Protein AF-A0A8B6GYG9-F1 (afdb_monomer_lite)

pLDDT: mean 85.4, std 13.62, range [30.41, 98.25]

Foldseek 3Di:
DDDAFCVNQHDPVRDHALLLVLCVVLVVDDPCPLVRVLSVLLVVLCLVPVQDALVSSVQSCPQGDDDPPPCLSSSCSSCLSNVHPSVSPCCVVVDPDPDPPDPPPPDPPDHRDSVPDDDDDPVPPDDVCVLQDWDWDDDVQAIEIEHNEPLRLQVVCVVPLLEAEDALCPLVVVCVVVVNRPDSHYYYDLSHVLQQDWDDDPWWIKHRQNHFLVNLLVVLVVVCVPDDPLFCPLVVLLNVLSSPPHGPVRRVRDGPNNLLQSLDVDRSNLVSQLVQFKKWKKWHADPVRDIDIDIDTSDPCCSVCPVVPDGSSIDGTIMIGTTDDAFADPQQWDDQPQETEGEDFPRGGPSNQVVVQVVCVVVNHHYAYWYFPQCPQDDGVQLAKAFQAAFDPVDATEIEGAPRTDIDPVSCCVQVNDPRHDYDYQDQFLDQDQDDQQSAGSSLQRNWARLHNQETEGAQSRVSRCVVSVVVNHDYDHDPWRVVSSPNHTDNVPDDPDDHDDDRGRRRPPVVVVVD

Structure (mmCIF, N/CA/C/O backbone):
data_AF-A0A8B6GYG9-F1
#
_entry.id   AF-A0A8B6GYG9-F1
#
loop_
_atom_site.group_PDB
_atom_site.id
_atom_site.type_symbol
_atom_site.label_atom_id
_atom_site.label_alt_id
_atom_site.label_comp_id
_atom_site.label_asym_id
_atom_site.label_entity_id
_atom_site.label_seq_id
_atom_site.pdbx_PDB_ins_code
_atom_site.Cartn_x
_atom_site.Cartn_y
_atom_site.Cartn_z
_atom_site.occupancy
_atom_site.B_iso_or_equiv
_atom_site.auth_seq_id
_atom_site.auth_comp_id
_atom_site.auth_asym_id
_atom_site.auth_atom_id
_atom_site.pdbx_PDB_model_num
ATOM 1 N N . MET A 1 1 ? 24.145 -6.119 -19.468 1.00 82.94 1 MET A N 1
ATOM 2 C CA . MET A 1 1 ? 22.756 -6.552 -19.737 1.00 82.94 1 MET A CA 1
ATOM 3 C C . MET A 1 1 ? 22.801 -7.488 -20.931 1.00 82.94 1 MET A C 1
ATOM 5 O O . MET A 1 1 ? 23.597 -7.223 -21.821 1.00 82.94 1 MET A O 1
ATOM 9 N N . ALA A 1 2 ? 21.994 -8.546 -20.939 1.00 89.88 2 ALA A N 1
ATOM 10 C CA . ALA A 1 2 ? 21.747 -9.371 -22.119 1.00 89.88 2 ALA A CA 1
ATOM 11 C C . ALA A 1 2 ? 20.295 -9.147 -22.556 1.00 89.88 2 ALA A C 1
ATOM 13 O O . ALA A 1 2 ? 19.416 -9.068 -21.698 1.00 89.88 2 ALA A O 1
ATOM 14 N N . VAL A 1 3 ? 20.057 -8.997 -23.859 1.00 94.62 3 VAL A N 1
ATOM 15 C CA . VAL A 1 3 ? 18.716 -8.795 -24.420 1.00 94.62 3 VAL A CA 1
ATOM 16 C C . VAL A 1 3 ? 18.331 -10.047 -25.195 1.00 94.62 3 VAL A C 1
ATOM 18 O O . VAL A 1 3 ? 19.077 -10.477 -26.072 1.00 94.62 3 VAL A O 1
ATOM 21 N N . THR A 1 4 ? 17.161 -10.599 -24.885 1.00 93.56 4 THR A N 1
ATOM 22 C CA . THR A 1 4 ? 16.571 -11.734 -25.603 1.00 93.56 4 THR A CA 1
ATOM 23 C C . THR A 1 4 ? 15.296 -11.263 -26.285 1.00 93.56 4 THR A C 1
ATOM 25 O O . THR A 1 4 ? 14.432 -10.676 -25.635 1.00 93.56 4 THR A O 1
ATOM 28 N N . THR A 1 5 ? 15.178 -11.511 -27.587 1.00 96.25 5 THR A N 1
ATOM 29 C CA . THR A 1 5 ? 13.982 -11.213 -28.390 1.00 96.25 5 THR A CA 1
ATOM 30 C C . THR A 1 5 ? 13.251 -12.503 -28.764 1.00 96.25 5 THR A C 1
ATOM 32 O O . THR A 1 5 ? 13.718 -13.600 -28.448 1.00 96.25 5 THR A O 1
ATOM 35 N N . VAL A 1 6 ? 12.107 -12.391 -29.448 1.00 95.50 6 VAL 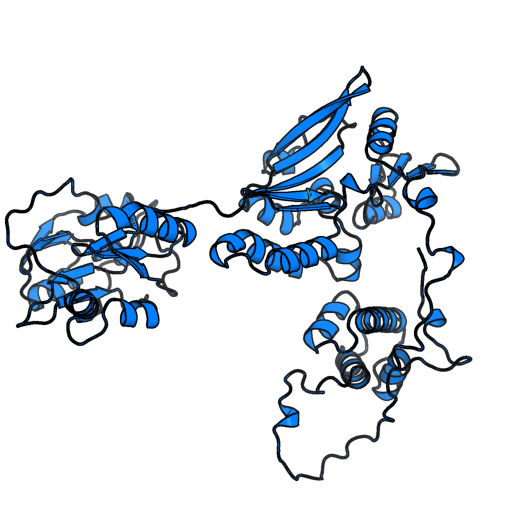A N 1
ATOM 36 C CA . VAL A 1 6 ? 11.293 -13.555 -29.840 1.00 95.50 6 VAL A CA 1
ATOM 37 C C . VAL A 1 6 ? 12.064 -14.522 -30.744 1.00 95.50 6 VAL A C 1
ATOM 39 O O . VAL A 1 6 ? 11.941 -15.732 -30.589 1.00 95.50 6 VAL A O 1
ATOM 42 N N . GLU A 1 7 ? 12.909 -13.997 -31.628 1.00 94.56 7 GLU A N 1
ATOM 43 C CA . GLU A 1 7 ? 13.782 -14.759 -32.525 1.00 94.56 7 GLU A CA 1
ATOM 44 C C . GLU A 1 7 ? 14.912 -15.447 -31.757 1.00 94.56 7 GLU A C 1
ATOM 46 O O . GLU A 1 7 ? 15.389 -16.510 -32.153 1.00 94.56 7 GLU A O 1
ATOM 51 N N . GLY A 1 8 ? 15.331 -14.838 -30.643 1.00 91.38 8 GLY A N 1
ATOM 52 C CA . GLY A 1 8 ? 16.268 -15.434 -29.705 1.00 91.38 8 GLY A CA 1
ATOM 53 C C . GLY A 1 8 ? 15.673 -16.668 -29.040 1.00 91.38 8 GLY A C 1
ATOM 54 O O . GLY A 1 8 ? 16.369 -17.660 -28.921 1.00 91.38 8 GLY A O 1
ATOM 55 N N . VAL A 1 9 ? 14.390 -16.640 -28.668 1.00 88.88 9 VAL A N 1
ATOM 56 C CA . VAL A 1 9 ? 13.704 -17.759 -27.993 1.00 88.88 9 VAL A CA 1
ATOM 57 C C . VAL A 1 9 ? 13.565 -18.994 -28.890 1.00 88.88 9 VAL A C 1
ATOM 59 O O . VAL A 1 9 ? 13.691 -20.117 -28.407 1.00 88.88 9 VAL A O 1
ATOM 62 N N . GLY A 1 10 ? 13.299 -18.803 -30.179 1.00 89.25 10 GLY A N 1
ATOM 63 C CA . GLY A 1 10 ? 13.095 -19.889 -31.133 1.00 89.25 10 GLY A CA 1
ATOM 64 C C . GLY A 1 10 ? 12.521 -19.381 -32.450 1.00 89.25 10 GLY A C 1
ATOM 65 O O . GLY A 1 10 ? 12.125 -18.219 -32.566 1.00 89.25 10 GLY A O 1
ATOM 66 N N . GLY A 1 11 ? 12.460 -20.249 -33.455 1.00 89.38 11 GLY A N 1
ATOM 67 C CA . GLY A 1 11 ? 11.985 -19.882 -34.788 1.00 89.38 11 GLY A CA 1
ATOM 68 C C . GLY A 1 11 ? 11.835 -21.087 -35.709 1.00 89.38 11 GLY A C 1
ATOM 69 O O . GLY A 1 11 ? 12.205 -22.203 -35.359 1.00 89.38 11 GLY A O 1
ATOM 70 N N . THR A 1 12 ? 11.302 -20.874 -36.909 1.00 90.19 12 THR A N 1
ATOM 71 C CA . THR A 1 12 ? 11.033 -21.956 -37.873 1.00 90.19 12 THR A CA 1
ATOM 72 C C . THR A 1 12 ? 12.288 -22.719 -38.299 1.00 90.19 12 THR A C 1
ATOM 74 O O . THR A 1 12 ? 12.203 -23.911 -38.563 1.00 90.19 12 THR A O 1
ATOM 77 N N . GLU A 1 13 ? 13.449 -22.064 -38.319 1.00 88.56 13 GLU A N 1
ATOM 78 C CA . GLU A 1 13 ? 14.728 -22.689 -38.682 1.00 88.56 13 GLU A CA 1
ATOM 79 C C . GLU A 1 13 ? 15.335 -23.543 -37.559 1.00 88.56 13 GLU A C 1
ATOM 81 O O . GLU A 1 13 ? 15.941 -24.577 -37.827 1.00 88.56 13 GLU A O 1
ATOM 86 N N . LYS A 1 14 ? 15.191 -23.110 -36.299 1.00 83.75 14 LYS A N 1
ATOM 87 C CA . LYS A 1 14 ? 15.843 -23.725 -35.123 1.00 83.75 14 LYS A CA 1
ATOM 88 C C . LYS A 1 14 ? 14.899 -24.585 -34.280 1.00 83.75 14 LYS A C 1
ATOM 90 O O . LYS A 1 14 ? 15.339 -25.225 -33.331 1.00 83.75 14 LYS A O 1
ATOM 95 N N . GLY A 1 15 ? 13.614 -24.588 -34.623 1.00 88.38 15 GLY A N 1
ATOM 96 C CA . GLY A 1 15 ? 12.540 -25.153 -33.817 1.00 88.38 15 GLY A CA 1
ATOM 97 C C . GLY A 1 15 ? 11.829 -24.085 -32.983 1.00 88.38 15 GLY A C 1
ATOM 98 O O . GLY A 1 15 ? 12.439 -23.138 -32.477 1.00 88.38 15 GLY A O 1
ATOM 99 N N . LEU A 1 16 ? 10.509 -24.236 -32.863 1.00 88.81 16 LEU A N 1
ATOM 100 C CA . LEU A 1 16 ? 9.690 -23.373 -32.017 1.00 88.81 16 LEU A CA 1
ATOM 101 C C . LEU A 1 16 ? 9.874 -23.762 -30.553 1.00 88.81 16 LEU A C 1
ATOM 103 O O . LEU A 1 16 ? 9.764 -24.933 -30.194 1.00 88.81 16 LEU A O 1
ATOM 107 N N . HIS A 1 17 ? 10.069 -22.764 -29.699 1.00 88.31 17 HIS A N 1
ATOM 108 C CA . HIS A 1 17 ? 10.026 -22.967 -28.256 1.00 88.31 17 HIS A CA 1
ATOM 109 C C . HIS A 1 17 ? 8.607 -23.395 -27.824 1.00 88.31 17 HIS A C 1
ATOM 111 O O . HIS A 1 17 ? 7.638 -22.910 -28.419 1.00 88.31 17 HIS A O 1
ATOM 117 N N . PRO A 1 18 ? 8.427 -24.204 -26.759 1.00 87.19 18 PRO A N 1
ATOM 118 C CA . PRO A 1 18 ? 7.100 -24.636 -26.298 1.00 87.19 18 PRO A CA 1
ATOM 119 C C . PRO A 1 18 ? 6.082 -23.497 -26.104 1.00 87.19 18 PRO A C 1
ATOM 121 O O . PRO A 1 18 ? 4.913 -23.647 -26.440 1.00 87.19 18 PRO A O 1
ATOM 124 N N . VAL A 1 19 ? 6.536 -22.322 -25.652 1.00 89.75 19 VAL A N 1
ATOM 125 C CA . VAL A 1 19 ? 5.703 -21.102 -25.525 1.00 89.75 19 VAL A CA 1
ATOM 126 C C . VAL A 1 19 ? 5.211 -20.577 -26.880 1.00 89.75 19 VAL A C 1
ATOM 128 O O . VAL A 1 19 ? 4.082 -20.112 -26.993 1.00 89.75 19 VAL A O 1
ATOM 131 N N . GLN A 1 20 ? 6.052 -20.622 -27.916 1.00 92.56 20 GLN A N 1
ATOM 132 C CA . GLN A 1 20 ? 5.661 -20.227 -29.273 1.00 92.56 20 GLN A CA 1
ATOM 133 C C . GLN A 1 20 ? 4.717 -21.271 -29.875 1.00 92.56 20 GLN A C 1
ATOM 135 O O . GLN A 1 20 ? 3.710 -20.923 -30.488 1.00 92.56 20 GLN A O 1
ATOM 140 N N . ARG A 1 21 ? 5.038 -22.555 -29.678 1.00 90.31 21 ARG A N 1
ATOM 141 C CA . ARG A 1 21 ? 4.279 -23.681 -30.217 1.00 90.31 21 ARG A CA 1
ATOM 142 C C . ARG A 1 21 ? 2.862 -23.746 -29.649 1.00 90.31 21 ARG A C 1
ATOM 144 O O . ARG A 1 21 ? 1.922 -23.913 -30.422 1.00 90.31 21 ARG A O 1
ATOM 151 N N . SER A 1 22 ? 2.688 -23.527 -28.345 1.00 89.69 22 SER A N 1
ATOM 152 C CA . SER A 1 22 ? 1.367 -23.603 -27.715 1.00 89.69 22 SER A CA 1
ATOM 153 C C . SER A 1 22 ? 0.368 -22.597 -28.289 1.00 89.69 22 SER A C 1
ATOM 155 O O . SER A 1 22 ? -0.809 -22.920 -28.444 1.00 89.69 22 SER A O 1
ATOM 157 N N . LEU A 1 23 ? 0.825 -21.399 -28.673 1.00 91.81 23 LEU A N 1
ATOM 158 C CA . LEU A 1 23 ? -0.021 -20.399 -29.330 1.00 91.81 23 LEU A CA 1
ATOM 159 C C . LEU A 1 23 ? -0.456 -20.836 -30.732 1.00 91.81 23 LEU A C 1
ATOM 161 O O . LEU A 1 23 ? -1.571 -20.515 -31.138 1.00 91.81 23 LEU A O 1
ATOM 165 N N . VAL A 1 24 ? 0.387 -21.568 -31.464 1.00 90.62 24 VAL A N 1
ATOM 166 C CA . VAL A 1 24 ? 0.016 -22.142 -32.767 1.00 90.62 24 VAL A CA 1
ATOM 167 C C . VAL A 1 24 ? -1.048 -23.220 -32.571 1.00 90.62 24 VAL A C 1
ATOM 169 O O . VAL A 1 24 ? -2.104 -23.162 -33.200 1.00 90.62 24 VAL A O 1
ATOM 172 N N . ASP A 1 25 ? -0.802 -24.155 -31.653 1.00 86.38 25 ASP A N 1
ATOM 173 C CA . ASP A 1 25 ? -1.669 -25.317 -31.433 1.00 86.38 25 ASP A CA 1
ATOM 174 C C . ASP A 1 25 ? -3.037 -24.934 -30.835 1.00 86.38 25 ASP A C 1
ATOM 176 O O . ASP A 1 25 ? -4.050 -25.566 -31.130 1.00 86.38 25 ASP A O 1
ATOM 180 N N . SER A 1 26 ? -3.092 -23.856 -30.047 1.00 87.31 26 SER A N 1
ATOM 181 C CA . SER A 1 26 ? -4.323 -23.367 -29.403 1.00 87.31 26 SER A CA 1
ATOM 182 C C . SER A 1 26 ? -5.034 -22.247 -30.170 1.00 87.31 26 SER A C 1
ATOM 184 O O . SER A 1 26 ? -5.961 -21.640 -29.639 1.00 87.31 26 SER A O 1
ATOM 186 N N . HIS A 1 27 ? -4.613 -21.931 -31.400 1.00 91.25 27 HIS A N 1
ATOM 187 C CA . HIS A 1 27 ? -5.141 -20.791 -32.169 1.00 91.25 27 HIS A CA 1
ATOM 188 C C . HIS A 1 27 ? -5.044 -19.446 -31.409 1.00 91.25 27 HIS A C 1
ATOM 190 O O . HIS A 1 27 ? -5.883 -18.555 -31.554 1.00 91.25 27 HIS A O 1
ATOM 196 N N . GLY A 1 28 ? -3.997 -19.280 -30.596 1.00 91.88 28 GLY A N 1
ATOM 197 C CA . GLY A 1 28 ? -3.713 -18.098 -29.777 1.00 91.88 28 GLY A CA 1
ATOM 198 C C . GLY A 1 28 ? -3.212 -16.883 -30.565 1.00 91.88 28 GLY A C 1
ATOM 199 O O . GLY A 1 28 ? -2.758 -15.905 -29.978 1.00 91.88 28 GLY A O 1
ATOM 200 N N . LEU A 1 29 ? -3.270 -16.912 -31.896 1.00 93.50 29 LEU A N 1
ATOM 201 C CA . LEU A 1 29 ? -2.869 -15.806 -32.759 1.00 93.50 29 LEU A CA 1
ATOM 202 C C . LEU A 1 29 ? -3.778 -15.722 -33.993 1.00 93.50 29 LEU A C 1
ATOM 204 O O . LEU A 1 29 ? -4.210 -16.738 -34.525 1.00 93.50 29 LEU A O 1
ATOM 208 N N . GLN A 1 30 ? -4.061 -14.494 -34.435 1.00 94.44 30 GLN A N 1
ATOM 209 C CA . GLN A 1 30 ? -4.777 -14.200 -35.684 1.00 94.44 30 GLN A CA 1
ATOM 210 C C . GLN A 1 30 ? -3.897 -13.318 -36.578 1.00 94.44 30 GLN A C 1
ATOM 212 O O . GLN A 1 30 ? -3.113 -13.839 -37.359 1.00 94.44 30 GLN A O 1
ATOM 217 N N . CYS A 1 31 ? -3.929 -11.988 -36.405 1.00 96.94 31 CYS A N 1
ATOM 218 C CA . CYS A 1 31 ? -3.067 -11.078 -37.175 1.00 96.94 31 CYS A CA 1
ATOM 219 C C . CYS A 1 31 ? -1.569 -11.211 -36.840 1.00 96.94 31 CYS A C 1
ATOM 221 O O . CYS A 1 31 ? -0.727 -10.727 -37.587 1.00 96.94 31 CYS A O 1
ATOM 223 N N . GLY A 1 32 ? -1.236 -11.811 -35.691 1.00 95.50 32 GLY A N 1
ATOM 224 C CA . GLY A 1 32 ? 0.137 -12.085 -35.258 1.00 95.50 32 GLY A CA 1
ATOM 225 C C . GLY A 1 32 ? 0.916 -10.892 -34.690 1.00 95.50 32 GLY A C 1
ATOM 226 O O . GLY A 1 32 ? 1.947 -11.096 -34.060 1.00 95.50 32 GLY A O 1
ATOM 227 N N . PHE A 1 33 ? 0.436 -9.653 -34.838 1.00 97.81 33 PHE A N 1
ATOM 228 C CA . PHE A 1 33 ? 1.231 -8.462 -34.499 1.00 97.81 33 PHE A CA 1
ATOM 229 C C . PHE A 1 33 ? 1.606 -8.364 -33.009 1.00 97.81 33 PHE A C 1
ATOM 231 O O . PHE A 1 33 ? 2.732 -8.014 -32.670 1.00 97.81 33 PHE A O 1
ATOM 238 N N . CYS A 1 34 ? 0.688 -8.710 -32.100 1.00 97.44 34 CYS A N 1
ATOM 239 C CA . CYS A 1 34 ? 0.955 -8.697 -30.655 1.00 97.44 34 CYS A CA 1
ATOM 240 C C . CYS A 1 34 ? 1.687 -9.956 -30.156 1.00 97.44 34 CYS A C 1
ATOM 242 O O . CYS A 1 34 ? 2.137 -9.993 -29.010 1.00 97.44 34 CYS A O 1
ATOM 244 N N . THR A 1 35 ? 1.786 -10.999 -30.986 1.00 97.19 35 THR A N 1
ATOM 245 C CA . THR A 1 35 ? 2.259 -12.331 -30.588 1.00 97.19 35 THR A CA 1
ATOM 246 C C . THR A 1 35 ? 3.691 -12.329 -30.047 1.00 97.19 35 THR A C 1
ATOM 248 O O . THR A 1 35 ? 3.893 -12.944 -29.000 1.00 97.19 35 THR A O 1
ATOM 251 N N . PRO A 1 36 ? 4.670 -11.609 -30.635 1.00 97.75 36 PRO A N 1
ATOM 252 C CA . PRO A 1 36 ? 6.013 -11.520 -30.060 1.00 97.75 36 PRO A CA 1
ATOM 253 C C . PRO A 1 36 ? 6.021 -11.033 -28.608 1.00 97.75 36 PRO A C 1
ATOM 255 O O . PRO A 1 36 ? 6.692 -11.619 -27.764 1.00 97.75 36 PRO A O 1
ATOM 258 N N . GLY A 1 37 ? 5.222 -10.007 -28.293 1.00 97.56 37 GLY A N 1
ATOM 259 C CA . GLY A 1 37 ? 5.106 -9.485 -26.933 1.00 97.56 37 GLY A CA 1
ATOM 260 C C . GLY A 1 37 ? 4.517 -10.509 -25.963 1.00 97.56 37 GLY A C 1
ATOM 261 O O . GLY A 1 37 ? 5.044 -10.677 -24.870 1.00 97.56 37 GLY A O 1
ATOM 262 N N . MET A 1 38 ? 3.466 -11.225 -26.377 1.00 97.12 38 MET A N 1
ATOM 263 C CA . MET A 1 38 ? 2.842 -12.290 -25.575 1.00 97.12 38 MET A CA 1
ATOM 264 C C . MET A 1 38 ? 3.834 -13.422 -25.274 1.00 97.12 38 MET A C 1
ATOM 266 O O . MET A 1 38 ? 3.947 -13.868 -24.132 1.00 97.12 38 MET A O 1
ATOM 270 N N . VAL A 1 39 ? 4.585 -13.856 -26.296 1.00 95.81 39 VAL A N 1
ATOM 271 C CA . VAL A 1 39 ? 5.612 -14.899 -26.169 1.00 95.81 39 VAL A CA 1
ATOM 272 C C . VAL A 1 39 ? 6.695 -14.467 -25.192 1.00 95.81 39 VAL A C 1
ATOM 274 O O . VAL A 1 39 ? 7.029 -15.237 -24.297 1.00 95.81 39 VAL A O 1
ATOM 277 N N . MET A 1 40 ? 7.229 -13.250 -25.332 1.00 96.88 40 MET A N 1
ATOM 278 C CA . MET A 1 40 ? 8.306 -12.778 -24.462 1.00 96.88 40 MET A CA 1
ATOM 279 C C . MET A 1 40 ? 7.853 -12.629 -23.011 1.00 96.88 40 MET A C 1
ATOM 281 O O . MET A 1 40 ? 8.575 -13.061 -22.117 1.00 96.88 40 MET A O 1
ATOM 285 N N . THR A 1 41 ? 6.647 -12.106 -22.768 1.00 96.62 41 THR A N 1
ATOM 286 C CA . THR A 1 41 ? 6.085 -12.008 -21.414 1.00 96.62 41 THR A CA 1
ATOM 287 C C . THR A 1 41 ? 5.997 -13.388 -20.751 1.00 96.62 41 THR A C 1
ATOM 289 O O . THR A 1 41 ? 6.484 -13.566 -19.633 1.00 96.62 41 THR A O 1
ATOM 292 N N . MET A 1 42 ? 5.432 -14.389 -21.436 1.00 94.25 42 MET A N 1
ATOM 293 C CA . MET A 1 42 ? 5.312 -15.736 -20.863 1.00 94.25 42 MET A CA 1
ATOM 294 C C . MET A 1 42 ? 6.633 -16.470 -20.761 1.00 94.25 42 MET A C 1
ATOM 296 O O . MET A 1 42 ? 6.868 -17.147 -19.767 1.00 94.25 42 MET A O 1
ATOM 300 N N . TYR A 1 43 ? 7.517 -16.315 -21.743 1.00 92.44 43 TYR A N 1
ATOM 301 C CA . TYR A 1 43 ? 8.862 -16.870 -21.677 1.00 92.44 43 TYR A CA 1
ATOM 302 C C . TYR A 1 43 ? 9.603 -16.358 -20.433 1.00 92.44 43 TYR A C 1
ATOM 304 O O . TYR A 1 43 ? 10.158 -17.157 -19.678 1.00 92.44 43 TYR A O 1
ATOM 312 N N . THR A 1 44 ? 9.551 -15.049 -20.165 1.00 93.31 44 THR A N 1
ATOM 313 C CA . THR A 1 44 ? 10.151 -14.447 -18.968 1.00 93.31 44 THR A CA 1
ATOM 314 C C . THR A 1 44 ? 9.486 -14.932 -17.679 1.00 93.31 44 THR A C 1
ATOM 316 O O . THR A 1 44 ? 10.198 -15.285 -16.738 1.00 93.31 44 THR A O 1
ATOM 319 N N . LEU A 1 45 ? 8.149 -14.997 -17.622 1.00 92.69 45 LEU A N 1
ATOM 320 C CA . LEU A 1 45 ? 7.440 -15.523 -16.449 1.00 92.69 45 LEU A CA 1
ATOM 321 C C . LEU A 1 45 ? 7.855 -16.966 -16.162 1.00 92.69 45 LEU A C 1
ATOM 323 O O . LEU A 1 45 ? 8.243 -17.283 -15.045 1.00 92.69 45 LEU A O 1
ATOM 327 N N . PHE A 1 46 ? 7.830 -17.818 -17.182 1.00 88.31 46 PHE A N 1
ATOM 328 C CA . PHE A 1 46 ? 8.198 -19.224 -17.088 1.00 88.31 46 PHE A CA 1
ATOM 329 C C . PHE A 1 46 ? 9.637 -19.386 -16.610 1.00 88.31 46 PHE A C 1
ATOM 331 O O . PHE A 1 46 ? 9.902 -20.228 -15.749 1.00 88.31 46 PHE A O 1
ATOM 338 N N . HIS A 1 47 ? 10.566 -18.578 -17.120 1.00 87.06 47 HIS A N 1
ATOM 339 C CA . HIS A 1 47 ? 11.961 -18.606 -16.688 1.00 87.06 47 HIS A CA 1
ATOM 340 C C . HIS A 1 47 ? 12.124 -18.301 -15.188 1.00 87.06 47 HIS A C 1
ATOM 342 O O . HIS A 1 47 ? 12.890 -18.986 -14.517 1.00 87.06 47 HIS A O 1
ATOM 348 N N . ASN A 1 48 ? 11.369 -17.337 -14.654 1.00 88.31 48 ASN A N 1
ATOM 349 C CA . ASN A 1 48 ? 11.447 -16.938 -13.244 1.00 88.31 48 ASN A CA 1
ATOM 350 C C . ASN A 1 48 ? 10.610 -17.822 -12.305 1.00 88.31 48 ASN A C 1
ATOM 352 O O . ASN A 1 48 ? 10.975 -18.025 -11.150 1.00 88.31 48 ASN A O 1
ATOM 356 N N . VAL A 1 49 ? 9.485 -18.342 -12.794 1.00 87.88 49 VAL A N 1
ATOM 357 C CA . VAL A 1 49 ? 8.538 -19.182 -12.056 1.00 87.88 49 VAL A CA 1
ATOM 358 C C . VAL A 1 49 ? 8.288 -20.436 -12.898 1.00 87.88 49 VAL A C 1
ATOM 360 O O . VAL A 1 49 ? 7.502 -20.389 -13.845 1.00 87.88 49 VAL A O 1
ATOM 363 N N . PRO A 1 50 ? 8.960 -21.569 -12.607 1.00 80.50 50 PRO A N 1
ATOM 364 C CA . PRO A 1 50 ? 8.872 -22.771 -13.438 1.00 80.50 50 PRO A CA 1
ATOM 365 C C . PRO A 1 50 ? 7.448 -23.309 -13.632 1.00 80.50 50 PRO A C 1
ATOM 367 O O . PRO A 1 50 ? 7.133 -23.794 -14.718 1.00 80.50 50 PRO A O 1
ATOM 370 N N . GLN A 1 51 ? 6.600 -23.188 -12.606 1.00 83.31 51 GLN A N 1
ATOM 371 C CA . GLN A 1 51 ? 5.187 -23.575 -12.623 1.00 83.31 51 GLN A CA 1
ATOM 372 C C . GLN A 1 51 ? 4.329 -22.417 -12.089 1.00 83.31 51 GLN A C 1
ATOM 374 O O . GLN A 1 51 ? 4.041 -22.377 -10.892 1.00 83.31 51 GLN A O 1
ATOM 379 N N . PRO A 1 52 ? 3.982 -21.426 -12.927 1.00 87.25 52 PRO A N 1
ATOM 380 C CA . PRO A 1 52 ? 3.166 -20.304 -12.487 1.00 87.25 52 PRO A CA 1
ATOM 381 C C . PRO A 1 52 ? 1.689 -20.693 -12.377 1.00 87.25 52 PRO A C 1
ATOM 383 O O . PRO A 1 52 ? 1.201 -21.567 -13.096 1.00 87.25 52 PRO A O 1
ATOM 386 N N . THR A 1 53 ? 0.955 -20.002 -11.508 1.00 88.25 53 THR A N 1
ATOM 387 C CA . THR A 1 53 ? -0.505 -20.131 -11.413 1.00 88.25 53 THR A CA 1
ATOM 388 C C . THR A 1 53 ? -1.210 -19.436 -12.584 1.00 88.25 53 THR A C 1
ATOM 390 O O . THR A 1 53 ? -0.616 -18.628 -13.304 1.00 88.25 53 THR A O 1
ATOM 393 N N . ALA A 1 54 ? -2.505 -19.725 -12.768 1.00 84.69 54 ALA A N 1
ATOM 394 C CA . ALA A 1 54 ? -3.359 -19.015 -13.724 1.00 84.69 54 ALA A CA 1
ATOM 395 C C . ALA A 1 54 ? -3.307 -17.494 -13.517 1.00 84.69 54 ALA A C 1
ATOM 397 O O . ALA A 1 54 ? -3.023 -16.759 -14.461 1.00 84.69 54 ALA A O 1
ATOM 398 N N . ASP A 1 55 ? -3.468 -17.052 -12.271 1.00 87.94 55 ASP A N 1
ATOM 399 C CA . ASP A 1 55 ? -3.465 -15.634 -11.913 1.00 87.94 55 ASP A CA 1
ATOM 400 C C . ASP A 1 55 ? -2.125 -14.961 -12.219 1.00 87.94 55 ASP A C 1
ATOM 402 O O . ASP A 1 55 ? -2.097 -13.825 -12.681 1.00 87.94 55 ASP A O 1
ATOM 406 N N . GLN A 1 56 ? -0.999 -15.654 -12.013 1.00 90.19 56 GLN A N 1
ATOM 407 C CA . GLN A 1 56 ? 0.324 -15.126 -12.360 1.00 90.19 56 GLN A CA 1
ATOM 408 C C . GLN A 1 56 ? 0.493 -14.947 -13.873 1.00 90.19 56 GLN A C 1
ATOM 410 O O . GLN A 1 56 ? 1.081 -13.957 -14.308 1.00 90.19 56 GLN A O 1
ATOM 415 N N . MET A 1 57 ? -0.027 -15.880 -14.677 1.00 90.81 57 MET A N 1
ATOM 416 C CA . MET A 1 57 ? -0.008 -15.766 -16.139 1.00 90.81 57 MET A CA 1
ATOM 417 C C . MET A 1 57 ? -0.898 -14.621 -16.627 1.00 90.81 57 MET A C 1
ATOM 419 O O . MET A 1 57 ? -0.462 -13.817 -17.449 1.00 90.81 57 MET A O 1
ATOM 423 N N . GLU A 1 58 ? -2.118 -14.519 -16.104 1.00 91.75 58 GLU A N 1
ATOM 424 C CA . GLU A 1 58 ? -3.057 -13.448 -16.449 1.00 91.75 58 GLU A CA 1
ATOM 425 C C . GLU A 1 58 ? -2.497 -12.078 -16.043 1.00 91.75 58 GLU A C 1
ATOM 427 O O . GLU A 1 58 ? -2.455 -11.162 -16.865 1.00 91.75 58 GLU A O 1
ATOM 432 N N . ARG A 1 59 ? -1.939 -11.972 -14.830 1.00 91.06 59 ARG A N 1
ATOM 433 C CA . ARG A 1 59 ? -1.267 -10.766 -14.332 1.00 91.06 59 ARG A CA 1
ATOM 434 C C . ARG A 1 59 ? -0.100 -10.330 -15.214 1.00 91.06 59 ARG A C 1
ATOM 436 O O . ARG A 1 59 ? 0.011 -9.154 -15.552 1.00 91.06 59 ARG A O 1
ATOM 443 N N . ALA A 1 60 ? 0.775 -11.252 -15.604 1.00 93.06 60 ALA A N 1
ATOM 444 C CA . ALA A 1 60 ? 1.929 -10.903 -16.428 1.00 93.06 60 ALA A CA 1
ATOM 445 C C . ALA A 1 60 ? 1.507 -10.340 -17.803 1.00 93.06 60 ALA A C 1
ATOM 447 O O . ALA A 1 60 ? 2.198 -9.486 -18.362 1.00 93.06 60 ALA A O 1
ATOM 448 N N . LEU A 1 61 ? 0.351 -10.767 -18.327 1.00 94.75 61 LEU A N 1
ATOM 449 C CA . LEU A 1 61 ? -0.199 -10.323 -19.612 1.00 94.75 61 LEU A CA 1
ATOM 450 C C . LEU A 1 61 ? -0.982 -9.004 -19.554 1.00 94.75 61 LEU A C 1
ATOM 452 O O . LEU A 1 61 ? -1.368 -8.511 -20.612 1.00 94.75 61 LEU A O 1
ATOM 456 N N . GLU A 1 62 ? -1.168 -8.388 -18.381 1.00 93.12 62 GLU A N 1
ATOM 457 C CA . GLU A 1 62 ? -1.883 -7.104 -18.222 1.00 93.12 62 GLU A CA 1
ATOM 458 C C . GLU A 1 62 ? -1.348 -5.998 -19.152 1.00 93.12 62 GLU A C 1
ATOM 460 O O . GLU A 1 62 ? -2.093 -5.126 -19.596 1.00 93.12 62 GLU A O 1
ATOM 465 N N . GLY A 1 63 ? -0.052 -6.040 -19.480 1.00 94.69 63 GLY A N 1
ATOM 466 C CA . GLY A 1 63 ? 0.611 -5.070 -20.359 1.00 94.69 63 GLY A CA 1
ATOM 467 C C . GLY A 1 63 ? 0.572 -5.407 -21.848 1.00 94.69 63 GLY A C 1
ATOM 468 O O . GLY A 1 63 ? 1.104 -4.649 -22.660 1.00 94.69 63 GLY A O 1
ATOM 469 N N . ASN A 1 64 ? -0.009 -6.543 -22.233 1.00 97.00 64 ASN A N 1
ATOM 470 C CA . ASN A 1 64 ? -0.013 -7.024 -23.606 1.00 97.00 64 ASN A CA 1
ATOM 471 C C . ASN A 1 64 ? -1.416 -6.914 -24.207 1.00 97.00 64 ASN A C 1
ATOM 473 O O . ASN A 1 64 ? -2.321 -7.658 -23.848 1.00 97.00 64 ASN A O 1
ATOM 477 N N . LEU A 1 65 ? -1.589 -6.027 -25.188 1.00 97.06 65 LEU A N 1
ATOM 478 C CA . LEU A 1 65 ? -2.892 -5.801 -25.811 1.00 97.06 65 LEU A CA 1
ATOM 479 C C . LEU A 1 65 ? -3.078 -6.644 -27.077 1.00 97.06 65 LEU A C 1
ATOM 481 O O . LEU A 1 65 ? -2.228 -6.649 -27.969 1.00 97.06 65 LEU A O 1
ATOM 485 N N . CYS A 1 66 ? -4.228 -7.310 -27.185 1.00 96.75 66 CYS A N 1
ATOM 486 C CA . CYS A 1 66 ? -4.670 -8.003 -28.391 1.00 96.75 66 CYS A CA 1
ATOM 487 C C . CYS A 1 66 ? -6.071 -7.547 -28.798 1.00 96.75 66 CYS A C 1
ATOM 489 O O . CYS A 1 66 ? -6.998 -7.551 -27.990 1.00 96.75 66 CYS A O 1
ATOM 491 N N . ARG A 1 67 ? -6.244 -7.198 -30.078 1.00 97.50 67 ARG A N 1
ATOM 492 C CA . ARG A 1 67 ? -7.546 -6.780 -30.619 1.00 97.50 67 ARG A CA 1
ATOM 493 C C . ARG A 1 67 ? -8.306 -7.889 -31.350 1.00 97.50 67 ARG A C 1
ATOM 495 O O . ARG A 1 67 ? -9.493 -7.729 -31.602 1.00 97.50 67 ARG A O 1
ATOM 502 N N . CYS A 1 68 ? -7.638 -8.989 -31.689 1.00 97.31 68 CYS A N 1
ATOM 503 C CA . CYS A 1 68 ? -8.178 -10.008 -32.590 1.00 97.31 68 CYS A CA 1
ATOM 504 C C . CYS A 1 68 ? -8.717 -11.243 -31.855 1.00 97.31 68 CYS A C 1
ATOM 506 O O . CYS A 1 68 ? -9.815 -11.704 -32.139 1.00 97.31 68 CYS A O 1
ATOM 508 N N . THR A 1 69 ? -7.957 -11.788 -30.902 1.00 94.31 69 THR A N 1
ATOM 509 C CA . THR A 1 69 ? -8.234 -13.121 -30.334 1.00 94.31 69 THR A CA 1
ATOM 510 C C . THR A 1 69 ? -9.246 -13.126 -29.191 1.00 94.31 69 THR A C 1
ATOM 512 O O . THR A 1 69 ? -9.708 -14.195 -28.807 1.00 94.31 69 THR A O 1
ATOM 515 N N . GLY A 1 70 ? -9.547 -11.965 -28.598 1.00 92.69 70 GLY A N 1
ATOM 516 C CA . GLY A 1 70 ? -10.346 -11.894 -27.370 1.00 92.69 70 GLY A CA 1
ATOM 517 C C . GLY A 1 70 ? -9.674 -12.553 -26.154 1.00 92.69 70 GLY A C 1
ATOM 518 O O . GLY A 1 70 ? -10.366 -12.915 -25.211 1.00 92.69 70 GLY A O 1
ATOM 519 N N . TYR A 1 71 ? -8.344 -12.727 -26.177 1.00 94.69 71 TYR A N 1
ATOM 520 C CA . TYR A 1 71 ? -7.479 -13.294 -25.123 1.00 94.69 71 TYR A CA 1
ATOM 521 C C . TYR A 1 71 ? -7.692 -14.763 -24.748 1.00 94.69 71 TYR A C 1
ATOM 523 O O . TYR A 1 71 ? -6.709 -15.431 -24.434 1.00 94.69 71 TYR A O 1
ATOM 531 N N . ARG A 1 72 ? -8.911 -15.306 -24.818 1.00 91.31 72 ARG A N 1
ATOM 532 C CA . ARG A 1 72 ? -9.201 -16.685 -24.393 1.00 91.31 72 ARG A CA 1
ATOM 533 C C . ARG A 1 72 ? -8.226 -17.736 -24.957 1.00 91.31 72 ARG A C 1
ATOM 535 O O . ARG A 1 72 ? -7.606 -18.424 -24.147 1.00 91.31 72 ARG A O 1
ATOM 542 N N . PRO A 1 73 ? -7.994 -17.828 -26.283 1.00 91.62 73 PRO A N 1
ATOM 543 C CA . PRO A 1 73 ? -7.084 -18.840 -26.822 1.00 91.62 73 PRO A CA 1
ATOM 544 C C . PRO A 1 73 ? -5.606 -18.586 -26.468 1.00 91.62 73 PRO A C 1
ATOM 546 O O . PRO A 1 73 ? -4.807 -19.515 -26.492 1.00 91.62 73 PRO A O 1
ATOM 549 N N . ILE A 1 74 ? -5.225 -17.352 -26.110 1.00 93.25 74 ILE A N 1
ATOM 550 C CA . ILE A 1 74 ? -3.870 -17.024 -25.626 1.00 93.25 74 ILE A CA 1
ATOM 551 C C . ILE A 1 74 ? -3.672 -17.598 -24.219 1.00 93.25 74 ILE A C 1
ATOM 553 O O . ILE A 1 74 ? -2.683 -18.276 -23.954 1.00 93.25 74 ILE A O 1
ATOM 557 N N . ILE A 1 75 ? -4.630 -17.355 -23.322 1.00 89.62 75 ILE A N 1
ATOM 558 C CA . ILE A 1 75 ? -4.573 -17.853 -21.944 1.00 89.62 75 ILE A CA 1
ATOM 559 C C . ILE A 1 75 ? -4.611 -19.384 -21.913 1.00 89.62 75 ILE A C 1
ATOM 561 O O . ILE A 1 75 ? -3.823 -19.998 -21.195 1.00 89.62 75 ILE A O 1
ATOM 565 N N . ASP A 1 76 ? -5.461 -20.005 -22.734 1.00 86.06 76 ASP A N 1
ATOM 566 C CA . ASP A 1 76 ? -5.534 -21.466 -22.845 1.00 86.06 76 ASP A CA 1
ATOM 567 C C . ASP A 1 76 ? -4.214 -22.075 -23.326 1.00 86.06 76 ASP A C 1
ATOM 569 O O . ASP A 1 76 ? -3.765 -23.080 -22.769 1.00 86.06 76 ASP A O 1
ATOM 573 N N . ALA A 1 77 ? -3.554 -21.440 -24.301 1.00 88.81 77 ALA A N 1
ATOM 574 C CA . ALA A 1 77 ? -2.244 -21.863 -24.790 1.00 88.81 77 ALA A CA 1
ATOM 575 C C . ALA A 1 77 ? -1.186 -21.885 -23.679 1.00 88.81 77 ALA A C 1
ATOM 577 O O . ALA A 1 77 ? -0.362 -22.798 -23.596 1.00 88.81 77 ALA A O 1
ATOM 578 N N . PHE A 1 78 ? -1.177 -20.866 -22.821 1.00 89.38 78 PHE A N 1
ATOM 579 C CA . PHE A 1 78 ? -0.177 -20.742 -21.765 1.00 89.38 78 PHE A CA 1
ATOM 580 C C . PHE A 1 78 ? -0.486 -21.611 -20.545 1.00 89.38 78 PHE A C 1
ATOM 582 O O . PHE A 1 78 ? 0.440 -22.178 -19.960 1.00 89.38 78 PHE A O 1
ATOM 589 N N . LYS A 1 79 ? -1.767 -21.819 -20.212 1.00 83.31 79 LYS A N 1
ATOM 590 C CA . LYS A 1 79 ? -2.184 -22.814 -19.208 1.00 83.31 79 LYS A CA 1
ATOM 591 C C . LYS A 1 79 ? -1.750 -24.224 -19.622 1.00 83.31 79 LYS A C 1
ATOM 593 O O . LYS A 1 79 ? -1.160 -24.939 -18.818 1.00 83.31 79 LYS A O 1
ATOM 598 N N . GLN A 1 80 ? -1.906 -24.572 -20.901 1.00 76.31 80 GLN A N 1
ATOM 599 C CA . GLN A 1 80 ? -1.388 -25.833 -21.446 1.00 76.31 80 GLN A CA 1
ATOM 600 C C . GLN A 1 80 ? 0.145 -25.913 -21.360 1.00 76.31 80 GLN A C 1
ATOM 602 O O . GLN A 1 80 ? 0.686 -26.893 -20.852 1.00 76.31 80 GLN A O 1
ATOM 607 N N . ALA A 1 81 ? 0.857 -24.864 -21.785 1.00 76.25 81 ALA A N 1
ATOM 608 C CA . ALA A 1 81 ? 2.324 -24.843 -21.776 1.00 76.25 81 ALA A CA 1
ATOM 609 C C . ALA A 1 81 ? 2.947 -24.887 -20.365 1.00 76.25 81 ALA A C 1
ATOM 611 O O . ALA A 1 81 ? 4.091 -25.316 -20.211 1.00 76.25 81 ALA A O 1
ATOM 612 N N . SER A 1 82 ? 2.215 -24.443 -19.340 1.00 72.44 82 SER A N 1
ATOM 613 C CA . SER A 1 82 ? 2.646 -24.463 -17.935 1.00 72.44 82 SER A CA 1
ATOM 614 C C . SER A 1 82 ? 2.261 -25.744 -17.188 1.00 72.44 82 SER A C 1
ATOM 616 O O . SER A 1 82 ? 2.652 -25.896 -16.032 1.00 72.44 82 SER A O 1
ATOM 618 N N . LYS A 1 83 ? 1.505 -26.661 -17.819 1.00 65.94 83 LYS A N 1
ATOM 619 C CA . LYS A 1 83 ? 0.806 -27.779 -17.153 1.00 65.94 83 LYS A CA 1
ATOM 620 C C . LYS A 1 83 ? -0.122 -27.334 -16.010 1.00 65.94 83 LYS A C 1
ATOM 622 O O . LYS A 1 83 ? -0.486 -28.144 -15.159 1.00 65.94 83 LYS A O 1
ATOM 627 N N . ALA A 1 84 ? -0.499 -26.057 -15.963 1.00 56.66 84 ALA A N 1
ATOM 628 C CA . ALA A 1 84 ? -1.470 -25.566 -14.997 1.00 56.66 84 ALA A CA 1
ATOM 629 C C . ALA A 1 84 ? -2.860 -26.137 -15.327 1.00 56.66 84 ALA A C 1
ATOM 631 O O . ALA A 1 84 ? -3.171 -26.370 -16.497 1.00 56.66 84 ALA A O 1
ATOM 632 N N . CYS A 1 85 ? -3.717 -26.344 -14.314 1.00 47.59 85 CYS A N 1
ATOM 633 C CA . CYS A 1 85 ? -5.104 -26.779 -14.536 1.00 47.59 85 CYS A CA 1
ATOM 634 C C . CYS A 1 85 ? -5.759 -25.903 -15.621 1.00 47.59 85 CYS A C 1
ATOM 636 O O . CYS A 1 85 ? -5.778 -24.680 -15.441 1.00 47.59 85 CYS A O 1
ATOM 638 N N . PRO A 1 86 ? -6.377 -26.471 -16.677 1.00 48.34 86 PRO A N 1
ATOM 639 C CA . PRO A 1 86 ? -7.136 -25.696 -17.668 1.00 48.34 86 PRO A CA 1
ATOM 640 C C . PRO A 1 86 ? -8.205 -24.794 -17.025 1.00 48.34 86 PRO A C 1
ATOM 642 O O . PRO A 1 86 ? -8.548 -23.730 -17.536 1.00 48.34 86 PRO A O 1
ATOM 645 N N . CYS A 1 87 ? -8.689 -25.211 -15.855 1.00 48.78 87 CYS A N 1
ATOM 646 C CA . CYS A 1 87 ? -9.683 -24.537 -15.038 1.00 48.78 87 CYS A CA 1
ATOM 647 C C . CYS A 1 87 ? -9.153 -23.383 -14.164 1.00 48.78 87 CYS A C 1
ATOM 649 O O . CYS A 1 87 ? -9.956 -22.656 -13.591 1.00 48.78 87 CYS A O 1
ATOM 651 N N . GLY A 1 88 ? -7.834 -23.253 -13.969 1.00 43.47 88 GLY A N 1
ATOM 652 C CA . GLY A 1 88 ? -7.214 -22.307 -13.023 1.00 43.47 88 GLY A CA 1
ATOM 653 C C . GLY A 1 88 ? -7.455 -22.581 -11.527 1.00 43.47 88 GLY A C 1
ATOM 654 O O . GLY A 1 88 ? -6.682 -22.109 -10.705 1.00 43.47 88 GLY A O 1
ATOM 655 N N . LEU A 1 89 ? -8.463 -23.388 -11.178 1.00 46.84 89 LEU A N 1
ATOM 656 C CA . LEU A 1 89 ? -8.944 -23.623 -9.807 1.00 46.84 89 LEU A CA 1
ATOM 657 C C . LEU A 1 89 ? -8.546 -24.987 -9.205 1.00 46.84 89 LEU A C 1
ATOM 659 O O . LEU A 1 89 ? -8.962 -25.314 -8.101 1.00 46.84 89 LEU A O 1
ATOM 663 N N . GLY A 1 90 ? -7.830 -25.843 -9.940 1.00 45.41 90 GLY A N 1
ATOM 664 C CA . GLY A 1 90 ? -7.556 -27.235 -9.533 1.00 45.41 90 GLY A CA 1
ATOM 665 C C . GLY A 1 90 ? -8.787 -28.163 -9.478 1.00 45.41 90 GLY A C 1
ATOM 666 O O . GLY A 1 90 ? -8.639 -29.359 -9.255 1.00 45.41 90 GLY A O 1
ATOM 667 N N . LEU A 1 91 ? -9.995 -27.649 -9.734 1.00 45.56 91 LEU A N 1
ATOM 668 C CA . LEU A 1 91 ? -11.261 -28.380 -9.580 1.00 45.56 91 LEU A CA 1
ATOM 669 C C . LEU A 1 91 ? -11.466 -29.512 -10.598 1.00 45.56 91 LEU A C 1
ATOM 671 O O . LEU A 1 91 ? -12.125 -30.496 -10.280 1.00 45.56 91 LEU A O 1
ATOM 675 N N . CYS A 1 92 ? -10.884 -29.433 -11.800 1.00 52.62 92 CYS A N 1
ATOM 676 C CA . CYS A 1 92 ? -11.034 -30.508 -12.793 1.00 52.62 92 CYS A CA 1
ATOM 677 C C . CYS A 1 92 ? -10.169 -31.747 -12.495 1.00 52.62 92 CYS A C 1
ATOM 679 O O . CYS A 1 92 ? -10.222 -32.713 -13.246 1.00 52.62 92 CYS A O 1
ATOM 681 N N . GLN A 1 93 ? -9.372 -31.727 -11.419 1.00 44.50 93 GLN A N 1
ATOM 682 C CA . GLN A 1 93 ? -8.723 -32.925 -10.875 1.00 44.50 93 GLN A CA 1
ATOM 683 C C . GLN A 1 93 ? -9.581 -33.622 -9.801 1.00 44.50 93 GLN A C 1
ATOM 685 O O . GLN A 1 93 ? -9.176 -34.663 -9.300 1.00 44.50 93 GLN A O 1
ATOM 690 N N . GLN A 1 94 ? -10.750 -33.070 -9.442 1.00 41.50 94 GLN A N 1
ATOM 691 C CA . GLN A 1 94 ? -11.653 -33.630 -8.423 1.00 41.50 94 GLN A CA 1
ATOM 692 C C . GLN A 1 94 ? -12.932 -34.260 -8.991 1.00 41.50 94 GLN A C 1
ATOM 694 O O . GLN A 1 94 ? -13.800 -34.681 -8.229 1.00 41.50 94 GLN A O 1
ATOM 699 N N . SER A 1 95 ? -13.077 -34.345 -10.312 1.00 39.62 95 SER A N 1
ATOM 700 C CA . SER A 1 95 ? -14.180 -35.081 -10.922 1.00 39.62 95 SER A CA 1
ATOM 701 C C . SER A 1 95 ? -13.730 -36.493 -11.291 1.00 39.62 95 SER A C 1
ATOM 703 O O . SER A 1 95 ? -13.172 -36.705 -12.367 1.00 39.62 95 SER A O 1
ATOM 705 N N . ASP A 1 96 ? -14.055 -37.463 -10.435 1.00 39.94 96 ASP A N 1
ATOM 706 C CA . ASP A 1 96 ? -14.175 -38.890 -10.778 1.00 39.94 96 ASP A CA 1
ATOM 707 C C . ASP A 1 96 ? -15.360 -39.125 -11.747 1.00 39.94 96 ASP A C 1
ATOM 709 O O . ASP A 1 96 ? -16.208 -39.992 -11.541 1.00 39.94 96 ASP A O 1
ATOM 713 N N . SER A 1 97 ? -15.492 -38.312 -12.800 1.00 42.41 97 SER A N 1
ATOM 714 C CA . SER A 1 97 ? -16.545 -38.470 -13.802 1.00 42.41 97 SER A CA 1
ATOM 715 C C . SER A 1 97 ? -15.987 -39.223 -15.002 1.00 42.41 97 SER A C 1
ATOM 717 O O . SER A 1 97 ? -15.271 -38.669 -15.836 1.00 42.41 97 SER A O 1
ATOM 719 N N . THR A 1 98 ? -16.349 -40.498 -15.076 1.00 38.28 98 THR A N 1
ATOM 720 C CA . THR A 1 98 ? -16.100 -41.470 -16.147 1.00 38.28 98 THR A CA 1
ATOM 721 C C . THR A 1 98 ? -16.875 -41.171 -17.437 1.00 38.28 98 THR A C 1
ATOM 723 O O . THR A 1 98 ? -17.342 -42.095 -18.103 1.00 38.28 98 THR A O 1
ATOM 726 N N . ASP A 1 99 ? -17.012 -39.899 -17.822 1.00 37.19 99 ASP A N 1
ATOM 727 C CA . ASP A 1 99 ? -17.746 -39.526 -19.032 1.00 37.19 99 ASP A CA 1
ATOM 728 C C . ASP A 1 99 ? -16.782 -39.269 -20.197 1.00 37.19 99 ASP A C 1
ATOM 730 O O . ASP A 1 99 ? -16.023 -38.301 -20.238 1.00 37.19 99 ASP A O 1
ATOM 734 N N . SER A 1 100 ? -16.774 -40.216 -21.130 1.00 37.19 100 SER A N 1
ATOM 735 C CA . SER A 1 100 ? -15.775 -40.392 -22.192 1.00 37.19 100 SER A CA 1
ATOM 736 C C . SER A 1 100 ? -16.165 -39.728 -23.520 1.00 37.19 100 SER A C 1
ATOM 738 O O . SER A 1 100 ? -15.657 -40.104 -24.573 1.00 37.19 100 SER A O 1
ATOM 740 N N . SER A 1 101 ? -17.057 -38.732 -23.499 1.00 35.72 101 SER A N 1
ATOM 741 C CA . SER A 1 101 ? -17.646 -38.155 -24.719 1.00 35.72 101 SER A CA 1
ATOM 742 C C . SER A 1 101 ? -17.262 -36.703 -25.022 1.00 35.72 101 SER A C 1
ATOM 744 O O . SER A 1 101 ? -17.912 -36.065 -25.850 1.00 35.72 101 SER A O 1
ATOM 746 N N . ILE A 1 102 ? -16.209 -36.162 -24.407 1.00 40.44 102 ILE A N 1
ATOM 747 C CA . ILE A 1 102 ? -15.559 -34.947 -24.914 1.00 40.44 102 ILE A CA 1
ATOM 748 C C . ILE A 1 102 ? -14.332 -35.414 -25.692 1.00 40.44 102 ILE A C 1
ATOM 750 O O . ILE A 1 102 ? -13.402 -35.946 -25.095 1.00 40.44 102 ILE A O 1
ATOM 754 N N . GLU A 1 103 ? -14.329 -35.238 -27.016 1.00 34.91 103 GLU A N 1
ATOM 755 C CA . GLU A 1 103 ? -13.120 -35.389 -27.831 1.00 34.91 103 GLU A CA 1
ATOM 756 C C . GLU A 1 103 ? -12.073 -34.378 -27.341 1.00 34.91 103 GLU A C 1
ATOM 758 O O . GLU A 1 103 ? -12.009 -33.227 -27.782 1.00 34.91 103 GLU A O 1
ATOM 763 N N . THR A 1 104 ? -11.256 -34.786 -26.374 1.00 39.09 104 THR A N 1
ATOM 764 C CA . THR A 1 104 ? -10.094 -34.032 -25.929 1.00 39.09 104 THR A CA 1
ATOM 765 C C . THR A 1 104 ? -9.152 -33.970 -27.122 1.00 39.09 104 THR A C 1
ATOM 767 O O . THR A 1 104 ? -8.560 -34.981 -27.500 1.00 39.09 104 THR A O 1
ATOM 770 N N . ARG A 1 105 ? -9.042 -32.797 -27.763 1.00 42.00 105 ARG A N 1
ATOM 771 C CA . ARG A 1 105 ? -8.046 -32.549 -28.814 1.00 42.00 105 ARG A CA 1
ATOM 772 C C . ARG A 1 105 ? -6.700 -33.093 -28.331 1.00 42.00 105 ARG A C 1
ATOM 774 O O . ARG A 1 105 ? -6.165 -32.608 -27.338 1.00 42.00 105 ARG A O 1
ATOM 781 N N . THR A 1 106 ? -6.166 -34.092 -29.031 1.00 37.00 106 THR A N 1
ATOM 782 C CA . THR A 1 106 ? -4.802 -34.595 -28.842 1.00 37.00 106 THR A CA 1
ATOM 783 C C . THR A 1 106 ? -3.828 -33.480 -29.192 1.00 37.00 106 THR A C 1
ATOM 785 O O . THR A 1 106 ? -3.454 -33.298 -30.349 1.00 37.00 106 THR A O 1
ATOM 788 N N . VAL A 1 107 ? -3.458 -32.694 -28.187 1.00 45.16 107 VAL A N 1
ATOM 789 C CA . VAL A 1 107 ? -2.359 -31.737 -28.264 1.00 45.16 107 VAL A CA 1
ATOM 790 C C . VAL A 1 107 ? -1.098 -32.486 -27.852 1.00 45.16 107 VAL A C 1
ATOM 792 O O . VAL A 1 107 ? -1.074 -33.161 -26.826 1.00 45.16 107 VAL A O 1
ATOM 795 N N . THR A 1 108 ? -0.054 -32.410 -28.672 1.00 42.66 108 THR A N 1
ATOM 796 C CA . THR A 1 108 ? 1.258 -32.990 -28.372 1.00 42.66 108 THR A CA 1
ATOM 797 C C . THR A 1 108 ? 1.799 -32.423 -27.060 1.00 42.66 108 THR A C 1
ATOM 799 O O . THR A 1 108 ? 2.175 -31.253 -27.006 1.00 42.66 108 THR A O 1
ATOM 802 N N . GLU A 1 109 ? 1.860 -33.249 -26.012 1.00 47.81 109 GLU A N 1
ATOM 803 C CA . GLU A 1 109 ? 2.526 -32.923 -24.749 1.00 47.81 109 GLU A CA 1
ATOM 804 C C . GLU A 1 109 ? 4.025 -32.719 -24.998 1.00 47.81 109 GLU A C 1
ATOM 806 O O . GLU A 1 109 ? 4.813 -33.663 -25.023 1.00 47.81 109 GLU A O 1
ATOM 811 N N . GLN A 1 110 ? 4.449 -31.475 -25.206 1.00 54.50 110 GLN A N 1
ATOM 812 C CA . GLN A 1 110 ? 5.867 -31.138 -25.215 1.00 54.50 110 GLN A CA 1
ATOM 813 C C . GLN A 1 110 ? 6.251 -30.542 -23.867 1.00 54.50 110 GLN A C 1
ATOM 815 O O . GLN A 1 110 ? 5.869 -29.428 -23.509 1.00 54.50 110 GLN A O 1
ATOM 820 N N . ASN A 1 111 ? 7.015 -31.323 -23.104 1.00 61.38 111 ASN A N 1
ATOM 821 C CA . ASN A 1 111 ? 7.554 -30.907 -21.819 1.00 61.38 111 ASN A CA 1
ATOM 822 C C . ASN A 1 111 ? 8.554 -29.764 -22.015 1.00 61.38 111 ASN A C 1
ATOM 824 O O . ASN A 1 111 ? 9.553 -29.911 -22.716 1.00 61.38 111 ASN A O 1
ATOM 828 N N . ARG A 1 112 ? 8.307 -28.633 -21.351 1.00 70.00 112 ARG A N 1
ATOM 829 C CA . ARG A 1 112 ? 9.309 -27.581 -21.188 1.00 70.00 112 ARG A CA 1
ATOM 830 C C . ARG A 1 112 ? 10.482 -28.136 -20.373 1.00 70.00 112 ARG A C 1
ATOM 832 O O . ARG A 1 112 ? 10.278 -28.563 -19.240 1.00 70.00 112 ARG A O 1
ATOM 839 N N . ASP A 1 113 ? 11.691 -28.065 -20.924 1.00 72.75 113 ASP A N 1
ATOM 840 C CA . ASP A 1 113 ? 12.937 -28.384 -20.222 1.00 72.75 113 ASP A CA 1
ATOM 841 C C . ASP A 1 113 ? 13.666 -27.083 -19.832 1.00 72.75 113 ASP A C 1
ATOM 843 O O . ASP A 1 113 ? 14.235 -26.413 -20.699 1.00 72.75 113 ASP A O 1
ATOM 847 N N . PRO A 1 114 ? 13.662 -26.682 -18.543 1.00 72.44 114 PRO A N 1
ATOM 848 C CA . PRO A 1 114 ? 14.365 -25.484 -18.091 1.00 72.44 114 PRO A CA 1
ATOM 849 C C . PRO A 1 114 ? 15.872 -25.505 -18.376 1.00 72.44 114 PRO A C 1
ATOM 851 O O . PRO A 1 114 ? 16.453 -24.429 -18.527 1.00 72.44 114 PRO A O 1
ATOM 854 N N . SER A 1 115 ? 16.497 -26.686 -18.486 1.00 74.31 115 SER A N 1
ATOM 855 C CA . SER A 1 115 ? 17.937 -26.829 -18.747 1.00 74.31 115 SER A CA 1
ATOM 856 C C . SER A 1 115 ? 18.343 -26.412 -20.164 1.00 74.31 115 SER A C 1
ATOM 858 O O . SER A 1 115 ? 19.502 -26.076 -20.391 1.00 74.31 115 SER A O 1
ATOM 860 N N . GLN A 1 116 ? 17.382 -26.353 -21.092 1.00 74.94 116 GLN A N 1
ATOM 861 C CA . GLN A 1 116 ? 17.577 -25.892 -22.470 1.00 74.94 116 GLN A CA 1
ATOM 862 C C . GLN A 1 116 ? 17.388 -24.372 -22.625 1.00 74.94 116 GLN A C 1
ATOM 864 O O . GLN A 1 116 ? 17.347 -23.857 -23.742 1.00 74.94 116 GLN A O 1
ATOM 869 N N . SER A 1 117 ? 17.253 -23.632 -21.519 1.00 73.88 117 SER A N 1
ATOM 870 C CA . SER A 1 117 ? 17.209 -22.167 -21.558 1.00 73.88 117 SER A CA 1
ATOM 871 C C . SER A 1 117 ? 18.570 -21.593 -21.965 1.00 73.88 117 SER A C 1
ATOM 873 O O . SER A 1 117 ? 19.617 -22.157 -21.648 1.00 73.88 117 SER A O 1
ATOM 875 N N . PHE A 1 118 ? 18.569 -20.426 -22.612 1.00 79.94 118 PHE A N 1
ATOM 876 C CA . PHE A 1 118 ? 19.811 -19.735 -22.963 1.00 79.94 118 PHE A CA 1
ATOM 877 C C . PHE A 1 118 ? 20.680 -19.474 -21.735 1.00 79.94 118 PHE A C 1
ATOM 879 O O . PHE A 1 118 ? 20.227 -18.891 -20.747 1.00 79.94 118 PHE A O 1
ATOM 886 N N . ILE A 1 119 ? 21.954 -19.858 -21.832 1.00 86.31 119 ILE A N 1
ATOM 887 C CA . ILE A 1 119 ? 22.949 -19.509 -20.825 1.00 86.31 119 ILE A CA 1
ATOM 888 C C . ILE A 1 119 ? 23.161 -17.995 -20.824 1.00 86.31 119 ILE A C 1
ATOM 890 O O . ILE A 1 119 ? 23.237 -17.355 -21.877 1.00 86.31 119 ILE A O 1
ATOM 894 N N . PHE A 1 120 ? 23.276 -17.407 -19.636 1.00 88.12 120 PHE A N 1
ATOM 895 C CA . PHE A 1 120 ? 23.652 -16.004 -19.537 1.00 88.12 120 PHE A CA 1
ATOM 896 C C . PHE A 1 120 ? 25.081 -15.828 -20.091 1.00 88.12 120 PHE A C 1
ATOM 898 O O . PHE A 1 120 ? 25.965 -16.568 -19.650 1.00 88.12 120 PHE A O 1
ATOM 905 N N . PRO A 1 121 ? 25.337 -14.876 -21.014 1.00 89.12 121 PRO A N 1
ATOM 906 C CA . PRO A 1 121 ? 26.622 -14.767 -21.706 1.00 89.12 121 PRO A CA 1
ATOM 907 C C . PRO A 1 121 ? 27.812 -14.677 -20.734 1.00 89.12 121 PRO A C 1
ATOM 909 O O . PRO A 1 121 ? 27.857 -13.725 -19.947 1.00 89.12 121 PRO A O 1
ATOM 912 N N . PRO A 1 122 ? 28.789 -15.607 -20.786 1.00 87.69 122 PRO A N 1
ATOM 913 C CA . PRO A 1 122 ? 29.922 -15.626 -19.856 1.00 87.69 122 PRO A CA 1
ATOM 914 C C . PRO A 1 122 ? 30.743 -14.331 -19.847 1.00 87.69 122 PRO A C 1
ATOM 916 O O . PRO A 1 122 ? 31.204 -13.910 -18.796 1.00 87.69 122 PRO A O 1
ATOM 919 N N . GLU A 1 123 ? 30.856 -13.637 -20.982 1.00 85.25 123 GLU A N 1
ATOM 920 C CA . GLU A 1 123 ? 31.556 -12.344 -21.083 1.00 85.25 123 GLU A CA 1
ATOM 921 C C . GLU A 1 123 ? 30.922 -11.231 -20.232 1.00 85.25 123 GLU A C 1
ATOM 923 O O . GLU A 1 123 ? 31.598 -10.289 -19.818 1.00 85.25 123 GLU A O 1
ATOM 928 N N . LEU A 1 124 ? 29.615 -11.331 -19.971 1.00 83.38 124 LEU A N 1
ATOM 929 C CA . LEU A 1 124 ? 28.876 -10.401 -19.118 1.00 83.38 124 LEU A CA 1
ATOM 930 C C . LEU A 1 124 ? 28.852 -10.852 -17.655 1.00 83.38 124 LEU A C 1
ATOM 932 O O . LEU A 1 124 ? 28.440 -10.079 -16.783 1.00 83.38 124 LEU A O 1
ATOM 936 N N . GLN A 1 125 ? 29.238 -12.101 -17.378 1.00 74.81 125 GLN A N 1
ATOM 937 C CA . GLN A 1 125 ? 29.373 -12.602 -16.023 1.00 74.81 125 GLN A CA 1
ATOM 938 C C . GLN A 1 125 ? 30.621 -11.950 -15.409 1.00 74.81 125 GLN A C 1
ATOM 940 O O . GLN A 1 125 ? 31.735 -12.124 -15.882 1.00 74.81 125 GLN A O 1
ATOM 945 N N . VAL A 1 126 ? 30.428 -11.226 -14.302 1.00 62.88 126 VAL A N 1
ATOM 946 C CA . VAL A 1 126 ? 31.491 -10.990 -13.309 1.00 62.88 126 VAL A CA 1
ATOM 947 C C . VAL A 1 126 ? 32.609 -10.018 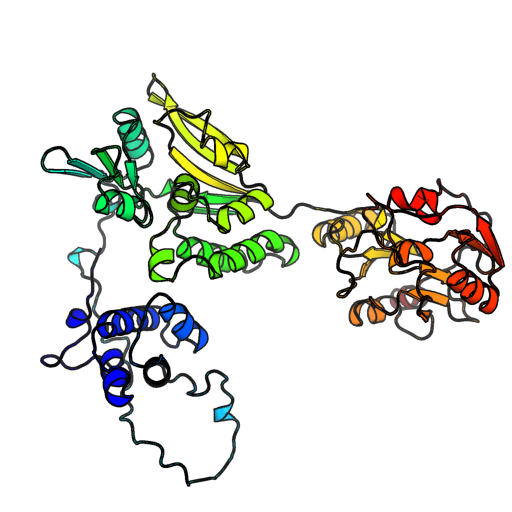-13.730 1.00 62.88 126 VAL A C 1
ATOM 949 O O . VAL A 1 126 ? 33.782 -10.375 -13.773 1.00 62.88 126 VAL A O 1
ATOM 952 N N . LYS A 1 127 ? 32.283 -8.726 -13.877 1.00 74.31 127 LYS A N 1
ATOM 953 C CA . LYS A 1 127 ? 33.252 -7.653 -13.575 1.00 74.31 127 LYS A CA 1
ATOM 954 C C . LYS A 1 127 ? 32.592 -6.546 -12.759 1.00 74.31 127 LYS A C 1
ATOM 956 O O . LYS A 1 127 ? 31.908 -5.684 -13.304 1.00 74.31 127 LYS A O 1
ATOM 961 N N . GLU A 1 128 ? 32.804 -6.578 -11.442 1.00 74.69 128 GLU A N 1
ATOM 962 C CA . GLU A 1 128 ? 32.357 -5.517 -10.520 1.00 74.69 128 GLU A CA 1
ATOM 963 C C . GLU A 1 128 ? 32.906 -4.140 -10.903 1.00 74.69 128 GLU A C 1
ATOM 965 O O . GLU A 1 128 ? 32.247 -3.125 -10.696 1.00 74.69 128 GLU A O 1
ATOM 970 N N . GLU A 1 129 ? 34.067 -4.114 -11.554 1.00 79.00 129 GLU A N 1
ATOM 971 C CA . GLU A 1 129 ? 34.621 -2.922 -12.187 1.00 79.00 129 GLU A CA 1
ATOM 972 C C . GLU A 1 129 ? 33.582 -2.228 -13.083 1.00 79.00 129 GLU A C 1
ATOM 974 O O . GLU A 1 129 ? 33.225 -1.087 -12.822 1.00 79.00 129 GLU A O 1
ATOM 979 N N . TYR A 1 130 ? 32.966 -2.935 -14.039 1.00 78.88 130 TYR A N 1
ATOM 980 C CA . TYR A 1 130 ? 31.976 -2.350 -14.959 1.00 78.88 130 TYR A CA 1
ATOM 981 C C . TYR A 1 130 ? 30.664 -1.923 -14.286 1.00 78.88 130 TYR A C 1
ATOM 983 O O . TYR A 1 130 ? 29.869 -1.180 -14.875 1.00 78.88 130 TYR A O 1
ATOM 991 N N . ARG A 1 131 ? 30.385 -2.420 -13.076 1.00 74.75 131 ARG A N 1
ATOM 992 C CA . ARG A 1 131 ? 29.244 -1.955 -12.279 1.00 74.75 131 ARG A CA 1
ATOM 993 C C . ARG A 1 131 ? 29.553 -0.632 -11.592 1.00 74.75 131 ARG A C 1
ATOM 995 O O . ARG A 1 131 ? 28.676 0.225 -11.576 1.00 74.75 131 ARG A O 1
ATOM 1002 N N . LYS A 1 132 ? 30.781 -0.476 -11.092 1.00 80.56 132 LYS A N 1
ATOM 1003 C CA . LYS A 1 132 ? 31.249 0.683 -10.319 1.00 80.56 132 LYS A CA 1
ATOM 1004 C C . LYS A 1 132 ? 31.909 1.773 -11.165 1.00 80.56 132 LYS A C 1
ATOM 1006 O O . LYS A 1 132 ? 32.157 2.858 -10.655 1.00 80.56 132 LYS A O 1
ATOM 1011 N N . SER A 1 133 ? 32.207 1.512 -12.436 1.00 87.50 133 SER A N 1
ATOM 1012 C CA . SER A 1 133 ? 32.749 2.524 -13.340 1.00 87.50 133 SER A CA 1
ATOM 1013 C C . SER A 1 133 ? 31.695 3.560 -13.715 1.00 87.50 133 SER A C 1
ATOM 1015 O O . SER A 1 133 ? 30.614 3.221 -14.203 1.00 87.50 133 SER A O 1
ATOM 1017 N N . SER A 1 134 ? 32.070 4.827 -13.575 1.00 93.44 134 SER A N 1
ATOM 1018 C CA . SER A 1 134 ? 31.355 5.939 -14.188 1.00 93.44 134 SER A CA 1
ATOM 1019 C C . SER A 1 134 ? 31.696 6.028 -15.678 1.00 93.44 134 SER A C 1
ATOM 1021 O O . SER A 1 134 ? 32.869 5.989 -16.049 1.00 93.44 134 SER A O 1
ATOM 1023 N N . VAL A 1 135 ? 30.685 6.138 -16.543 1.00 94.31 135 VAL A N 1
ATOM 1024 C CA . VAL A 1 135 ? 30.870 6.266 -18.001 1.00 94.31 135 VAL A CA 1
ATOM 1025 C C . VAL A 1 135 ? 30.084 7.443 -18.559 1.00 94.31 135 VAL A C 1
ATOM 1027 O O . VAL A 1 135 ? 29.006 7.773 -18.060 1.00 94.31 135 VAL A O 1
ATOM 1030 N N . VAL A 1 136 ? 30.616 8.059 -19.614 1.00 96.44 136 VAL A N 1
ATOM 1031 C CA . VAL A 1 136 ? 29.972 9.171 -20.318 1.00 96.44 136 VAL A CA 1
ATOM 1032 C C . VAL A 1 136 ? 29.945 8.870 -21.808 1.00 96.44 136 VAL A C 1
ATOM 1034 O O . VAL A 1 136 ? 30.970 8.531 -22.396 1.00 96.44 136 VAL A O 1
ATOM 1037 N N . PHE A 1 137 ? 28.773 9.007 -22.417 1.00 96.69 137 PHE A N 1
ATOM 1038 C CA . PHE A 1 137 ? 28.592 8.933 -23.862 1.00 96.69 137 PHE A CA 1
ATOM 1039 C C . PHE A 1 137 ? 28.198 10.309 -24.379 1.00 96.69 137 PHE A C 1
ATOM 1041 O O . PHE A 1 137 ? 27.264 10.917 -23.860 1.00 96.69 137 PHE A O 1
ATOM 1048 N N . THR A 1 138 ? 28.879 10.788 -25.414 1.00 96.56 138 THR A N 1
ATOM 1049 C CA . THR A 1 138 ? 28.576 12.072 -26.048 1.00 96.56 138 THR A CA 1
ATOM 1050 C C . THR A 1 138 ? 28.241 11.866 -27.518 1.00 96.56 138 THR A C 1
ATOM 1052 O O . THR A 1 138 ? 28.880 11.081 -28.223 1.00 96.56 138 THR A O 1
ATOM 1055 N N . LYS A 1 139 ? 27.196 12.546 -27.993 1.00 95.19 139 LYS A N 1
ATOM 1056 C CA . LYS A 1 139 ? 26.832 12.564 -29.413 1.00 95.19 139 LYS A CA 1
ATOM 1057 C C . LYS A 1 139 ? 26.140 13.877 -29.756 1.00 95.19 139 LYS A C 1
ATOM 1059 O O . LYS A 1 139 ? 25.017 14.124 -29.318 1.00 95.19 139 LYS A O 1
ATOM 1064 N N . GLY A 1 140 ? 26.794 14.692 -30.583 1.00 93.00 140 GLY A N 1
ATOM 1065 C CA . GLY A 1 140 ? 26.350 16.066 -30.826 1.00 93.00 140 GLY A CA 1
ATOM 1066 C C . GLY A 1 140 ? 26.285 16.831 -29.504 1.00 93.00 140 GLY A C 1
ATOM 1067 O O . GLY A 1 140 ? 27.214 16.753 -28.707 1.00 93.00 140 GLY A O 1
ATOM 1068 N N . ASP A 1 141 ? 25.158 17.489 -29.250 1.00 90.44 141 ASP A N 1
ATOM 1069 C CA . ASP A 1 141 ? 24.937 18.269 -28.027 1.00 90.44 141 ASP A CA 1
ATOM 1070 C C . ASP A 1 141 ? 24.445 17.435 -26.829 1.00 90.44 141 ASP A C 1
ATOM 1072 O O . ASP A 1 141 ? 24.156 17.996 -25.773 1.00 90.44 141 ASP A O 1
ATOM 1076 N N . TYR A 1 142 ? 24.260 16.122 -26.996 1.00 93.31 142 TYR A N 1
ATOM 1077 C CA . TYR A 1 142 ? 23.776 15.250 -25.928 1.00 93.31 142 TYR A CA 1
ATOM 1078 C C . TYR A 1 142 ? 24.932 14.601 -25.180 1.00 93.31 142 TYR A C 1
ATOM 1080 O O . TYR A 1 142 ? 25.829 14.012 -25.793 1.00 93.31 142 TYR A O 1
ATOM 1088 N N . SER A 1 143 ? 24.825 14.624 -23.853 1.00 96.56 143 SER A N 1
ATOM 1089 C CA . SER A 1 143 ? 25.727 13.927 -22.940 1.00 96.56 143 SER A CA 1
ATOM 1090 C C . SER A 1 143 ? 24.922 12.998 -22.041 1.00 96.56 143 SER A C 1
ATOM 1092 O O . SER A 1 143 ? 23.991 13.429 -21.362 1.00 96.56 143 SER A O 1
ATOM 1094 N N . TRP A 1 144 ? 25.286 11.719 -22.030 1.00 96.69 144 TRP A N 1
ATOM 1095 C CA . TRP A 1 144 ? 24.689 10.695 -21.181 1.00 96.69 144 TRP A CA 1
ATOM 1096 C C . TRP A 1 144 ? 25.716 10.198 -20.174 1.00 96.69 144 TRP A C 1
ATOM 1098 O O . TRP A 1 144 ? 26.670 9.508 -20.535 1.00 96.69 144 TRP A O 1
ATOM 1108 N N . TYR A 1 145 ? 25.488 10.505 -18.907 1.00 97.25 145 TYR A N 1
ATOM 1109 C CA . TYR A 1 145 ? 26.301 10.061 -17.788 1.00 97.25 145 TYR A CA 1
ATOM 1110 C C . TYR A 1 145 ? 25.673 8.827 -17.153 1.00 97.25 145 TYR A C 1
ATOM 1112 O O . TYR A 1 145 ? 24.466 8.770 -16.934 1.00 97.25 145 TYR A O 1
ATOM 1120 N N . ARG A 1 146 ? 26.492 7.846 -16.794 1.00 95.06 146 ARG A N 1
ATOM 1121 C CA . ARG A 1 146 ? 26.115 6.754 -15.898 1.00 95.06 146 ARG A CA 1
ATOM 1122 C C . ARG A 1 146 ? 27.115 6.750 -14.743 1.00 95.06 146 ARG A C 1
ATOM 1124 O O . ARG A 1 146 ? 28.211 6.231 -14.940 1.00 95.06 146 ARG A O 1
ATOM 1131 N N . PRO A 1 147 ? 26.778 7.341 -13.586 1.00 95.56 147 PRO A N 1
ATOM 1132 C CA . PRO A 1 147 ? 27.610 7.261 -12.395 1.00 95.56 147 PRO A CA 1
ATOM 1133 C C . PRO A 1 147 ? 27.687 5.827 -11.862 1.00 95.56 147 PRO A C 1
ATOM 1135 O O . PRO A 1 147 ? 26.712 5.075 -11.924 1.00 95.56 147 PRO A O 1
ATOM 1138 N N . GLY A 1 148 ? 28.845 5.465 -11.318 1.00 92.81 148 GLY A N 1
ATOM 1139 C CA . GLY A 1 148 ? 29.077 4.191 -10.639 1.00 92.81 148 GLY A CA 1
ATOM 1140 C C . GLY A 1 148 ? 28.926 4.254 -9.117 1.00 92.81 148 GLY A C 1
ATOM 1141 O O . GLY A 1 148 ? 28.885 3.214 -8.461 1.00 92.81 148 GLY A O 1
ATOM 1142 N N . SER A 1 149 ? 28.819 5.459 -8.550 1.00 94.19 149 SER A N 1
ATOM 1143 C CA . SER A 1 149 ? 28.655 5.697 -7.115 1.00 94.19 149 SER A CA 1
ATOM 1144 C C . SER A 1 149 ? 27.760 6.906 -6.832 1.00 94.19 149 SER A C 1
ATOM 1146 O O . SER A 1 149 ? 27.547 7.761 -7.697 1.00 94.19 149 SER A O 1
ATOM 1148 N N . LEU A 1 150 ? 27.257 7.003 -5.598 1.00 95.12 150 LEU A N 1
ATOM 1149 C CA . LEU A 1 150 ? 26.499 8.170 -5.141 1.00 95.12 150 LEU A CA 1
ATOM 1150 C C . LEU A 1 150 ? 27.348 9.451 -5.164 1.00 95.12 150 LEU A C 1
ATOM 1152 O O . LEU A 1 150 ? 26.847 10.510 -5.533 1.00 95.12 150 LEU A O 1
ATOM 1156 N N . SER A 1 151 ? 28.640 9.345 -4.837 1.00 95.12 151 SER A N 1
ATOM 1157 C CA . SER A 1 151 ? 29.586 10.467 -4.903 1.00 95.12 151 SER A CA 1
ATOM 1158 C C . SER A 1 151 ? 29.703 11.017 -6.327 1.00 95.12 151 SER A C 1
ATOM 1160 O O . SER A 1 151 ? 29.558 12.221 -6.534 1.00 95.12 151 SER A O 1
ATOM 1162 N N . ASP A 1 152 ? 29.878 10.141 -7.322 1.00 95.31 152 ASP A N 1
ATOM 1163 C CA . ASP A 1 152 ? 29.968 10.554 -8.729 1.00 95.31 152 ASP A CA 1
ATOM 1164 C C . ASP A 1 152 ? 28.666 11.206 -9.197 1.00 95.31 152 ASP A C 1
ATOM 1166 O O . ASP A 1 152 ? 28.682 12.241 -9.860 1.00 95.31 152 ASP A O 1
ATOM 1170 N N . LEU A 1 153 ? 27.521 10.628 -8.820 1.00 96.38 153 LEU A N 1
ATOM 1171 C CA . LEU A 1 153 ? 26.207 11.180 -9.135 1.00 96.38 153 LEU A CA 1
ATOM 1172 C C . LEU A 1 153 ? 26.052 12.610 -8.586 1.00 96.38 153 LEU A C 1
ATOM 1174 O O . LEU A 1 153 ? 25.631 13.507 -9.318 1.00 96.38 153 LEU A O 1
ATOM 1178 N N . LEU A 1 154 ? 26.426 12.831 -7.325 1.00 95.94 154 LEU A N 1
ATOM 1179 C CA . LEU A 1 154 ? 26.370 14.142 -6.681 1.00 95.94 154 LEU A CA 1
ATOM 1180 C C . LEU A 1 154 ? 27.302 15.159 -7.358 1.00 95.94 154 LEU A C 1
ATOM 1182 O O . LEU A 1 154 ? 26.889 16.292 -7.603 1.00 95.94 154 LEU A O 1
ATOM 1186 N N . GLN A 1 155 ? 28.523 14.754 -7.720 1.00 95.31 155 GLN A N 1
ATOM 1187 C CA . GLN A 1 155 ? 29.472 15.612 -8.438 1.00 95.31 155 GLN A CA 1
ATOM 1188 C C . GLN A 1 155 ? 28.952 16.007 -9.825 1.00 95.31 155 GLN A C 1
ATOM 1190 O O . GLN A 1 155 ? 28.957 17.188 -10.173 1.00 95.31 155 GLN A O 1
ATOM 1195 N N . ILE A 1 156 ? 28.449 15.045 -10.605 1.00 95.25 156 ILE A N 1
ATOM 1196 C CA . ILE A 1 156 ? 27.901 15.310 -11.944 1.00 95.25 156 ILE A CA 1
ATOM 1197 C C . ILE A 1 156 ? 26.686 16.236 -11.842 1.00 95.25 156 ILE A C 1
ATOM 1199 O O . ILE A 1 156 ? 26.551 17.167 -12.633 1.00 95.25 156 ILE A O 1
ATOM 1203 N N . LYS A 1 157 ? 25.811 16.024 -10.854 1.00 94.19 157 LYS A N 1
ATOM 1204 C CA . LYS A 1 157 ? 24.621 16.858 -10.656 1.00 94.19 157 LYS A CA 1
ATOM 1205 C C . LYS A 1 157 ? 24.960 18.272 -10.173 1.00 94.19 157 LYS A C 1
ATOM 1207 O O . LYS A 1 157 ? 24.276 19.214 -10.555 1.00 94.19 157 LYS A O 1
ATOM 1212 N N . GLN A 1 158 ? 26.031 18.449 -9.401 1.00 93.06 158 GLN A N 1
ATOM 1213 C CA . GLN A 1 158 ? 26.545 19.772 -9.035 1.00 93.06 158 GLN A CA 1
ATOM 1214 C C . GLN A 1 158 ? 27.133 20.514 -10.251 1.00 93.06 158 GLN A C 1
ATOM 1216 O O . GLN A 1 158 ? 26.925 21.717 -10.391 1.00 93.06 158 GLN A O 1
ATOM 1221 N N . GLN A 1 159 ? 27.832 19.802 -11.145 1.00 93.19 159 GLN A N 1
ATOM 1222 C CA . GLN A 1 159 ? 28.382 20.357 -12.3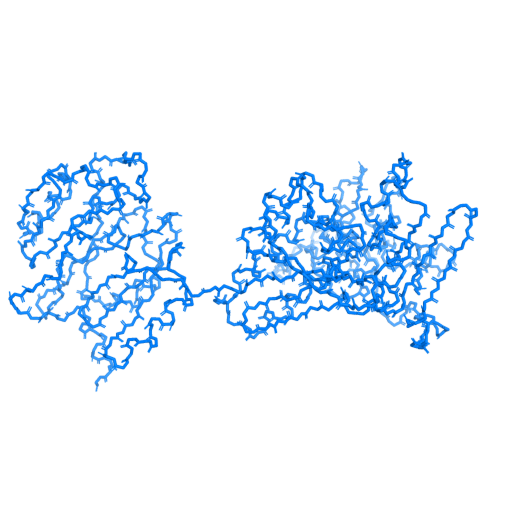93 1.00 93.19 159 GLN A CA 1
ATOM 1223 C C . GLN A 1 159 ? 27.297 20.673 -13.430 1.00 93.19 159 GLN A C 1
ATOM 1225 O O . GLN A 1 159 ? 27.412 21.647 -14.173 1.00 93.19 159 GLN A O 1
ATOM 1230 N N . HIS A 1 160 ? 26.233 19.870 -13.459 1.00 93.44 160 HIS A N 1
ATOM 1231 C CA . HIS A 1 160 ? 25.098 20.023 -14.364 1.00 93.44 160 HIS A CA 1
ATOM 1232 C C . HIS A 1 160 ? 23.774 20.036 -13.584 1.00 93.44 160 HIS A C 1
ATOM 1234 O O . HIS A 1 160 ? 23.028 19.050 -13.605 1.00 93.44 160 HIS A O 1
ATOM 1240 N N . PRO A 1 161 ? 23.447 21.141 -12.888 1.00 91.31 161 PRO A N 1
ATOM 1241 C CA . PRO A 1 161 ? 22.246 21.207 -12.060 1.00 91.31 161 PRO A CA 1
ATOM 1242 C C . PRO A 1 161 ? 20.954 21.019 -12.862 1.00 91.31 161 PRO A C 1
ATOM 1244 O O . PRO A 1 161 ? 19.998 20.429 -12.376 1.00 91.31 161 PRO A O 1
ATOM 1247 N N . ASP A 1 162 ? 20.912 21.444 -14.119 1.00 90.06 162 ASP A N 1
ATOM 1248 C CA . ASP A 1 162 ? 19.757 21.272 -15.004 1.00 90.06 162 ASP A CA 1
ATOM 1249 C C . ASP A 1 162 ? 19.621 19.846 -15.572 1.00 90.06 162 ASP A C 1
ATOM 1251 O O . ASP A 1 162 ? 18.590 19.524 -16.166 1.00 90.06 162 ASP A O 1
ATOM 1255 N N . ALA A 1 163 ? 20.625 18.980 -15.380 1.00 93.19 163 ALA A N 1
ATOM 1256 C CA . ALA A 1 163 ? 20.641 17.646 -15.965 1.00 93.19 163 ALA A CA 1
ATOM 1257 C C . ALA A 1 163 ? 19.418 16.820 -15.554 1.00 93.19 163 ALA A C 1
ATOM 1259 O O . ALA A 1 163 ? 19.040 16.753 -14.376 1.00 93.19 163 ALA A O 1
ATOM 1260 N N . CYS A 1 164 ? 18.829 16.136 -16.533 1.00 91.75 164 CYS A N 1
ATOM 1261 C CA . CYS A 1 164 ? 17.697 15.253 -16.307 1.00 91.75 164 CYS A CA 1
ATOM 1262 C C . CYS A 1 164 ? 18.176 13.948 -15.664 1.00 91.75 164 CYS A C 1
ATOM 1264 O O . CYS A 1 164 ? 18.972 13.213 -16.252 1.00 91.75 164 CYS A O 1
ATOM 1266 N N . LEU A 1 165 ? 17.672 13.647 -14.467 1.00 92.81 165 LEU A N 1
ATOM 1267 C CA . LEU A 1 165 ? 17.917 12.365 -13.817 1.00 92.81 165 LEU A CA 1
ATOM 1268 C C . LEU A 1 165 ? 16.958 11.315 -14.390 1.00 92.81 165 LEU A C 1
ATOM 1270 O O . LEU A 1 165 ? 15.738 11.424 -14.269 1.00 92.81 165 LEU A O 1
ATOM 1274 N N . LEU A 1 166 ? 17.524 10.293 -15.018 1.00 93.44 166 LEU A N 1
ATOM 1275 C CA . LEU A 1 166 ? 16.817 9.201 -15.663 1.00 93.44 166 LEU A CA 1
ATOM 1276 C C . LEU A 1 166 ? 17.007 7.915 -14.854 1.00 93.44 166 LEU A C 1
ATOM 1278 O O . LEU A 1 166 ? 18.127 7.511 -14.549 1.00 93.44 166 LEU A O 1
ATOM 1282 N N . MET A 1 167 ? 15.888 7.269 -14.527 1.00 92.88 167 MET A N 1
ATOM 1283 C CA . MET A 1 167 ? 15.847 5.944 -13.901 1.00 92.88 167 MET A CA 1
ATOM 1284 C C . MET A 1 167 ? 15.251 4.937 -14.897 1.00 92.88 167 MET A C 1
ATOM 1286 O O . MET A 1 167 ? 15.901 4.558 -15.863 1.00 92.88 167 MET A O 1
ATOM 1290 N N . GLY A 1 168 ? 13.970 4.587 -14.748 1.00 92.00 168 GLY A N 1
ATOM 1291 C CA . GLY A 1 168 ? 13.263 3.654 -15.633 1.00 92.00 168 GLY A CA 1
ATOM 1292 C C . GLY A 1 168 ? 12.909 4.160 -17.032 1.00 92.00 168 GLY A C 1
ATOM 1293 O O . GLY A 1 168 ? 12.398 3.395 -17.841 1.00 92.00 168 GLY A O 1
ATOM 1294 N N . CYS A 1 169 ? 13.110 5.452 -17.316 1.00 93.88 169 CYS A N 1
ATOM 1295 C CA . CYS A 1 169 ? 12.715 6.113 -18.571 1.00 93.88 169 CYS A CA 1
ATOM 1296 C C . CYS A 1 169 ? 11.198 6.063 -18.903 1.00 93.88 169 CYS A C 1
ATOM 1298 O O . CYS A 1 169 ? 10.783 6.506 -19.971 1.00 93.88 169 CYS A O 1
ATOM 1300 N N . THR A 1 170 ? 10.332 5.595 -18.000 1.00 91.88 170 THR A N 1
ATOM 1301 C CA . THR A 1 170 ? 8.885 5.447 -18.259 1.00 91.88 170 THR A CA 1
ATOM 1302 C C . THR A 1 170 ? 8.150 6.786 -18.378 1.00 91.88 170 THR A C 1
ATOM 1304 O O . THR A 1 170 ? 7.226 6.893 -19.179 1.00 91.88 170 THR A O 1
ATOM 1307 N N . SER A 1 171 ? 8.603 7.821 -17.663 1.00 89.06 171 SER A N 1
ATOM 1308 C CA . SER A 1 171 ? 8.090 9.198 -17.794 1.00 89.06 171 SER A CA 1
ATOM 1309 C C . SER A 1 171 ? 8.962 10.041 -18.732 1.00 89.06 171 SER A C 1
ATOM 1311 O O . SER A 1 171 ? 8.471 10.668 -19.667 1.00 89.06 171 SER A O 1
ATOM 1313 N N . VAL A 1 172 ? 10.287 10.002 -18.545 1.00 89.31 172 VAL A N 1
ATOM 1314 C CA . VAL A 1 172 ? 11.249 10.778 -19.354 1.00 89.31 172 VAL A CA 1
ATOM 1315 C C . VAL A 1 172 ? 11.226 10.362 -20.830 1.00 89.31 172 VAL A C 1
ATOM 1317 O O . VAL A 1 172 ? 11.366 11.203 -21.714 1.00 89.31 172 VAL A O 1
ATOM 1320 N N . GLY A 1 173 ? 10.978 9.085 -21.128 1.00 89.62 173 GLY A N 1
ATOM 1321 C CA . GLY A 1 173 ? 10.869 8.585 -22.497 1.00 89.62 173 GLY A CA 1
ATOM 1322 C C . GLY A 1 173 ? 9.728 9.226 -23.287 1.00 89.62 173 GLY A C 1
ATOM 1323 O O . GLY A 1 173 ? 9.849 9.389 -24.499 1.00 89.62 173 GLY A O 1
ATOM 1324 N N . PHE A 1 174 ? 8.643 9.637 -22.624 1.00 88.06 174 PHE A N 1
ATOM 1325 C CA . PHE A 1 174 ? 7.591 10.423 -23.267 1.00 88.06 174 PHE A CA 1
ATOM 1326 C C . PHE A 1 174 ? 8.113 11.807 -23.667 1.00 88.06 174 PHE A C 1
ATOM 1328 O O . PHE A 1 174 ? 7.991 12.170 -24.833 1.00 88.06 174 PHE A O 1
ATOM 1335 N N . LEU A 1 175 ? 8.780 12.513 -22.745 1.00 88.00 175 LEU A N 1
ATOM 1336 C CA . LEU A 1 175 ? 9.368 13.835 -23.000 1.00 88.00 175 LEU A CA 1
ATOM 1337 C C . LEU A 1 175 ? 10.397 13.802 -24.137 1.00 88.00 175 LEU A C 1
ATOM 1339 O O . LEU A 1 175 ? 10.452 14.720 -24.951 1.00 88.00 175 LEU A O 1
ATOM 1343 N N . LEU A 1 176 ? 11.194 12.732 -24.220 1.00 87.06 176 LEU A N 1
ATOM 1344 C CA . LEU A 1 176 ? 12.134 12.512 -25.321 1.00 87.06 176 LEU A CA 1
ATOM 1345 C C . LEU A 1 176 ? 11.409 12.383 -26.668 1.00 87.06 176 LEU A C 1
ATOM 1347 O O . LEU A 1 176 ? 11.785 13.050 -27.627 1.00 87.06 176 LEU A O 1
ATOM 1351 N N . ARG A 1 177 ? 10.355 11.558 -26.745 1.00 89.31 177 ARG A N 1
ATOM 1352 C CA . ARG A 1 177 ? 9.596 11.337 -27.991 1.00 89.31 177 ARG A CA 1
ATOM 1353 C C . ARG A 1 177 ? 8.829 12.573 -28.454 1.00 89.31 177 ARG A C 1
ATOM 1355 O O . ARG A 1 177 ? 8.655 12.750 -29.654 1.00 89.31 177 ARG A O 1
ATOM 1362 N N . THR A 1 178 ? 8.364 13.403 -27.524 1.00 90.50 178 THR A N 1
ATOM 1363 C CA . THR A 1 178 ? 7.608 14.626 -27.830 1.00 90.50 178 THR A CA 1
ATOM 1364 C C . THR A 1 178 ? 8.492 15.863 -27.987 1.00 90.50 178 THR A C 1
ATOM 1366 O O . THR A 1 178 ? 7.972 16.943 -28.255 1.00 90.50 178 THR A O 1
ATOM 1369 N N . GLY A 1 179 ? 9.816 15.736 -27.827 1.00 87.12 179 GLY A N 1
ATOM 1370 C CA . GLY A 1 179 ? 10.748 16.865 -27.913 1.00 87.12 179 GLY A CA 1
ATOM 1371 C C . GLY A 1 179 ? 10.624 17.866 -26.758 1.00 87.12 179 GLY A C 1
ATOM 1372 O O . GLY A 1 179 ? 11.035 19.012 -26.894 1.00 87.12 179 GLY A O 1
ATOM 1373 N N . GLN A 1 180 ? 10.061 17.449 -25.621 1.00 87.00 180 GLN A N 1
ATOM 1374 C CA . GLN A 1 180 ? 9.803 18.285 -24.440 1.00 87.00 180 GLN A CA 1
ATOM 1375 C C . GLN A 1 180 ? 10.909 18.198 -23.373 1.00 87.00 180 GLN A C 1
ATOM 1377 O O . GLN A 1 180 ? 10.748 18.682 -22.251 1.00 87.00 180 GLN A O 1
ATOM 1382 N N . MET A 1 181 ? 12.040 17.566 -23.693 1.00 86.25 181 MET A N 1
ATOM 1383 C CA . MET A 1 181 ? 13.194 17.500 -22.796 1.00 86.25 181 MET A CA 1
ATOM 1384 C C . MET A 1 181 ? 13.793 18.884 -22.556 1.00 86.25 181 MET A C 1
ATOM 1386 O O . MET A 1 181 ? 14.161 19.585 -23.494 1.00 86.25 181 MET A O 1
ATOM 1390 N N . LYS A 1 182 ? 13.936 19.252 -21.280 1.00 83.12 182 LYS A N 1
ATOM 1391 C CA . LYS A 1 182 ? 14.469 20.561 -20.871 1.00 83.12 182 LYS A CA 1
ATOM 1392 C C . LYS A 1 182 ? 15.997 20.636 -20.878 1.00 83.12 182 LYS A C 1
ATOM 1394 O O . LYS A 1 182 ? 16.537 21.723 -21.033 1.00 83.12 182 LYS A O 1
ATOM 1399 N N . SER A 1 183 ? 16.682 19.504 -20.716 1.00 90.38 183 SER A N 1
ATOM 1400 C CA . SER A 1 183 ? 18.146 19.431 -20.715 1.00 90.38 183 SER A CA 1
ATOM 1401 C C . SER A 1 183 ? 18.633 18.352 -21.675 1.00 90.38 183 SER A C 1
ATOM 1403 O O . SER A 1 183 ? 18.021 17.287 -21.801 1.00 90.38 183 SER A O 1
ATOM 1405 N N . LYS A 1 184 ? 19.746 18.645 -22.353 1.00 92.19 184 LYS A N 1
ATOM 1406 C CA . LYS A 1 184 ? 20.473 17.702 -23.217 1.00 92.19 184 LYS A CA 1
ATOM 1407 C C . LYS A 1 184 ? 21.489 16.862 -22.431 1.00 92.19 184 LYS A C 1
ATOM 1409 O O . LYS A 1 184 ? 22.034 15.897 -22.967 1.00 92.19 184 LYS A O 1
ATOM 1414 N N . THR A 1 185 ? 21.704 17.202 -21.159 1.00 95.56 185 THR A N 1
ATOM 1415 C CA . THR A 1 185 ? 22.512 16.426 -20.223 1.00 95.56 185 THR A CA 1
ATOM 1416 C C . THR A 1 185 ? 21.613 15.467 -19.455 1.00 95.56 185 THR A C 1
ATOM 1418 O O . THR A 1 185 ? 20.669 15.880 -18.777 1.00 95.56 185 THR A O 1
ATOM 1421 N N . ILE A 1 186 ? 21.900 14.174 -19.562 1.00 95.44 186 ILE A N 1
ATOM 1422 C CA . ILE A 1 186 ? 21.118 13.102 -18.947 1.00 95.44 186 ILE A CA 1
ATOM 1423 C C . ILE A 1 186 ? 22.024 12.313 -18.010 1.00 95.44 186 ILE A C 1
ATOM 1425 O O . ILE A 1 186 ? 23.132 11.937 -18.386 1.00 95.44 186 ILE A O 1
ATOM 1429 N N . ILE A 1 187 ? 21.544 12.036 -16.802 1.00 96.38 187 ILE A N 1
ATOM 1430 C CA . ILE A 1 187 ? 22.247 11.220 -15.812 1.00 96.38 187 ILE A CA 1
ATOM 1431 C C . ILE A 1 187 ? 21.407 9.976 -15.534 1.00 96.38 187 ILE A C 1
ATOM 1433 O O . ILE A 1 187 ? 20.289 10.081 -15.043 1.00 96.38 187 ILE A O 1
ATOM 1437 N N . CYS A 1 188 ? 21.930 8.794 -15.835 1.00 95.06 188 CYS A N 1
ATOM 1438 C CA . CYS A 1 188 ? 21.281 7.516 -15.576 1.00 95.06 188 CYS A CA 1
ATOM 1439 C C . CYS A 1 188 ? 21.627 7.014 -14.167 1.00 95.06 188 CYS A C 1
ATOM 1441 O O . CYS A 1 188 ? 22.696 6.442 -13.952 1.00 95.06 188 CYS A O 1
ATOM 1443 N N . GLY A 1 189 ? 20.733 7.244 -13.205 1.00 93.62 189 GLY A N 1
ATOM 1444 C CA . GLY A 1 189 ? 20.952 6.924 -11.789 1.00 93.62 189 GLY A CA 1
ATOM 1445 C C . GLY A 1 189 ? 20.588 5.491 -11.385 1.00 93.62 189 GLY A C 1
ATOM 1446 O O . GLY A 1 189 ? 20.848 5.103 -10.250 1.00 93.62 189 GLY A O 1
ATOM 1447 N N . SER A 1 190 ? 20.019 4.687 -12.291 1.00 91.12 190 SER A N 1
ATOM 1448 C CA . SER A 1 190 ? 19.446 3.362 -11.987 1.00 91.12 190 SER A CA 1
ATOM 1449 C C . SER A 1 190 ? 20.443 2.325 -11.464 1.00 91.12 190 SER A C 1
ATOM 1451 O O . SER A 1 190 ? 20.041 1.275 -10.978 1.00 91.12 190 SER A O 1
ATOM 1453 N N . ASN A 1 191 ? 21.742 2.580 -11.617 1.00 86.88 191 ASN A N 1
ATOM 1454 C CA . ASN A 1 191 ? 22.812 1.654 -11.253 1.00 86.88 191 ASN A CA 1
ATOM 1455 C C . ASN A 1 191 ? 23.589 2.089 -10.008 1.00 86.88 191 ASN A C 1
ATOM 1457 O O . ASN A 1 191 ? 24.542 1.404 -9.644 1.00 86.88 191 ASN A O 1
ATOM 1461 N N . VAL A 1 192 ? 23.202 3.198 -9.370 1.00 93.75 192 VAL A N 1
ATOM 1462 C CA . VAL A 1 192 ? 23.831 3.661 -8.130 1.00 93.75 192 VAL A CA 1
ATOM 1463 C C . VAL A 1 192 ? 23.346 2.781 -6.972 1.00 93.75 192 VAL A C 1
ATOM 1465 O O . VAL A 1 192 ? 22.157 2.840 -6.644 1.00 93.75 192 VAL A O 1
ATOM 1468 N N . PRO A 1 193 ? 24.222 1.969 -6.343 1.00 91.62 193 PRO A N 1
ATOM 1469 C CA . PRO A 1 193 ? 23.802 0.964 -5.363 1.00 91.62 193 PRO A CA 1
ATOM 1470 C C . PRO A 1 193 ? 23.030 1.550 -4.179 1.00 91.62 193 PRO A C 1
ATOM 1472 O O . PRO A 1 193 ? 21.999 1.001 -3.798 1.00 91.62 193 PRO A O 1
ATOM 1475 N N . ASP A 1 194 ? 23.472 2.699 -3.662 1.00 94.06 194 ASP A N 1
ATOM 1476 C CA . ASP A 1 194 ? 22.852 3.401 -2.531 1.00 94.06 194 ASP A CA 1
ATOM 1477 C C . ASP A 1 194 ? 21.396 3.821 -2.796 1.00 94.06 194 ASP A C 1
ATOM 1479 O O . ASP A 1 194 ? 20.623 4.009 -1.864 1.00 94.06 194 ASP A O 1
ATOM 1483 N N . LEU A 1 195 ? 20.997 3.957 -4.067 1.00 96.56 195 LEU A N 1
ATOM 1484 C CA . LEU A 1 195 ? 19.628 4.313 -4.454 1.00 96.56 195 LEU A CA 1
ATOM 1485 C C . LEU A 1 195 ? 18.721 3.092 -4.654 1.00 96.56 195 LEU A C 1
ATOM 1487 O O . LEU A 1 195 ? 17.532 3.256 -4.921 1.00 96.56 195 LEU A O 1
ATOM 1491 N N . CYS A 1 196 ? 19.262 1.876 -4.566 1.00 95.00 196 CYS A N 1
ATOM 1492 C CA . CYS A 1 196 ? 18.565 0.630 -4.897 1.00 95.00 196 CYS A CA 1
ATOM 1493 C C . CYS A 1 196 ? 18.254 -0.234 -3.664 1.00 95.00 196 CYS A C 1
ATOM 1495 O O . CYS A 1 196 ? 17.903 -1.406 -3.810 1.00 95.00 196 CYS A O 1
ATOM 1497 N N . THR A 1 197 ? 18.408 0.309 -2.456 1.00 94.75 197 THR A N 1
ATOM 1498 C CA . THR A 1 197 ? 18.226 -0.427 -1.200 1.00 94.75 197 THR A CA 1
ATOM 1499 C C . THR A 1 197 ? 16.801 -0.309 -0.659 1.00 94.75 197 THR A C 1
ATOM 1501 O O . THR A 1 197 ? 16.100 0.675 -0.890 1.00 94.75 197 THR A O 1
ATOM 1504 N N . VAL A 1 198 ? 16.362 -1.336 0.074 1.00 93.94 198 VAL A N 1
ATOM 1505 C CA . VAL A 1 198 ? 15.129 -1.301 0.872 1.00 93.94 198 VAL A CA 1
ATOM 1506 C C . VAL A 1 198 ? 15.459 -1.775 2.280 1.00 93.94 198 VAL A C 1
ATOM 1508 O O . VAL A 1 198 ? 15.783 -2.945 2.509 1.00 93.94 198 VAL A O 1
ATOM 1511 N N . GLU A 1 199 ? 15.346 -0.874 3.243 1.00 91.69 199 GLU A N 1
ATOM 1512 C CA . GLU A 1 199 ? 15.677 -1.108 4.645 1.00 91.69 199 GLU A CA 1
ATOM 1513 C C . GLU A 1 199 ? 14.431 -0.956 5.520 1.00 91.69 199 GLU A C 1
ATOM 1515 O O . GLU A 1 199 ? 13.524 -0.189 5.212 1.00 91.69 199 GLU A O 1
ATOM 1520 N N . MET A 1 200 ? 14.368 -1.741 6.595 1.00 86.56 200 MET A N 1
ATOM 1521 C CA . MET A 1 200 ? 13.324 -1.636 7.615 1.00 86.56 200 MET A CA 1
ATOM 1522 C C . MET A 1 200 ? 14.019 -1.388 8.944 1.00 86.56 200 MET A C 1
ATOM 1524 O O . MET A 1 200 ? 14.893 -2.165 9.327 1.00 86.56 200 MET A O 1
ATOM 1528 N N . THR A 1 201 ? 13.620 -0.325 9.626 1.00 86.69 201 THR A N 1
ATOM 1529 C CA . THR A 1 201 ? 14.015 -0.021 11.002 1.00 86.69 201 THR A CA 1
ATOM 1530 C C . THR A 1 201 ? 12.865 -0.361 11.956 1.00 86.69 201 THR A C 1
ATOM 1532 O O . THR A 1 201 ? 11.805 -0.822 11.530 1.00 86.69 201 THR A O 1
ATOM 1535 N N . ASP A 1 202 ? 13.031 -0.093 13.252 1.00 80.00 202 ASP A N 1
ATOM 1536 C CA . ASP A 1 202 ? 11.959 -0.270 14.244 1.00 80.00 202 ASP A CA 1
ATOM 1537 C C . ASP A 1 202 ? 10.775 0.698 14.046 1.00 80.00 202 ASP A C 1
ATOM 1539 O O . ASP A 1 202 ? 9.684 0.479 14.589 1.00 80.00 202 ASP A O 1
ATOM 1543 N N . THR A 1 203 ? 10.983 1.786 13.295 1.00 82.06 203 THR A N 1
ATOM 1544 C CA . THR A 1 203 ? 10.020 2.886 13.152 1.00 82.06 203 THR A CA 1
ATOM 1545 C C . THR A 1 203 ? 9.605 3.177 11.719 1.00 82.06 203 THR A C 1
ATOM 1547 O O . THR A 1 203 ? 8.546 3.769 11.533 1.00 82.06 203 THR A O 1
ATOM 1550 N N . GLU A 1 204 ? 10.388 2.791 10.712 1.00 87.56 204 GLU A N 1
ATOM 1551 C CA . GLU A 1 204 ? 10.136 3.174 9.320 1.00 87.56 204 GLU A CA 1
ATOM 1552 C C . GLU A 1 204 ? 10.747 2.227 8.279 1.00 87.56 204 GLU A C 1
ATOM 1554 O O . GLU A 1 204 ? 11.676 1.465 8.550 1.00 87.56 204 GLU A O 1
ATOM 1559 N N . PHE A 1 205 ? 10.220 2.335 7.063 1.00 88.25 205 PHE A N 1
ATOM 1560 C CA . PHE A 1 205 ? 10.742 1.763 5.830 1.00 88.25 205 PHE A CA 1
ATOM 1561 C C . PHE A 1 205 ? 11.508 2.810 5.055 1.00 88.25 205 PHE A C 1
ATOM 1563 O O . PHE A 1 205 ? 10.928 3.825 4.690 1.00 88.25 205 PHE A O 1
ATOM 1570 N N . ILE A 1 206 ? 12.769 2.536 4.745 1.00 94.19 206 ILE A N 1
ATOM 1571 C CA . ILE A 1 206 ? 13.6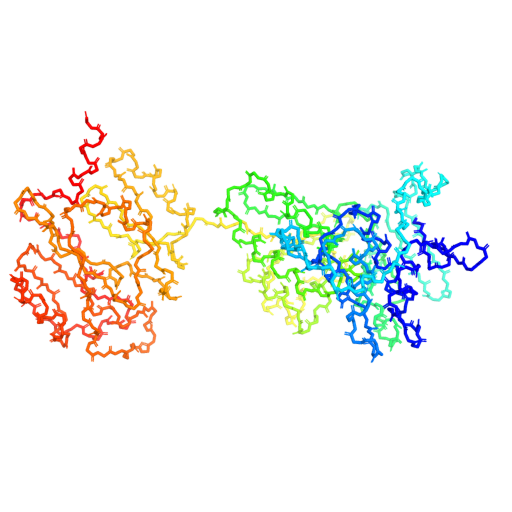01 3.418 3.932 1.00 94.19 206 ILE A CA 1
ATOM 1572 C C . ILE A 1 206 ? 13.772 2.762 2.565 1.00 94.19 206 ILE A C 1
ATOM 1574 O O . ILE A 1 206 ? 14.376 1.697 2.440 1.00 94.19 206 ILE A O 1
ATOM 1578 N N . ILE A 1 207 ? 13.207 3.387 1.536 1.00 96.00 207 ILE A N 1
ATOM 1579 C CA . ILE A 1 207 ? 13.170 2.871 0.166 1.00 96.00 207 ILE A CA 1
ATOM 1580 C C . ILE A 1 207 ? 14.016 3.783 -0.718 1.00 96.00 207 ILE A C 1
ATOM 1582 O O . ILE A 1 207 ? 13.696 4.959 -0.877 1.00 96.00 207 ILE A O 1
ATOM 1586 N N . GLY A 1 208 ? 15.077 3.256 -1.322 1.00 97.44 208 GLY A N 1
ATOM 1587 C CA . GLY A 1 208 ? 15.914 3.990 -2.264 1.00 97.44 208 GLY A CA 1
ATOM 1588 C C . GLY A 1 208 ? 15.139 4.468 -3.499 1.00 97.44 208 GLY A C 1
ATOM 1589 O O . GLY A 1 208 ? 14.233 3.801 -4.002 1.00 97.44 208 GLY A O 1
ATOM 1590 N N . SER A 1 209 ? 15.489 5.640 -4.025 1.00 96.56 209 SER A N 1
ATOM 1591 C CA . SER A 1 209 ? 14.740 6.293 -5.109 1.00 96.56 209 SER A CA 1
ATOM 1592 C C . SER A 1 209 ? 14.819 5.572 -6.465 1.00 96.56 209 SER A C 1
ATOM 1594 O O . SER A 1 209 ? 13.946 5.759 -7.323 1.00 96.56 209 SER A O 1
ATOM 1596 N N . ALA A 1 210 ? 15.832 4.727 -6.666 1.00 96.81 210 ALA A N 1
ATOM 1597 C CA . ALA A 1 210 ? 16.011 3.900 -7.857 1.00 96.81 210 ALA A CA 1
ATOM 1598 C C . ALA A 1 210 ? 15.408 2.489 -7.714 1.00 96.81 210 ALA A C 1
ATOM 1600 O O . ALA A 1 210 ? 15.450 1.714 -8.669 1.00 96.81 210 ALA A O 1
ATOM 1601 N N . VAL A 1 211 ? 14.798 2.154 -6.571 1.00 97.00 211 VAL A N 1
ATOM 1602 C CA . VAL A 1 211 ? 14.070 0.890 -6.397 1.00 97.00 211 VAL A CA 1
ATOM 1603 C C . VAL A 1 211 ? 12.892 0.841 -7.372 1.00 97.00 211 VAL A C 1
ATOM 1605 O O . VAL A 1 211 ? 12.046 1.740 -7.398 1.00 97.00 211 VAL A O 1
ATOM 1608 N N . THR A 1 212 ? 12.843 -0.213 -8.192 1.00 96.06 212 THR A N 1
ATOM 1609 C CA . THR A 1 212 ? 11.731 -0.446 -9.126 1.00 96.06 212 THR A CA 1
ATOM 1610 C C . THR A 1 212 ? 10.463 -0.838 -8.371 1.00 96.06 212 THR A C 1
ATOM 1612 O O . THR A 1 212 ? 10.545 -1.426 -7.291 1.00 96.06 212 THR A O 1
ATOM 1615 N N . MET A 1 213 ? 9.285 -0.577 -8.939 1.00 94.31 213 MET A N 1
ATOM 1616 C CA . MET A 1 213 ? 8.016 -0.975 -8.312 1.00 94.31 213 MET A CA 1
ATOM 1617 C C . MET A 1 213 ? 7.958 -2.489 -8.059 1.00 94.31 213 MET A C 1
ATOM 1619 O O . MET A 1 213 ? 7.483 -2.920 -7.011 1.00 94.31 213 MET A O 1
ATOM 1623 N N . ARG A 1 214 ? 8.508 -3.303 -8.975 1.00 93.19 214 ARG A N 1
ATOM 1624 C CA . ARG A 1 214 ? 8.584 -4.761 -8.794 1.00 93.19 214 ARG A CA 1
ATOM 1625 C C . ARG A 1 214 ? 9.550 -5.166 -7.677 1.00 93.19 214 ARG A C 1
ATOM 1627 O O . ARG A 1 214 ? 9.236 -6.063 -6.898 1.00 93.19 214 ARG A O 1
ATOM 1634 N N . SER A 1 215 ? 10.714 -4.522 -7.587 1.00 93.94 215 SER A N 1
ATOM 1635 C CA . SER A 1 215 ? 11.669 -4.763 -6.496 1.00 93.94 215 SER A CA 1
ATOM 1636 C C . SER A 1 215 ? 11.094 -4.349 -5.143 1.00 93.94 215 SER A C 1
ATOM 1638 O O . SER A 1 215 ? 11.320 -5.048 -4.161 1.00 93.94 215 SER A O 1
ATOM 1640 N N . LEU A 1 216 ? 10.323 -3.258 -5.096 1.00 93.19 216 LEU A N 1
ATOM 1641 C CA . LEU A 1 216 ? 9.619 -2.825 -3.894 1.00 93.19 216 LEU A CA 1
ATOM 1642 C C . LEU A 1 216 ? 8.563 -3.852 -3.469 1.00 93.19 216 LEU A C 1
ATOM 1644 O O . LEU A 1 216 ? 8.595 -4.294 -2.328 1.00 93.19 216 LEU A O 1
ATOM 1648 N N . GLU A 1 217 ? 7.692 -4.299 -4.378 1.00 91.06 217 GLU A N 1
ATOM 1649 C CA . GLU A 1 217 ? 6.686 -5.336 -4.092 1.00 91.06 217 GLU A CA 1
ATOM 1650 C C . GLU A 1 217 ? 7.327 -6.616 -3.524 1.00 91.06 217 GLU A C 1
ATOM 1652 O O . GLU A 1 217 ? 6.856 -7.179 -2.532 1.00 91.06 217 GLU A O 1
ATOM 1657 N N . GLN A 1 218 ? 8.440 -7.053 -4.122 1.00 89.94 218 GLN A N 1
ATOM 1658 C CA . GLN A 1 218 ? 9.181 -8.221 -3.651 1.00 89.94 218 GLN A CA 1
ATOM 1659 C C . GLN A 1 218 ? 9.798 -7.984 -2.267 1.00 89.94 218 GLN A C 1
ATOM 1661 O O . GLN A 1 218 ? 9.643 -8.816 -1.376 1.00 89.94 218 GLN A O 1
ATOM 1666 N N . ALA A 1 219 ? 10.453 -6.838 -2.063 1.00 90.12 219 ALA A N 1
ATOM 1667 C CA . ALA A 1 219 ? 11.074 -6.495 -0.789 1.00 90.12 219 ALA A CA 1
ATOM 1668 C C . ALA A 1 219 ? 10.047 -6.372 0.345 1.00 90.12 219 ALA A C 1
ATOM 1670 O O . ALA A 1 219 ? 10.327 -6.811 1.459 1.00 90.12 219 ALA A O 1
ATOM 1671 N N . LEU A 1 220 ? 8.862 -5.816 0.070 1.00 85.94 220 LEU A N 1
ATOM 1672 C CA . LEU A 1 220 ? 7.752 -5.757 1.023 1.00 85.94 220 LEU A CA 1
ATOM 1673 C C . LEU A 1 220 ? 7.270 -7.165 1.378 1.00 85.94 220 LEU A C 1
ATOM 1675 O O . LEU A 1 220 ? 7.189 -7.491 2.558 1.00 85.94 220 LEU A O 1
ATOM 1679 N N . THR A 1 221 ? 7.055 -8.024 0.376 1.00 85.50 221 THR A N 1
ATOM 1680 C CA . THR A 1 221 ? 6.641 -9.422 0.588 1.00 85.50 221 THR A CA 1
ATOM 1681 C C . THR A 1 221 ? 7.658 -10.193 1.432 1.00 85.50 221 THR A C 1
ATOM 1683 O O . THR A 1 221 ? 7.290 -10.939 2.337 1.00 85.50 221 THR A O 1
ATOM 1686 N N . ASP A 1 222 ? 8.953 -10.026 1.157 1.00 86.31 222 ASP A N 1
ATOM 1687 C CA . ASP A 1 222 ? 10.003 -10.737 1.885 1.00 86.31 222 ASP A CA 1
ATOM 1688 C C . ASP A 1 222 ? 10.190 -10.207 3.306 1.00 86.31 222 ASP A C 1
ATOM 1690 O O . ASP A 1 222 ? 10.388 -11.001 4.222 1.00 86.31 222 ASP A O 1
ATOM 1694 N N . LYS A 1 223 ? 10.079 -8.891 3.513 1.00 79.88 223 LYS A N 1
ATOM 1695 C CA . LYS A 1 223 ? 10.168 -8.281 4.847 1.00 79.88 223 LYS A CA 1
ATOM 1696 C C . LYS A 1 223 ? 8.908 -8.489 5.685 1.00 79.88 223 LYS A C 1
ATOM 1698 O O . LYS A 1 223 ? 9.015 -8.470 6.903 1.00 79.88 223 LYS A O 1
ATOM 1703 N N . ALA A 1 224 ? 7.749 -8.716 5.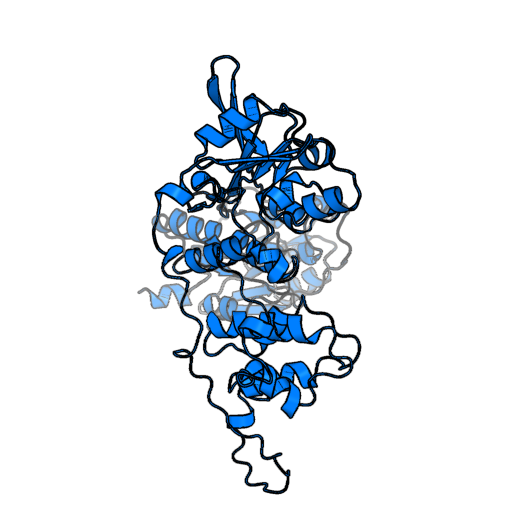070 1.00 74.25 224 ALA A N 1
ATOM 1704 C CA . ALA A 1 224 ? 6.523 -9.083 5.776 1.00 74.25 224 ALA A CA 1
ATOM 1705 C C . ALA A 1 224 ? 6.620 -10.476 6.429 1.00 74.25 224 ALA A C 1
ATOM 1707 O O . ALA A 1 224 ? 5.975 -10.733 7.446 1.00 74.25 224 ALA A O 1
ATOM 1708 N N . LYS A 1 225 ? 7.460 -11.381 5.897 1.00 79.25 225 LYS A N 1
ATOM 1709 C CA . LYS A 1 225 ? 7.663 -12.721 6.470 1.00 79.25 225 LYS A CA 1
ATOM 1710 C C . LYS A 1 225 ? 8.237 -12.615 7.886 1.00 79.25 225 LYS A C 1
ATOM 1712 O O . LYS A 1 225 ? 9.371 -12.193 8.081 1.00 79.25 225 LYS A O 1
ATOM 1717 N N . GLY A 1 226 ? 7.461 -13.055 8.874 1.00 66.38 226 GLY A N 1
ATOM 1718 C CA . GLY A 1 226 ? 7.870 -13.057 10.283 1.00 66.38 226 GLY A CA 1
ATOM 1719 C C . GLY A 1 226 ? 7.621 -11.742 11.025 1.00 66.38 226 GLY A C 1
ATOM 1720 O O . GLY A 1 226 ? 7.916 -11.664 12.217 1.00 66.38 226 GLY A O 1
ATOM 1721 N N . VAL A 1 227 ? 7.044 -10.734 10.365 1.00 68.31 227 VAL A N 1
ATOM 1722 C CA . VAL A 1 227 ? 6.512 -9.539 11.028 1.00 68.31 227 VAL A CA 1
ATOM 1723 C C . VAL A 1 227 ? 5.069 -9.819 11.442 1.00 68.31 227 VAL A C 1
ATOM 1725 O O . VAL A 1 227 ? 4.318 -10.478 10.728 1.00 68.31 227 VAL A O 1
ATOM 1728 N N . ASN A 1 228 ? 4.677 -9.360 12.630 1.00 66.00 228 ASN A N 1
ATOM 1729 C CA . ASN A 1 228 ? 3.308 -9.527 13.110 1.00 66.00 228 ASN A CA 1
ATOM 1730 C C . ASN A 1 228 ? 2.348 -8.746 12.191 1.00 66.00 228 ASN A C 1
ATOM 1732 O O . ASN A 1 228 ? 2.592 -7.563 11.953 1.00 66.00 228 ASN A O 1
ATOM 1736 N N . GLU A 1 229 ? 1.255 -9.373 11.737 1.00 65.50 229 GLU A N 1
ATOM 1737 C CA . GLU A 1 229 ? 0.203 -8.763 10.894 1.00 65.50 229 GLU A CA 1
ATOM 1738 C C . GLU A 1 229 ? -0.205 -7.357 11.378 1.00 65.50 229 GLU A C 1
ATOM 1740 O O . GLU A 1 229 ? -0.428 -6.440 10.593 1.00 65.50 229 GLU A O 1
ATOM 1745 N N . ASN A 1 230 ? -0.191 -7.130 12.694 1.00 62.28 230 ASN A N 1
ATOM 1746 C CA . ASN A 1 230 ? -0.569 -5.862 13.323 1.00 62.28 230 ASN A CA 1
ATOM 1747 C C . ASN A 1 230 ? 0.371 -4.684 12.997 1.00 62.28 230 ASN A C 1
ATOM 1749 O O . ASN A 1 230 ? 0.024 -3.532 13.264 1.00 62.28 230 ASN A O 1
ATOM 1753 N N . GLN A 1 231 ? 1.575 -4.950 12.487 1.00 61.28 231 GLN A N 1
ATOM 1754 C CA . GLN A 1 231 ? 2.556 -3.940 12.075 1.00 61.28 231 GLN A CA 1
ATOM 1755 C C . GLN A 1 231 ? 2.507 -3.660 10.567 1.00 61.28 231 GLN A C 1
ATOM 1757 O O . GLN A 1 231 ? 3.174 -2.728 10.116 1.00 61.28 231 GLN A O 1
ATOM 1762 N N . LEU A 1 232 ? 1.732 -4.446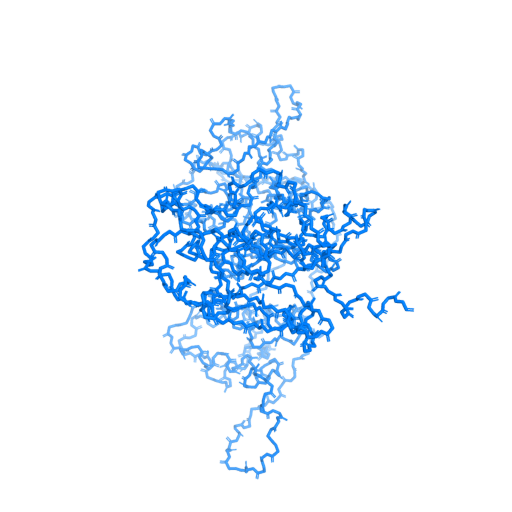 9.810 1.00 67.44 232 LEU A N 1
ATOM 1763 C CA . LEU A 1 232 ? 1.782 -4.483 8.354 1.00 67.44 232 LEU A CA 1
ATOM 1764 C C . LEU A 1 232 ? 0.667 -3.696 7.656 1.00 67.44 232 LEU A C 1
ATOM 1766 O O . LEU A 1 232 ? 0.707 -3.600 6.444 1.00 67.44 232 LEU A O 1
ATOM 1770 N N . ARG A 1 233 ? -0.266 -3.027 8.353 1.00 74.81 233 ARG A N 1
ATOM 1771 C CA . ARG A 1 233 ? -1.368 -2.304 7.668 1.00 74.81 233 ARG A CA 1
ATOM 1772 C C . ARG A 1 233 ? -0.884 -1.297 6.617 1.00 74.81 233 ARG A C 1
ATOM 1774 O O . ARG A 1 233 ? -1.457 -1.208 5.536 1.00 74.81 233 ARG A O 1
ATOM 1781 N N . THR A 1 234 ? 0.183 -0.555 6.921 1.00 77.62 234 THR A N 1
ATOM 1782 C CA . THR A 1 234 ? 0.824 0.353 5.955 1.00 77.62 234 THR A CA 1
ATOM 1783 C C . THR A 1 234 ? 1.428 -0.415 4.770 1.00 77.62 234 THR A C 1
ATOM 1785 O O . THR A 1 234 ? 1.398 0.059 3.641 1.00 77.62 234 THR A O 1
ATOM 1788 N N . PHE A 1 235 ? 1.954 -1.616 5.002 1.00 77.62 235 PHE A N 1
ATOM 1789 C CA . PHE A 1 235 ? 2.512 -2.468 3.954 1.00 77.62 235 PHE A CA 1
ATOM 1790 C C . PHE A 1 235 ? 1.436 -3.062 3.071 1.00 77.62 235 PHE A C 1
ATOM 1792 O O . PHE A 1 235 ? 1.594 -3.022 1.861 1.00 77.62 235 PHE A O 1
ATOM 1799 N N . ASP A 1 236 ? 0.368 -3.591 3.663 1.00 80.06 236 ASP A N 1
ATOM 1800 C CA . ASP A 1 236 ? -0.725 -4.226 2.935 1.00 80.06 236 ASP A CA 1
ATOM 1801 C C . ASP A 1 236 ? -1.364 -3.208 1.994 1.00 80.06 236 ASP A C 1
ATOM 1803 O O . ASP A 1 236 ? -1.537 -3.480 0.810 1.00 80.06 236 ASP A O 1
ATOM 1807 N N . ALA A 1 237 ? -1.596 -1.986 2.487 1.00 84.81 237 ALA A N 1
ATOM 1808 C CA . ALA A 1 237 ? -2.083 -0.887 1.667 1.00 84.81 237 ALA A CA 1
ATOM 1809 C C . ALA A 1 237 ? -1.095 -0.521 0.544 1.00 84.81 237 ALA A C 1
ATOM 1811 O O . ALA A 1 237 ? -1.510 -0.311 -0.593 1.00 84.81 237 ALA A O 1
ATOM 1812 N N . LEU A 1 238 ? 0.215 -0.475 0.825 1.00 87.12 238 LEU A N 1
ATOM 1813 C CA . LEU A 1 238 ? 1.235 -0.187 -0.191 1.00 87.12 238 LEU A CA 1
ATOM 1814 C C . LEU A 1 238 ? 1.329 -1.300 -1.243 1.00 87.12 238 LEU A C 1
ATOM 1816 O O . LEU A 1 238 ? 1.471 -1.019 -2.430 1.00 87.12 238 LEU A O 1
ATOM 1820 N N . GLN A 1 239 ? 1.241 -2.557 -0.819 1.00 86.50 239 GLN A N 1
ATOM 1821 C CA . GLN A 1 239 ? 1.282 -3.732 -1.677 1.00 86.50 239 GLN A CA 1
ATOM 1822 C C . GLN A 1 239 ? 0.041 -3.813 -2.569 1.00 86.50 239 GLN A C 1
ATOM 1824 O O . GLN A 1 239 ? 0.176 -4.084 -3.764 1.00 86.50 239 GLN A O 1
ATOM 1829 N N . ASP A 1 240 ? -1.136 -3.511 -2.021 1.00 86.50 240 ASP A N 1
ATOM 1830 C CA . ASP A 1 240 ? -2.372 -3.387 -2.791 1.00 86.50 240 ASP A CA 1
ATOM 1831 C C . ASP A 1 240 ? -2.291 -2.212 -3.777 1.00 86.50 240 ASP A C 1
ATOM 1833 O O . ASP A 1 240 ? -2.530 -2.383 -4.967 1.00 86.50 240 ASP A O 1
ATOM 1837 N N . GLY A 1 241 ? -1.800 -1.044 -3.351 1.00 88.31 241 GLY A N 1
ATOM 1838 C CA . GLY A 1 241 ? -1.568 0.088 -4.253 1.00 88.31 241 GLY A CA 1
ATOM 1839 C C . GLY A 1 241 ? -0.640 -0.261 -5.426 1.00 88.31 241 GLY A C 1
ATOM 1840 O O . GLY A 1 241 ? -0.932 0.055 -6.579 1.00 88.31 241 GLY A O 1
ATOM 1841 N N . LEU A 1 242 ? 0.456 -0.983 -5.166 1.00 88.38 242 LEU A N 1
ATOM 1842 C CA . LEU A 1 242 ? 1.403 -1.426 -6.197 1.00 88.38 242 LEU A CA 1
ATOM 1843 C C . LEU A 1 242 ? 0.791 -2.403 -7.214 1.00 88.38 242 LEU A C 1
ATOM 1845 O O . LEU A 1 242 ? 1.258 -2.442 -8.359 1.00 88.38 242 LEU A O 1
ATOM 1849 N N . ARG A 1 243 ? -0.255 -3.158 -6.843 1.00 85.62 243 ARG A N 1
ATOM 1850 C CA . ARG A 1 243 ? -0.968 -4.083 -7.744 1.00 85.62 243 ARG A CA 1
ATOM 1851 C C . ARG A 1 243 ? -1.531 -3.368 -8.968 1.00 85.62 243 ARG A C 1
ATOM 1853 O O . ARG A 1 243 ? -1.511 -3.942 -10.059 1.00 85.62 243 ARG A O 1
ATOM 1860 N N . TRP A 1 244 ? -1.997 -2.136 -8.778 1.00 85.06 244 TRP A N 1
ATOM 1861 C CA . TRP A 1 244 ? -2.756 -1.366 -9.764 1.00 85.06 244 TRP A CA 1
ATOM 1862 C C . TRP A 1 244 ? -1.899 -0.391 -10.580 1.00 85.06 244 TRP A C 1
ATOM 1864 O O . TRP A 1 244 ? -2.399 0.284 -11.477 1.00 85.06 244 TRP A O 1
ATOM 1874 N N . ILE A 1 245 ? -0.587 -0.343 -10.328 1.00 86.94 245 ILE A N 1
ATOM 1875 C CA . ILE A 1 245 ? 0.320 0.585 -11.010 1.00 86.94 245 ILE A CA 1
ATOM 1876 C C . ILE A 1 245 ? 0.991 -0.098 -12.192 1.00 86.94 245 ILE A C 1
ATOM 1878 O O . ILE A 1 245 ? 1.868 -0.950 -12.021 1.00 86.94 245 ILE A O 1
ATOM 1882 N N . GLY A 1 246 ? 0.622 0.339 -13.397 1.00 88.25 246 GLY A N 1
ATOM 1883 C CA . GLY A 1 246 ? 1.186 -0.153 -14.654 1.00 88.25 246 GLY A CA 1
ATOM 1884 C C . GLY A 1 246 ? 1.011 -1.662 -14.845 1.00 88.25 246 GLY A C 1
ATOM 1885 O O . GLY A 1 246 ? 0.315 -2.328 -14.093 1.00 88.25 246 GLY A O 1
ATOM 1886 N N . ALA A 1 247 ? 1.661 -2.214 -15.865 1.00 92.38 247 ALA A N 1
ATOM 1887 C CA . ALA A 1 247 ? 1.832 -3.659 -16.013 1.00 92.38 247 ALA A CA 1
ATOM 1888 C C . ALA A 1 247 ? 3.243 -4.073 -15.576 1.00 92.38 247 ALA A C 1
ATOM 1890 O O . ALA A 1 247 ? 4.099 -3.212 -15.355 1.00 92.38 247 ALA A O 1
ATOM 1891 N N . ASP A 1 248 ? 3.531 -5.373 -15.493 1.00 91.50 248 ASP A N 1
ATOM 1892 C CA . ASP A 1 248 ? 4.834 -5.870 -15.029 1.00 91.50 248 ASP A CA 1
ATOM 1893 C C . ASP A 1 248 ? 6.015 -5.299 -15.826 1.00 91.50 248 ASP A C 1
ATOM 1895 O O . ASP A 1 248 ? 7.044 -4.959 -15.248 1.00 91.50 248 ASP A O 1
ATOM 1899 N N . GLN A 1 249 ? 5.871 -5.094 -17.134 1.00 94.50 249 GLN A N 1
ATOM 1900 C CA . GLN A 1 249 ? 6.898 -4.478 -17.981 1.00 94.50 249 GLN A CA 1
ATOM 1901 C C . GLN A 1 249 ? 7.237 -3.053 -17.517 1.00 94.50 249 GLN A C 1
ATOM 1903 O O . GLN A 1 249 ? 8.405 -2.671 -17.479 1.00 94.50 249 GLN A O 1
ATOM 1908 N N . ILE A 1 250 ? 6.218 -2.281 -17.125 1.00 93.94 250 ILE A N 1
ATOM 1909 C CA . ILE A 1 250 ? 6.391 -0.939 -16.566 1.00 93.94 250 ILE A CA 1
ATOM 1910 C C . ILE A 1 250 ? 6.925 -1.031 -15.137 1.00 93.94 250 ILE A C 1
ATOM 1912 O O . ILE A 1 250 ? 7.887 -0.339 -14.832 1.00 93.94 250 ILE A O 1
ATOM 1916 N N . ARG A 1 251 ? 6.382 -1.900 -14.274 1.00 93.81 251 ARG A N 1
ATOM 1917 C CA . ARG A 1 251 ? 6.820 -2.046 -12.871 1.00 93.81 251 ARG A CA 1
ATOM 1918 C C . ARG A 1 251 ? 8.270 -2.507 -12.717 1.00 93.81 251 ARG A C 1
ATOM 1920 O O . ARG A 1 251 ? 8.912 -2.147 -11.735 1.00 93.81 251 ARG A O 1
ATOM 1927 N N . ASN A 1 252 ? 8.786 -3.274 -13.676 1.00 94.62 252 ASN A N 1
ATOM 1928 C CA . ASN A 1 252 ? 10.190 -3.692 -13.723 1.00 94.62 252 ASN A CA 1
ATOM 1929 C C . ASN A 1 252 ? 11.154 -2.550 -14.091 1.00 94.62 252 ASN A C 1
ATOM 1931 O O . ASN A 1 252 ? 12.358 -2.694 -13.905 1.00 94.62 252 ASN A O 1
ATOM 1935 N N . MET A 1 253 ? 10.647 -1.427 -14.611 1.00 95.56 253 MET A N 1
ATOM 1936 C CA . MET A 1 253 ? 11.455 -0.279 -15.038 1.00 95.56 253 MET A CA 1
ATOM 1937 C C . MET A 1 253 ? 11.184 0.961 -14.184 1.00 95.56 253 MET A C 1
ATOM 1939 O O . MET A 1 253 ? 12.114 1.620 -13.726 1.00 95.56 253 MET A O 1
ATOM 1943 N N . ALA A 1 254 ? 9.912 1.297 -13.975 1.00 94.31 254 ALA A N 1
ATOM 1944 C CA . ALA A 1 254 ? 9.471 2.438 -13.193 1.00 94.31 254 ALA A CA 1
ATOM 1945 C C . ALA A 1 254 ? 9.989 2.325 -11.759 1.00 94.31 254 ALA A C 1
ATOM 1947 O O . ALA A 1 254 ? 9.818 1.295 -11.106 1.00 94.31 254 ALA A O 1
ATOM 1948 N N . THR A 1 255 ? 10.599 3.402 -11.273 1.00 95.56 255 THR A N 1
ATOM 1949 C CA . THR A 1 255 ? 11.107 3.481 -9.904 1.00 95.56 255 THR A CA 1
ATOM 1950 C C . THR A 1 255 ? 10.204 4.344 -9.049 1.00 95.56 255 THR A C 1
ATOM 1952 O O . THR A 1 255 ? 9.569 5.278 -9.550 1.00 95.56 255 THR A O 1
ATOM 1955 N N . ILE A 1 256 ? 10.176 4.058 -7.750 1.00 94.06 256 ILE A N 1
ATOM 1956 C CA . ILE A 1 256 ? 9.402 4.838 -6.783 1.00 94.06 256 ILE A CA 1
ATOM 1957 C C . ILE A 1 256 ? 9.794 6.318 -6.819 1.00 94.06 256 ILE A C 1
ATOM 1959 O O . ILE A 1 256 ? 8.936 7.201 -6.832 1.00 94.06 256 ILE A O 1
ATOM 1963 N N . GLY A 1 257 ? 11.093 6.602 -6.954 1.00 93.56 257 GLY A N 1
ATOM 1964 C CA . GLY A 1 257 ? 11.573 7.969 -6.979 1.00 93.56 257 GLY A CA 1
ATOM 1965 C C . GLY A 1 257 ? 11.239 8.704 -8.271 1.00 93.56 257 GLY A C 1
ATOM 1966 O O . GLY A 1 257 ? 10.833 9.864 -8.231 1.00 93.56 257 GLY A O 1
ATOM 1967 N N . GLY A 1 258 ? 11.333 8.022 -9.417 1.00 91.81 258 GLY A N 1
ATOM 1968 C CA . GLY A 1 258 ? 10.903 8.580 -10.699 1.00 91.81 258 GLY A CA 1
ATOM 1969 C C . GLY A 1 258 ? 9.399 8.854 -10.730 1.00 91.81 258 GLY A C 1
ATOM 1970 O O . GLY A 1 258 ? 8.968 9.879 -11.254 1.00 91.81 258 GLY A O 1
ATOM 1971 N N . HIS A 1 259 ? 8.603 7.978 -10.115 1.00 91.44 259 HIS A N 1
ATOM 1972 C CA . HIS A 1 259 ? 7.160 8.152 -9.994 1.00 91.44 259 HIS A CA 1
ATOM 1973 C C . HIS A 1 259 ? 6.799 9.412 -9.192 1.00 91.44 259 HIS A C 1
ATOM 1975 O O . HIS A 1 259 ? 6.023 10.235 -9.675 1.00 91.44 259 HIS A O 1
ATOM 1981 N N . ILE A 1 260 ? 7.416 9.631 -8.027 1.00 91.19 260 ILE A N 1
ATOM 1982 C CA . ILE A 1 260 ? 7.190 10.831 -7.200 1.00 91.19 260 ILE A CA 1
ATOM 1983 C C . ILE A 1 260 ? 7.680 12.098 -7.917 1.00 91.19 260 ILE A C 1
ATOM 1985 O O . ILE A 1 260 ? 6.922 13.050 -8.089 1.00 91.19 260 ILE A O 1
ATOM 1989 N N . MET A 1 261 ? 8.923 12.094 -8.408 1.00 88.69 261 MET A N 1
ATOM 1990 C CA . MET A 1 261 ? 9.550 13.286 -8.994 1.00 88.69 261 MET A CA 1
ATOM 1991 C C . MET A 1 261 ? 8.980 13.690 -10.355 1.00 88.69 261 MET A C 1
ATOM 1993 O O . MET A 1 261 ? 9.176 14.825 -10.778 1.00 88.69 261 MET A O 1
ATOM 1997 N N . SER A 1 262 ? 8.280 12.791 -11.051 1.00 85.62 262 SER A N 1
ATOM 1998 C CA . SER A 1 262 ? 7.613 13.144 -12.309 1.00 85.62 262 SER A CA 1
ATOM 1999 C C . SER A 1 262 ? 6.339 13.977 -12.129 1.00 85.62 262 SER A C 1
ATOM 2001 O O . SER A 1 262 ? 5.905 14.570 -13.111 1.00 85.62 262 SER A O 1
ATOM 2003 N N . GLN A 1 263 ? 5.781 14.052 -10.907 1.00 77.06 263 GLN A N 1
ATOM 2004 C CA . GLN A 1 263 ? 4.662 14.939 -10.536 1.00 77.06 263 GLN A CA 1
ATOM 2005 C C . GLN A 1 263 ? 3.478 14.901 -11.517 1.00 77.06 263 GLN A C 1
ATOM 2007 O O . GLN A 1 263 ? 2.860 15.925 -11.810 1.00 77.06 263 GLN A O 1
ATOM 2012 N N . ALA A 1 264 ? 3.166 13.725 -12.068 1.00 76.38 264 ALA A N 1
ATOM 2013 C CA . ALA A 1 264 ? 1.990 13.605 -12.915 1.00 76.38 264 ALA A CA 1
ATOM 2014 C C . ALA A 1 264 ? 0.718 13.761 -12.054 1.00 76.38 264 ALA A C 1
ATOM 2016 O O . ALA A 1 264 ? 0.671 13.234 -10.942 1.00 76.38 264 ALA A O 1
ATOM 2017 N N . PRO A 1 265 ? -0.321 14.448 -12.559 1.00 66.31 265 PRO A N 1
ATOM 2018 C CA . PRO A 1 265 ? -1.508 14.812 -11.779 1.00 66.31 265 PRO A CA 1
ATOM 2019 C C . PRO A 1 265 ? -2.403 13.623 -11.381 1.00 66.31 265 PRO A C 1
ATOM 2021 O O . PRO A 1 265 ? -3.360 13.803 -10.639 1.00 66.31 265 PRO A O 1
ATOM 2024 N N . ASN A 1 266 ? -2.129 12.420 -11.887 1.00 71.12 266 ASN A N 1
ATOM 2025 C CA . ASN A 1 266 ? -2.966 11.224 -11.773 1.00 71.12 266 ASN A CA 1
ATOM 2026 C C . ASN A 1 266 ? -2.203 10.026 -11.178 1.00 71.12 266 ASN A C 1
ATOM 2028 O O . ASN A 1 266 ? -2.267 8.915 -11.701 1.00 71.12 266 ASN A O 1
ATOM 2032 N N . HIS A 1 267 ? -1.411 10.260 -10.133 1.00 74.75 267 HIS A N 1
ATOM 2033 C CA . HIS A 1 267 ? -0.586 9.233 -9.501 1.00 74.75 267 HIS A CA 1
ATOM 2034 C C . HIS A 1 267 ? -1.192 8.702 -8.197 1.00 74.75 267 HIS A C 1
ATOM 2036 O O . HIS A 1 267 ? -0.956 9.254 -7.124 1.00 74.75 267 HIS A O 1
ATOM 2042 N N . ASP A 1 268 ? -1.883 7.564 -8.286 1.00 74.75 268 ASP A N 1
ATOM 2043 C CA . ASP A 1 268 ? -2.563 6.911 -7.154 1.00 74.75 268 ASP A CA 1
ATOM 2044 C C . ASP A 1 268 ? -1.618 6.580 -5.983 1.00 74.75 268 ASP A C 1
ATOM 2046 O O . ASP A 1 268 ? -1.981 6.691 -4.810 1.00 74.75 268 ASP A O 1
ATOM 2050 N N . LEU A 1 269 ? -0.358 6.238 -6.280 1.00 87.50 269 LEU A N 1
ATOM 2051 C CA . LEU A 1 269 ? 0.628 5.933 -5.242 1.00 87.50 269 LEU A CA 1
ATOM 2052 C C . LEU A 1 269 ? 1.029 7.161 -4.429 1.00 87.50 269 LEU A C 1
ATOM 2054 O O . LEU A 1 269 ? 1.358 7.025 -3.257 1.00 87.50 269 LEU A O 1
ATOM 2058 N N . GLN A 1 270 ? 1.040 8.354 -5.029 1.00 87.00 270 GLN A N 1
ATOM 2059 C CA . GLN A 1 270 ? 1.432 9.569 -4.314 1.00 87.00 270 GLN A CA 1
ATOM 2060 C C . GLN A 1 270 ? 0.405 9.914 -3.236 1.00 87.00 270 GLN A C 1
ATOM 2062 O O . GLN A 1 270 ? 0.796 10.232 -2.115 1.00 87.00 270 GLN A O 1
ATOM 2067 N N . THR A 1 271 ? -0.886 9.768 -3.545 1.00 86.62 271 THR A N 1
ATOM 2068 C CA . THR A 1 271 ? -1.976 9.924 -2.575 1.00 86.62 271 THR A CA 1
ATOM 2069 C C . THR A 1 271 ? -1.830 8.936 -1.424 1.00 86.62 271 THR A C 1
ATOM 2071 O O . THR A 1 271 ? -1.919 9.318 -0.257 1.00 86.62 271 THR A O 1
ATOM 2074 N N . LEU A 1 272 ? -1.526 7.674 -1.738 1.00 89.06 272 LEU A N 1
ATOM 2075 C CA . LEU A 1 272 ? -1.309 6.654 -0.721 1.00 89.06 272 LEU A CA 1
ATOM 2076 C C . LEU A 1 272 ? -0.101 6.979 0.172 1.00 89.06 272 LEU A C 1
ATOM 2078 O O . LEU A 1 272 ? -0.212 6.966 1.394 1.00 89.06 272 LEU A O 1
ATOM 2082 N N . LEU A 1 273 ? 1.042 7.322 -0.423 1.00 91.06 273 LEU A N 1
ATOM 2083 C CA . LEU A 1 273 ? 2.260 7.679 0.309 1.00 91.06 273 LEU A CA 1
ATOM 2084 C C . LEU A 1 273 ? 2.074 8.935 1.175 1.00 91.06 273 LEU A C 1
ATOM 2086 O O . LEU A 1 273 ? 2.623 9.006 2.275 1.00 91.06 273 LEU A O 1
ATOM 2090 N N . MET A 1 274 ? 1.283 9.903 0.709 1.00 90.56 274 MET A N 1
ATOM 2091 C CA . MET A 1 274 ? 0.908 11.085 1.485 1.00 90.56 274 MET A CA 1
ATOM 2092 C C . MET A 1 274 ? 0.086 10.699 2.718 1.00 90.56 274 MET A C 1
ATOM 2094 O O . MET A 1 274 ? 0.433 11.098 3.829 1.00 90.56 274 MET A O 1
ATOM 2098 N N . ALA A 1 275 ? -0.949 9.868 2.551 1.00 88.31 275 ALA A N 1
ATOM 2099 C CA . ALA A 1 275 ? -1.766 9.371 3.662 1.00 88.31 275 ALA A CA 1
ATOM 2100 C C . ALA A 1 275 ? -0.942 8.555 4.674 1.00 88.31 275 ALA A C 1
ATOM 2102 O O . ALA A 1 275 ? -1.201 8.582 5.876 1.00 88.31 275 ALA A O 1
ATOM 2103 N N . MET A 1 276 ? 0.099 7.869 4.198 1.00 88.38 276 MET A N 1
ATOM 2104 C CA . MET A 1 276 ? 1.055 7.152 5.042 1.00 88.38 276 MET A CA 1
ATOM 2105 C C . MET A 1 276 ? 2.048 8.069 5.766 1.00 88.38 276 MET A C 1
ATOM 2107 O O . MET A 1 276 ? 2.813 7.586 6.594 1.00 88.38 276 MET A O 1
ATOM 2111 N N . GLY A 1 277 ? 2.069 9.373 5.482 1.00 90.31 277 GLY A N 1
ATOM 2112 C CA . GLY A 1 277 ? 3.003 10.316 6.094 1.00 90.31 277 GLY A CA 1
ATOM 2113 C C . GLY A 1 277 ? 4.444 10.152 5.605 1.00 90.31 277 GLY A C 1
ATOM 2114 O O . GLY A 1 277 ? 5.377 10.347 6.389 1.00 90.31 277 GLY A O 1
ATOM 2115 N N . ALA A 1 278 ? 4.634 9.774 4.337 1.00 93.75 278 ALA A N 1
ATOM 2116 C CA . ALA A 1 278 ? 5.952 9.572 3.750 1.00 93.75 278 ALA A CA 1
ATOM 2117 C C . ALA A 1 278 ? 6.819 10.846 3.790 1.00 93.75 278 ALA A C 1
ATOM 2119 O O . ALA A 1 278 ? 6.360 11.963 3.530 1.00 93.75 278 ALA A O 1
ATOM 2120 N N . GLN A 1 279 ? 8.108 10.661 4.072 1.00 94.69 279 GLN A N 1
ATOM 2121 C CA . GLN A 1 279 ? 9.134 11.697 3.998 1.00 94.69 279 GLN A CA 1
ATOM 2122 C C . GLN A 1 279 ? 10.084 11.417 2.840 1.00 94.69 279 GLN A C 1
ATOM 2124 O O . GLN A 1 279 ? 10.488 10.281 2.606 1.00 94.69 279 GLN A O 1
ATOM 2129 N N . LEU A 1 280 ? 10.450 12.463 2.114 1.00 94.94 280 LEU A N 1
ATOM 2130 C CA . LEU A 1 280 ? 11.360 12.414 0.983 1.00 94.94 280 LEU A CA 1
ATOM 2131 C C . LEU A 1 280 ? 12.728 12.921 1.437 1.00 94.94 280 LEU A C 1
ATOM 2133 O O . LEU A 1 280 ? 12.832 14.033 1.958 1.00 94.94 280 LEU A O 1
ATOM 2137 N N . ASN A 1 281 ? 13.769 12.118 1.231 1.00 95.38 281 ASN A N 1
ATOM 2138 C CA . ASN A 1 281 ? 15.134 12.423 1.647 1.00 95.38 281 ASN A CA 1
ATOM 2139 C C . ASN A 1 281 ? 15.981 12.808 0.437 1.00 95.38 281 ASN A C 1
ATOM 2141 O O . ASN A 1 281 ? 15.955 12.132 -0.594 1.00 95.38 281 ASN A O 1
ATOM 2145 N N . PHE A 1 282 ? 16.758 13.878 0.573 1.00 94.69 282 PHE A N 1
ATOM 2146 C CA . PHE A 1 282 ? 17.575 14.431 -0.498 1.00 94.69 282 PHE A CA 1
ATOM 2147 C C . PHE A 1 282 ? 19.012 14.653 -0.046 1.00 94.69 282 PHE A C 1
ATOM 2149 O O . PHE A 1 282 ? 19.270 15.006 1.108 1.00 94.69 282 PHE A O 1
ATOM 2156 N N . LEU A 1 283 ? 19.938 14.509 -0.993 1.00 95.44 283 LEU A N 1
ATOM 2157 C CA . LEU A 1 283 ? 21.344 14.871 -0.842 1.00 95.44 283 LEU A CA 1
ATOM 2158 C C . LEU A 1 283 ? 21.779 15.850 -1.934 1.00 95.44 283 LEU A C 1
ATOM 2160 O O . LEU A 1 283 ? 21.272 15.813 -3.056 1.00 95.44 283 LEU A O 1
ATOM 2164 N N . TYR A 1 284 ? 22.755 16.695 -1.607 1.00 93.06 284 TYR A N 1
ATOM 2165 C CA . TYR A 1 284 ? 23.446 17.575 -2.551 1.00 93.06 284 TYR A CA 1
ATOM 2166 C C . TYR A 1 284 ? 24.853 17.923 -2.054 1.00 93.06 284 TYR A C 1
ATOM 2168 O O . TYR A 1 284 ? 25.187 17.684 -0.892 1.00 93.06 284 TYR A O 1
ATOM 2176 N N . LEU A 1 285 ? 25.678 18.500 -2.929 1.00 94.12 285 LEU A N 1
ATOM 2177 C CA . LEU A 1 285 ? 26.959 19.104 -2.555 1.00 94.12 285 LEU A CA 1
ATOM 2178 C C . LEU A 1 285 ? 26.797 20.617 -2.422 1.00 94.12 285 LEU A C 1
ATOM 2180 O O . LEU A 1 285 ? 26.294 21.274 -3.336 1.00 94.12 285 LEU A O 1
ATOM 2184 N N . ASP A 1 286 ? 27.242 21.182 -1.300 1.00 89.75 286 ASP A N 1
ATOM 2185 C CA . ASP A 1 286 ? 27.327 22.634 -1.150 1.00 89.75 286 ASP A CA 1
ATOM 2186 C C . ASP A 1 286 ? 28.470 23.234 -1.993 1.00 89.75 286 ASP A C 1
ATOM 2188 O O . ASP A 1 286 ? 29.219 22.530 -2.671 1.00 89.75 286 ASP A O 1
ATOM 2192 N N . LYS A 1 287 ? 28.631 24.563 -1.956 1.00 86.88 287 LYS A N 1
ATOM 2193 C CA . LYS A 1 287 ? 29.680 25.271 -2.718 1.00 86.88 287 LYS A CA 1
ATOM 2194 C C . LYS A 1 287 ? 31.110 24.834 -2.364 1.00 86.88 287 LYS A C 1
ATOM 2196 O O . LYS A 1 287 ? 32.022 25.107 -3.135 1.00 86.88 287 LYS A O 1
ATOM 2201 N N . ASN A 1 288 ? 31.302 24.175 -1.221 1.00 90.44 288 ASN A N 1
ATOM 2202 C CA . ASN A 1 288 ? 32.587 23.676 -0.742 1.00 90.44 288 ASN A CA 1
ATOM 2203 C C . ASN A 1 288 ? 32.749 22.167 -1.000 1.00 90.44 288 ASN A C 1
ATOM 2205 O O . ASN A 1 288 ? 33.602 21.535 -0.379 1.00 90.44 288 ASN A O 1
ATOM 2209 N N . ASN A 1 289 ? 31.920 21.572 -1.867 1.00 89.50 289 ASN A N 1
ATOM 2210 C CA . ASN A 1 289 ? 31.882 20.133 -2.145 1.00 89.50 289 ASN A CA 1
ATOM 2211 C C . ASN A 1 289 ? 31.619 19.271 -0.903 1.00 89.50 289 ASN A C 1
ATOM 2213 O O . ASN A 1 289 ? 32.015 18.108 -0.847 1.00 89.50 289 ASN A O 1
ATOM 2217 N N . THR A 1 290 ? 30.939 19.826 0.101 1.00 93.06 290 THR A N 1
ATOM 2218 C CA . THR A 1 290 ? 30.528 19.069 1.281 1.00 93.06 290 THR A CA 1
ATOM 2219 C C . THR A 1 290 ? 29.124 18.523 1.066 1.00 93.06 290 THR A C 1
ATOM 2221 O O . THR A 1 290 ? 28.204 19.274 0.741 1.00 93.06 290 THR A O 1
ATOM 2224 N N . GLN A 1 291 ? 28.946 17.218 1.281 1.00 94.88 291 GLN A N 1
ATOM 2225 C CA . GLN A 1 291 ? 27.633 16.584 1.223 1.00 94.88 291 GLN A CA 1
ATOM 2226 C C . GLN A 1 291 ? 26.718 17.139 2.319 1.00 94.88 291 GLN A C 1
ATOM 2228 O O . GLN A 1 291 ? 27.072 17.166 3.500 1.00 94.88 291 GLN A O 1
ATOM 2233 N N . LYS A 1 292 ? 25.524 17.562 1.919 1.00 94.12 292 LYS A N 1
ATOM 2234 C CA . LYS A 1 292 ? 24.441 18.007 2.793 1.00 94.12 292 LYS A CA 1
ATOM 2235 C C . LYS A 1 292 ? 23.216 17.135 2.568 1.00 94.12 292 LYS A C 1
ATOM 2237 O O . LYS A 1 292 ? 23.011 16.616 1.471 1.00 94.12 292 LYS A O 1
ATOM 2242 N N . SER A 1 293 ? 22.421 16.981 3.619 1.00 93.38 293 SER A N 1
ATOM 2243 C CA . SER A 1 293 ? 21.150 16.270 3.593 1.00 93.38 293 SER A CA 1
ATOM 2244 C C . SER A 1 293 ? 20.005 17.199 3.959 1.00 93.38 293 SER A C 1
ATOM 2246 O O . SER A 1 293 ? 20.172 18.164 4.707 1.00 93.38 293 SER A O 1
ATOM 2248 N N . MET A 1 294 ? 18.833 16.892 3.423 1.00 91.31 294 MET A N 1
ATOM 2249 C CA . MET A 1 294 ? 17.585 17.549 3.779 1.00 91.31 294 MET A CA 1
ATOM 2250 C C . MET A 1 294 ? 16.413 16.597 3.558 1.00 91.31 294 MET A C 1
ATOM 2252 O O . MET A 1 294 ? 16.516 15.648 2.779 1.00 91.31 294 MET A O 1
ATOM 2256 N N . SER A 1 295 ? 15.296 16.863 4.226 1.00 92.19 295 SER A N 1
ATOM 2257 C CA . SER A 1 295 ? 14.065 16.099 4.055 1.00 92.19 295 SER A CA 1
ATOM 2258 C C . SER A 1 295 ? 12.843 17.009 4.002 1.00 92.19 295 SER A C 1
ATOM 2260 O O . SER A 1 295 ? 12.840 18.119 4.545 1.00 92.19 295 SER A O 1
ATOM 2262 N N . CYS A 1 296 ? 11.797 16.547 3.325 1.00 90.94 296 CYS A N 1
ATOM 2263 C CA . CYS A 1 296 ? 10.474 17.163 3.353 1.00 90.94 296 CYS A CA 1
ATOM 2264 C C . CYS A 1 296 ? 9.388 16.089 3.431 1.00 90.94 296 CYS A C 1
ATOM 2266 O O . CYS A 1 296 ? 9.632 14.920 3.144 1.00 90.94 296 CYS A O 1
ATOM 2268 N N . LYS A 1 297 ? 8.178 16.481 3.831 1.00 92.25 297 LYS A N 1
ATOM 2269 C CA . LYS A 1 297 ? 7.013 15.598 3.742 1.00 92.25 297 LYS A CA 1
ATOM 2270 C C . LYS A 1 297 ? 6.519 15.553 2.299 1.00 92.25 297 LYS A C 1
ATOM 2272 O O . LYS A 1 297 ? 6.576 16.562 1.599 1.00 92.25 297 LYS A O 1
ATOM 2277 N N . LEU A 1 298 ? 6.022 14.395 1.877 1.00 91.56 298 LEU A N 1
ATOM 2278 C CA . LEU A 1 298 ? 5.172 14.316 0.698 1.00 91.56 298 LEU A CA 1
ATOM 2279 C C . LEU A 1 298 ? 3.777 14.808 1.100 1.00 91.56 298 LEU A C 1
ATOM 2281 O O . LEU A 1 298 ? 3.042 14.090 1.770 1.00 91.56 298 LEU A O 1
ATOM 2285 N N . ASP A 1 299 ? 3.451 16.042 0.732 1.00 89.38 299 ASP A N 1
ATOM 2286 C CA . ASP A 1 299 ? 2.177 16.703 1.018 1.00 89.38 299 ASP A CA 1
ATOM 2287 C C . ASP A 1 299 ? 1.695 17.516 -0.198 1.00 89.38 299 ASP A C 1
ATOM 2289 O O . ASP A 1 299 ? 2.369 17.580 -1.232 1.00 89.38 299 ASP A O 1
ATOM 2293 N N . ASP A 1 300 ? 0.528 18.151 -0.080 1.00 85.75 300 ASP A N 1
ATOM 2294 C CA . ASP A 1 300 ? -0.029 19.002 -1.139 1.00 85.75 300 ASP A CA 1
ATOM 2295 C C . ASP A 1 300 ? 0.922 20.135 -1.545 1.00 85.75 300 ASP A C 1
ATOM 2297 O O . ASP A 1 300 ? 0.973 20.521 -2.713 1.00 85.75 300 ASP A O 1
ATOM 2301 N N . THR A 1 301 ? 1.724 20.644 -0.603 1.00 84.56 301 THR A N 1
ATOM 2302 C CA . THR A 1 301 ? 2.695 21.707 -0.886 1.00 84.56 301 THR A CA 1
ATOM 2303 C C . THR A 1 301 ? 3.784 21.194 -1.820 1.00 84.56 301 THR A C 1
ATOM 2305 O O . THR A 1 301 ? 4.135 21.895 -2.773 1.00 84.56 301 THR A O 1
ATOM 2308 N N . PHE A 1 302 ? 4.289 19.978 -1.579 1.00 85.88 302 PHE A N 1
ATOM 2309 C CA . PHE A 1 302 ? 5.252 19.321 -2.460 1.00 85.88 302 PHE A CA 1
ATOM 2310 C C . PHE A 1 302 ? 4.652 19.012 -3.835 1.00 85.88 302 PHE A C 1
ATOM 2312 O O . PHE A 1 302 ? 5.323 19.201 -4.844 1.00 85.88 302 PHE A O 1
ATOM 2319 N N . LEU A 1 303 ? 3.400 18.556 -3.916 1.00 80.62 303 LEU A N 1
ATOM 2320 C CA . LEU A 1 303 ? 2.781 18.251 -5.212 1.00 80.62 303 LEU A CA 1
ATOM 2321 C C . LEU A 1 303 ? 2.519 19.508 -6.052 1.00 80.62 303 LEU A C 1
ATOM 2323 O O . LEU A 1 303 ? 2.703 19.478 -7.266 1.00 80.62 303 LEU A O 1
ATOM 2327 N N . GLN A 1 304 ? 2.132 20.619 -5.420 1.00 78.44 304 GLN A N 1
ATOM 2328 C CA . GLN A 1 304 ? 1.843 21.877 -6.118 1.00 78.44 304 GLN A CA 1
ATOM 2329 C C . GLN A 1 304 ? 3.105 22.633 -6.539 1.00 78.44 304 GLN A C 1
ATOM 2331 O O . GLN A 1 304 ? 3.167 23.183 -7.636 1.00 78.44 304 GLN A O 1
ATOM 2336 N N . ASN A 1 305 ? 4.107 22.687 -5.662 1.00 74.62 305 ASN A N 1
ATOM 2337 C CA . ASN A 1 305 ? 5.292 23.529 -5.860 1.00 74.62 305 ASN A CA 1
ATOM 2338 C C . ASN A 1 305 ? 6.525 22.721 -6.269 1.00 74.62 305 ASN A C 1
ATOM 2340 O O . ASN A 1 305 ? 7.632 23.258 -6.395 1.00 74.62 305 ASN A O 1
ATOM 2344 N N . GLY A 1 306 ? 6.348 21.411 -6.431 1.00 70.00 306 GLY A N 1
ATOM 2345 C CA . GLY A 1 306 ? 7.449 20.479 -6.421 1.00 70.00 306 GLY A CA 1
ATOM 2346 C C . GLY A 1 306 ? 8.247 20.599 -5.124 1.00 70.00 306 GLY A C 1
ATOM 2347 O O . GLY A 1 306 ? 7.737 21.060 -4.100 1.00 70.00 306 GLY A O 1
ATOM 2348 N N . PRO A 1 307 ? 9.541 20.257 -5.156 1.00 60.41 307 PRO A N 1
ATOM 2349 C CA . PRO A 1 307 ? 10.402 20.492 -4.016 1.00 60.41 307 PRO A CA 1
ATOM 2350 C C . PRO A 1 307 ? 10.286 21.925 -3.450 1.00 60.41 307 PRO A C 1
ATOM 2352 O O . PRO A 1 307 ? 10.329 22.072 -2.233 1.00 60.41 307 PRO A O 1
ATOM 2355 N N . GLY A 1 308 ? 10.105 22.968 -4.279 1.00 51.31 308 GLY A N 1
ATOM 2356 C CA . GLY A 1 308 ? 9.802 24.361 -3.889 1.00 51.31 308 GLY A CA 1
ATOM 2357 C C . GLY A 1 308 ? 10.882 25.112 -3.082 1.00 51.31 308 GLY A C 1
ATOM 2358 O O . GLY A 1 308 ? 11.120 26.294 -3.307 1.00 51.31 308 GLY A O 1
ATOM 2359 N N . ARG A 1 309 ? 11.571 24.425 -2.163 1.00 54.09 309 ARG A N 1
ATOM 2360 C CA . ARG A 1 309 ? 12.700 24.861 -1.326 1.00 54.09 309 ARG A CA 1
ATOM 2361 C C . ARG A 1 309 ? 14.056 24.317 -1.788 1.00 54.09 309 ARG A C 1
ATOM 2363 O O . ARG A 1 309 ? 15.063 24.633 -1.164 1.00 54.09 309 ARG A O 1
ATOM 2370 N N . PHE A 1 310 ? 14.079 23.480 -2.822 1.00 62.31 310 PHE A N 1
ATOM 2371 C CA . PHE A 1 310 ? 15.277 22.777 -3.278 1.00 62.31 310 PHE A CA 1
ATOM 2372 C C . PHE A 1 310 ? 15.779 23.459 -4.547 1.00 62.31 310 PHE A C 1
ATOM 2374 O O . PHE A 1 310 ? 14.985 23.852 -5.407 1.00 62.31 310 PHE A O 1
ATOM 2381 N N . GLY A 1 311 ? 17.092 23.617 -4.653 1.00 63.28 311 GLY A N 1
ATOM 2382 C CA . GLY A 1 311 ? 17.746 23.980 -5.895 1.00 63.28 311 GLY A CA 1
ATOM 2383 C C . GLY A 1 311 ? 17.609 22.888 -6.960 1.00 63.28 311 GLY A C 1
ATOM 2384 O O . GLY A 1 311 ? 16.917 21.878 -6.817 1.00 63.28 311 GLY A O 1
ATOM 2385 N N . SER A 1 312 ? 18.278 23.102 -8.088 1.00 76.56 312 SER A N 1
ATOM 2386 C CA . SER A 1 312 ? 18.284 22.146 -9.196 1.00 76.56 312 SER A CA 1
ATOM 2387 C C . SER A 1 312 ? 19.285 20.997 -9.003 1.00 76.56 312 SER A C 1
ATOM 2389 O O . SER A 1 312 ? 19.252 20.036 -9.768 1.00 76.56 312 SER A O 1
ATOM 2391 N N . ALA A 1 313 ? 20.178 21.072 -8.009 1.00 84.50 313 ALA A N 1
ATOM 2392 C CA . ALA A 1 313 ? 21.284 20.124 -7.827 1.00 84.50 313 ALA A CA 1
ATOM 2393 C C . ALA A 1 313 ? 20.964 18.978 -6.845 1.00 84.50 313 ALA A C 1
ATOM 2395 O O . ALA A 1 313 ? 21.722 18.015 -6.739 1.00 84.50 313 ALA A O 1
ATOM 2396 N N . GLU A 1 314 ? 19.852 19.074 -6.128 1.00 90.50 314 GLU A N 1
ATOM 2397 C CA . GLU A 1 314 ? 19.411 18.123 -5.123 1.00 90.50 314 GLU A CA 1
ATOM 2398 C C . GLU A 1 314 ? 18.903 16.832 -5.766 1.00 90.50 314 GLU A C 1
ATOM 2400 O O . GLU A 1 314 ? 18.213 16.829 -6.789 1.00 90.50 314 GLU A O 1
ATOM 2405 N N . ILE A 1 315 ? 19.244 15.707 -5.141 1.00 93.69 315 ILE A N 1
ATOM 2406 C CA . ILE A 1 315 ? 18.894 14.370 -5.612 1.00 93.69 315 ILE A CA 1
ATOM 2407 C C . ILE A 1 315 ? 18.097 13.689 -4.521 1.00 93.69 315 ILE A C 1
ATOM 2409 O O . ILE A 1 315 ? 18.595 13.515 -3.410 1.00 93.69 315 ILE A O 1
ATOM 2413 N N . MET A 1 316 ? 16.875 13.273 -4.847 1.00 94.38 316 MET A N 1
ATOM 2414 C CA . MET A 1 316 ? 16.096 12.433 -3.947 1.00 94.38 316 MET A CA 1
ATOM 2415 C C . MET A 1 316 ? 16.763 11.064 -3.857 1.00 94.38 316 MET A C 1
ATOM 2417 O O . MET A 1 316 ? 16.872 10.354 -4.862 1.00 94.38 316 MET A O 1
ATOM 2421 N N . THR A 1 317 ? 17.223 10.695 -2.670 1.00 96.44 317 THR A N 1
ATOM 2422 C CA . THR A 1 317 ? 17.948 9.444 -2.445 1.00 96.44 317 THR A CA 1
ATOM 2423 C C . THR A 1 317 ? 17.047 8.338 -1.935 1.00 96.44 317 THR A C 1
ATOM 2425 O O . THR A 1 317 ? 17.207 7.192 -2.349 1.00 96.44 317 THR A O 1
ATOM 2428 N N . SER A 1 318 ? 16.069 8.669 -1.094 1.00 97.38 318 SER A N 1
ATOM 2429 C CA . SER A 1 318 ? 15.139 7.691 -0.540 1.00 97.38 318 SER A CA 1
ATOM 2430 C C . SER A 1 318 ? 13.804 8.304 -0.126 1.00 97.38 318 SER A C 1
ATOM 2432 O O . SER A 1 318 ? 13.649 9.523 -0.038 1.00 97.38 318 SER A O 1
ATOM 2434 N N . ILE A 1 319 ? 12.841 7.424 0.133 1.00 96.31 319 ILE A N 1
ATOM 2435 C CA . ILE A 1 319 ? 11.562 7.713 0.770 1.00 96.31 319 ILE A CA 1
ATOM 2436 C C . ILE A 1 319 ? 11.513 6.949 2.092 1.00 96.31 319 ILE A C 1
ATOM 2438 O O . ILE A 1 319 ? 11.720 5.736 2.098 1.00 96.31 319 ILE A O 1
ATOM 2442 N N . SER A 1 320 ? 11.221 7.648 3.185 1.00 95.12 320 SER A N 1
ATOM 2443 C CA . SER A 1 320 ? 10.956 7.062 4.499 1.00 95.12 320 SER A CA 1
ATOM 2444 C C . SER A 1 320 ? 9.446 6.973 4.730 1.00 95.12 320 SER A C 1
ATOM 2446 O O . SER A 1 320 ? 8.762 7.995 4.743 1.00 95.12 320 SER A O 1
ATOM 2448 N N . ILE A 1 321 ? 8.913 5.766 4.913 1.00 91.62 321 ILE A N 1
ATOM 2449 C CA . ILE A 1 321 ? 7.499 5.517 5.224 1.00 91.62 321 ILE A CA 1
ATOM 2450 C C . ILE A 1 321 ? 7.399 5.042 6.677 1.00 91.62 321 ILE A C 1
ATOM 2452 O O . ILE A 1 321 ? 7.972 3.999 7.005 1.00 91.62 321 ILE A O 1
ATOM 2456 N N . PRO A 1 322 ? 6.687 5.753 7.566 1.00 87.38 322 PRO A N 1
ATOM 2457 C CA . PRO A 1 322 ? 6.576 5.342 8.955 1.00 87.38 322 PRO A CA 1
ATOM 2458 C C . PRO A 1 322 ? 5.782 4.038 9.092 1.00 87.38 322 PRO A C 1
ATOM 2460 O O . PRO A 1 322 ? 4.773 3.800 8.425 1.00 87.38 322 PRO A O 1
ATOM 2463 N N . LEU A 1 323 ? 6.227 3.196 10.019 1.00 81.44 323 LEU A N 1
ATOM 2464 C CA . LEU A 1 323 ? 5.486 2.022 10.455 1.00 81.44 323 LEU A CA 1
ATOM 2465 C C . LEU A 1 323 ? 4.243 2.427 11.245 1.00 81.44 323 LEU A C 1
ATOM 2467 O O . LEU A 1 323 ? 4.227 3.454 11.927 1.00 81.44 323 LEU A O 1
ATOM 2471 N N . THR A 1 324 ? 3.219 1.568 11.234 1.00 80.00 324 THR A N 1
ATOM 2472 C CA . THR A 1 324 ? 1.985 1.794 11.995 1.00 80.00 324 THR A CA 1
ATOM 2473 C C . THR A 1 324 ? 2.304 2.086 13.469 1.00 80.00 324 THR A C 1
ATOM 2475 O O . THR A 1 324 ? 2.918 1.271 14.174 1.00 80.00 324 THR A O 1
ATOM 2478 N N . SER A 1 325 ? 1.919 3.271 13.946 1.00 81.12 325 SER A N 1
ATOM 2479 C CA . SER A 1 325 ? 2.110 3.700 15.333 1.00 81.12 325 SER A CA 1
ATOM 2480 C C . SER A 1 325 ? 1.095 3.020 16.263 1.00 81.12 325 SER A C 1
ATOM 2482 O O . SER A 1 325 ? 0.158 2.357 15.821 1.00 81.12 325 SER A O 1
ATOM 2484 N N . LYS A 1 326 ? 1.299 3.120 17.581 1.00 86.50 326 LYS A N 1
ATOM 2485 C CA . LYS A 1 326 ? 0.284 2.683 18.554 1.00 86.50 326 LYS A CA 1
ATOM 2486 C C . LYS A 1 326 ? -0.821 3.736 18.556 1.00 86.50 326 LYS A C 1
ATOM 2488 O O . LYS A 1 326 ? -0.521 4.890 18.846 1.00 86.50 326 LYS A O 1
ATOM 2493 N N . CYS A 1 327 ? -2.051 3.338 18.264 1.00 87.44 327 CYS A N 1
ATOM 2494 C CA . CYS A 1 327 ? -3.214 4.217 18.319 1.00 87.44 327 CYS A CA 1
ATOM 2495 C C . CYS A 1 327 ? -4.266 3.573 19.220 1.00 87.44 327 CYS A C 1
ATOM 2497 O O . CYS A 1 327 ? -4.518 2.372 19.108 1.00 87.44 327 CYS A O 1
ATOM 2499 N N . PHE A 1 328 ? -4.783 4.342 20.167 1.00 88.69 328 PHE A N 1
ATOM 2500 C CA . PHE A 1 328 ? -5.727 3.901 21.179 1.00 88.69 328 PHE A CA 1
ATOM 2501 C C . PHE A 1 328 ? -6.498 5.118 21.692 1.00 88.69 328 PHE A C 1
ATOM 2503 O O . PHE A 1 328 ? -5.865 6.109 22.065 1.00 88.69 328 PHE A O 1
ATOM 2510 N N . ASP A 1 329 ? -7.818 4.992 21.782 1.00 89.38 329 ASP A N 1
ATOM 2511 C CA . ASP A 1 329 ? -8.708 5.970 22.398 1.00 89.38 329 ASP A CA 1
ATOM 2512 C C . ASP A 1 329 ? -9.405 5.355 23.621 1.00 89.38 329 ASP A C 1
ATOM 2514 O O . ASP A 1 329 ? -9.796 4.186 23.617 1.00 89.38 329 ASP A O 1
ATOM 2518 N N . ALA A 1 330 ? -9.559 6.142 24.684 1.00 88.81 330 ALA A N 1
ATOM 2519 C CA . ALA A 1 330 ? -10.308 5.726 25.862 1.00 88.81 330 ALA A CA 1
ATOM 2520 C C . ALA A 1 330 ? -11.805 5.541 25.561 1.00 88.81 330 ALA A C 1
ATOM 2522 O O . ALA A 1 330 ? -12.428 4.692 26.196 1.00 88.81 330 ALA A O 1
ATOM 2523 N N . ALA A 1 331 ? -12.353 6.271 24.581 1.00 88.75 331 ALA A N 1
ATOM 2524 C CA . ALA A 1 331 ? -13.732 6.125 24.103 1.00 88.75 331 ALA A CA 1
ATOM 2525 C C . ALA A 1 331 ? -14.019 4.747 23.476 1.00 88.75 331 ALA A C 1
ATOM 2527 O O . ALA A 1 331 ? -15.173 4.347 23.334 1.00 88.75 331 ALA A O 1
ATOM 2528 N N . GLU A 1 332 ? -12.969 3.989 23.150 1.00 92.19 332 GLU A N 1
ATOM 2529 C CA . GLU A 1 332 ? -13.056 2.623 22.628 1.00 92.19 332 GLU A CA 1
ATOM 2530 C C . GLU A 1 332 ? -12.927 1.557 23.723 1.00 92.19 332 GLU A C 1
ATOM 2532 O O . GLU A 1 332 ? -12.846 0.364 23.421 1.00 92.19 332 GLU A O 1
ATOM 2537 N N . VAL A 1 333 ? -12.885 1.960 25.002 1.00 92.31 333 VAL A N 1
ATOM 2538 C CA . VAL A 1 333 ? -12.735 1.044 26.139 1.00 92.31 333 VAL A CA 1
ATOM 2539 C C . VAL A 1 333 ? -13.946 1.034 27.040 1.00 92.31 333 VAL A C 1
ATOM 2541 O O . VAL A 1 333 ? -14.184 1.956 27.816 1.00 92.31 333 VAL A O 1
ATOM 2544 N N . LEU A 1 334 ? -14.600 -0.119 27.078 1.00 90.56 334 LEU A N 1
ATOM 2545 C CA . LEU A 1 334 ? -15.613 -0.424 28.067 1.00 90.56 334 LEU A CA 1
ATOM 2546 C C . LEU A 1 334 ? -14.982 -1.192 29.230 1.00 90.56 334 LEU A C 1
ATOM 2548 O O . LEU A 1 334 ? -14.355 -2.241 29.055 1.00 90.56 334 LEU A O 1
ATOM 2552 N N . ARG A 1 335 ? -15.183 -0.704 30.455 1.00 88.19 335 ARG A N 1
ATOM 2553 C CA . ARG A 1 335 ? -14.686 -1.367 31.666 1.00 88.19 335 ARG A CA 1
ATOM 2554 C C . ARG A 1 335 ? -15.772 -2.186 32.362 1.00 88.19 335 ARG A C 1
ATOM 2556 O O . ARG A 1 335 ? -16.689 -1.645 32.973 1.00 88.19 335 ARG A O 1
ATOM 2563 N N . LEU A 1 336 ? -15.551 -3.493 32.421 1.00 85.62 336 LEU A N 1
ATOM 2564 C CA . LEU A 1 336 ? -16.343 -4.477 33.152 1.00 85.62 336 LEU A CA 1
ATOM 2565 C C . LEU A 1 336 ? -15.542 -5.016 34.348 1.00 85.62 336 LEU A C 1
ATOM 2567 O O . LEU A 1 336 ? -14.919 -6.074 34.312 1.00 85.62 336 LEU A O 1
ATOM 2571 N N . GLY A 1 337 ? -15.507 -4.257 35.446 1.00 82.50 337 GLY A N 1
ATOM 2572 C CA . GLY A 1 337 ? -14.734 -4.639 36.632 1.00 82.50 337 GLY A CA 1
ATOM 2573 C C . GLY A 1 337 ? -13.218 -4.626 36.383 1.00 82.50 337 GLY A C 1
ATOM 2574 O O . GLY A 1 337 ? -12.605 -3.549 36.385 1.00 82.50 337 GLY A O 1
ATOM 2575 N N . LYS A 1 338 ? -12.612 -5.815 36.244 1.00 85.50 338 LYS A N 1
ATOM 2576 C CA . LYS A 1 338 ? -11.194 -6.016 35.880 1.00 85.50 338 LYS A CA 1
ATOM 2577 C C . LYS A 1 338 ? -10.989 -6.288 34.389 1.00 85.50 338 LYS A C 1
ATOM 2579 O O . LYS A 1 338 ? -9.847 -6.285 33.936 1.00 85.50 338 LYS A O 1
ATOM 2584 N N . ASP A 1 339 ? -12.063 -6.463 33.638 1.00 88.31 339 ASP A N 1
ATOM 2585 C CA . ASP A 1 339 ? -12.030 -6.667 32.199 1.00 88.31 339 ASP A CA 1
ATOM 2586 C C . ASP A 1 339 ? -12.185 -5.328 31.480 1.00 88.31 339 ASP A C 1
ATOM 2588 O O . ASP A 1 339 ? -13.075 -4.539 31.788 1.00 88.31 339 ASP A O 1
ATOM 2592 N N . LEU A 1 340 ? -11.284 -5.055 30.546 1.00 92.81 340 LEU A N 1
ATOM 2593 C CA . LEU A 1 340 ? -11.351 -3.942 29.611 1.00 92.81 340 LEU A CA 1
ATOM 2594 C C . LEU A 1 340 ? -11.693 -4.538 28.249 1.00 92.81 340 LEU A C 1
ATOM 2596 O O . LEU A 1 340 ? -10.885 -5.278 27.685 1.00 92.81 340 LEU A O 1
ATOM 2600 N N . ILE A 1 341 ? -12.891 -4.256 27.758 1.00 92.75 341 ILE A N 1
ATOM 2601 C CA . ILE A 1 341 ? -13.310 -4.598 26.403 1.00 92.75 341 ILE A CA 1
ATOM 2602 C C . ILE A 1 341 ? -12.888 -3.434 25.520 1.00 92.75 341 ILE A C 1
ATOM 2604 O O . ILE A 1 341 ? -13.239 -2.295 25.811 1.00 92.75 341 ILE A O 1
ATOM 2608 N N . VAL A 1 342 ? -12.086 -3.709 24.500 1.00 94.69 342 VAL A N 1
ATOM 2609 C CA . VAL A 1 342 ? -11.506 -2.687 23.632 1.00 94.69 342 VAL A CA 1
ATOM 2610 C C . VAL A 1 342 ? -11.923 -2.964 22.205 1.00 94.69 342 VAL A C 1
ATOM 2612 O O . VAL A 1 342 ? -11.624 -4.033 21.666 1.00 94.69 342 VAL A O 1
ATOM 2615 N N . GLN A 1 343 ? -12.615 -2.002 21.615 1.00 93.31 343 GLN A N 1
ATOM 2616 C CA . GLN A 1 343 ? -13.071 -2.073 20.241 1.00 93.31 343 GLN A CA 1
ATOM 2617 C C . GLN A 1 343 ? -11.915 -1.754 19.290 1.00 93.31 343 GLN A C 1
ATOM 2619 O O . GLN A 1 343 ? -11.193 -0.774 19.457 1.00 93.31 343 GLN A O 1
ATOM 2624 N N . GLN A 1 344 ? -11.707 -2.624 18.303 1.00 91.06 344 GLN A N 1
ATOM 2625 C CA . GLN A 1 344 ? -10.801 -2.361 17.194 1.00 91.06 344 GLN A CA 1
ATOM 2626 C C . GLN A 1 344 ? -11.487 -1.403 16.217 1.00 91.06 344 GLN A C 1
ATOM 2628 O O . GLN A 1 344 ? -12.509 -1.762 15.629 1.00 91.06 344 GLN A O 1
ATOM 2633 N N . SER A 1 345 ? -10.899 -0.223 16.020 1.00 88.75 345 SER A N 1
ATOM 2634 C CA . SER A 1 345 ? -11.542 0.886 15.316 1.00 88.75 345 SER A CA 1
ATOM 2635 C C . SER A 1 345 ? -10.561 1.786 14.550 1.00 88.75 345 SER A C 1
ATOM 2637 O O . SER A 1 345 ? -9.366 1.480 14.438 1.00 88.75 345 SER A O 1
ATOM 2639 N N . MET A 1 346 ? -11.063 2.906 14.018 1.00 81.69 346 MET A N 1
ATOM 2640 C CA . MET A 1 346 ? -10.247 3.938 13.363 1.00 81.69 346 MET A CA 1
ATOM 2641 C C . MET A 1 346 ? -9.332 4.679 14.353 1.00 81.69 346 MET A C 1
ATOM 2643 O O . MET A 1 346 ? -8.264 5.154 13.964 1.00 81.69 346 MET A O 1
ATOM 2647 N N . THR A 1 347 ? -9.703 4.721 15.635 1.00 85.94 347 THR A N 1
ATOM 2648 C CA . THR A 1 347 ? -8.975 5.407 16.717 1.00 85.94 347 THR A CA 1
ATOM 2649 C C . THR A 1 347 ? -8.309 4.439 17.705 1.00 85.94 347 THR A C 1
ATOM 2651 O O . THR A 1 347 ? -7.488 4.846 18.529 1.00 85.94 347 THR A O 1
ATOM 2654 N N . ALA A 1 348 ? -8.578 3.133 17.598 1.00 90.31 348 ALA A N 1
ATOM 2655 C CA . ALA A 1 348 ? -7.929 2.088 18.385 1.00 90.31 348 ALA A CA 1
ATOM 2656 C C . ALA A 1 348 ? -7.448 0.924 17.507 1.00 90.31 348 ALA A C 1
ATOM 2658 O O . ALA A 1 348 ? -8.199 0.027 17.123 1.00 90.31 348 ALA A O 1
ATOM 2659 N N . ASN A 1 349 ? -6.144 0.901 17.223 1.00 88.56 349 ASN A N 1
ATOM 2660 C CA . ASN A 1 349 ? -5.532 -0.163 16.438 1.00 88.56 349 ASN A CA 1
ATOM 2661 C C . ASN A 1 349 ? -4.980 -1.288 17.322 1.00 88.56 349 ASN A C 1
ATOM 2663 O O . ASN A 1 349 ? -4.655 -1.106 18.497 1.00 88.56 349 ASN A O 1
ATOM 2667 N N . ARG A 1 350 ? -4.795 -2.470 16.731 1.00 86.94 350 ARG A N 1
ATOM 2668 C CA . ARG A 1 350 ? -4.365 -3.673 17.456 1.00 86.94 350 ARG A CA 1
ATOM 2669 C C . ARG A 1 350 ? -3.023 -3.511 18.181 1.00 86.94 350 ARG A C 1
ATOM 2671 O O . ARG A 1 350 ? -2.857 -4.005 19.290 1.00 86.94 350 ARG A O 1
ATOM 2678 N N . LYS A 1 351 ? -2.093 -2.721 17.626 1.00 86.31 351 LYS A N 1
ATOM 2679 C CA . LYS A 1 351 ? -0.815 -2.373 18.278 1.00 86.31 351 LYS A CA 1
ATOM 2680 C C . LYS A 1 351 ? -1.023 -1.534 19.548 1.00 86.31 351 LYS A C 1
ATOM 2682 O O . LYS A 1 351 ? -0.292 -1.712 20.527 1.00 86.31 351 LYS A O 1
ATOM 2687 N N . GLY A 1 352 ? -2.003 -0.631 19.544 1.00 91.12 352 GLY A N 1
ATOM 2688 C CA . GLY A 1 352 ? -2.460 0.113 20.715 1.00 91.12 352 GLY A CA 1
ATOM 2689 C C . GLY A 1 352 ? -3.121 -0.792 21.751 1.00 91.12 352 GLY A C 1
ATOM 2690 O O . GLY A 1 352 ? -2.751 -0.735 22.923 1.00 91.12 352 GLY A O 1
ATOM 2691 N N . ILE A 1 353 ? -3.993 -1.706 21.320 1.00 92.50 353 ILE A N 1
ATOM 2692 C CA . ILE A 1 353 ? -4.646 -2.700 22.191 1.00 92.50 353 ILE A CA 1
ATOM 2693 C C . ILE A 1 353 ? -3.609 -3.622 22.856 1.00 92.50 353 ILE A C 1
ATOM 2695 O O . ILE A 1 353 ? -3.642 -3.835 24.070 1.00 92.50 353 ILE A O 1
ATOM 2699 N N . ASP A 1 354 ? -2.626 -4.122 22.103 1.00 91.00 354 ASP A N 1
ATOM 2700 C CA . ASP A 1 354 ? -1.531 -4.953 22.619 1.00 91.00 354 ASP A CA 1
ATOM 2701 C C . ASP A 1 354 ? -0.633 -4.189 23.601 1.00 91.00 354 ASP A C 1
ATOM 2703 O O . ASP A 1 354 ? -0.127 -4.749 24.583 1.00 91.00 354 ASP A O 1
ATOM 2707 N N . TRP A 1 355 ? -0.410 -2.897 23.347 1.00 92.06 355 TRP A N 1
ATOM 2708 C CA . TRP A 1 355 ? 0.276 -2.024 24.292 1.00 92.06 355 TRP A CA 1
ATOM 2709 C C . TRP A 1 355 ? -0.530 -1.859 25.579 1.00 92.06 355 TRP A C 1
ATOM 2711 O O . TRP A 1 355 ? 0.032 -2.084 26.654 1.00 92.06 355 TRP A O 1
ATOM 2721 N N . LEU A 1 356 ? -1.828 -1.556 25.479 1.00 94.44 356 LEU A N 1
ATOM 2722 C CA . LEU A 1 356 ? -2.719 -1.403 26.625 1.00 94.44 356 LEU A CA 1
ATOM 2723 C C . LEU A 1 356 ? -2.722 -2.683 27.464 1.00 94.44 356 LEU A C 1
ATOM 2725 O O . LEU A 1 356 ? -2.473 -2.619 28.668 1.00 94.44 356 LEU A O 1
ATOM 2729 N N . ARG A 1 357 ? -2.878 -3.851 26.823 1.00 94.44 357 ARG A N 1
ATOM 2730 C CA . ARG A 1 357 ? -2.848 -5.175 27.466 1.00 94.44 357 ARG A CA 1
ATOM 2731 C C . ARG A 1 357 ? -1.603 -5.379 28.318 1.00 94.44 357 ARG A C 1
ATOM 2733 O O . ARG A 1 357 ? -1.712 -5.817 29.459 1.00 94.44 357 ARG A O 1
ATOM 2740 N N . ARG A 1 358 ? -0.419 -5.031 27.808 1.00 94.44 358 ARG A N 1
ATOM 2741 C CA . ARG A 1 358 ? 0.833 -5.115 28.581 1.00 94.44 358 ARG A CA 1
ATOM 2742 C C . ARG A 1 358 ? 0.905 -4.063 29.684 1.00 94.44 358 ARG A C 1
ATOM 2744 O O . ARG A 1 358 ? 1.388 -4.367 30.770 1.00 94.44 358 ARG A O 1
ATOM 2751 N N . HIS A 1 359 ? 0.427 -2.851 29.413 1.00 95.19 359 HIS A N 1
ATOM 2752 C CA . HIS A 1 359 ? 0.517 -1.716 30.328 1.00 95.19 359 HIS A CA 1
ATOM 2753 C C . HIS A 1 359 ? -0.340 -1.899 31.589 1.00 95.19 359 HIS A C 1
ATOM 2755 O O . HIS A 1 359 ? 0.083 -1.528 32.684 1.00 95.19 359 HIS A O 1
ATOM 2761 N N . VAL A 1 360 ? -1.528 -2.498 31.462 1.00 95.06 360 VAL A N 1
ATOM 2762 C CA . VAL A 1 360 ? -2.468 -2.662 32.586 1.00 95.06 360 VAL A CA 1
ATOM 2763 C C . VAL A 1 360 ? -2.357 -4.011 33.301 1.00 95.06 360 VAL A C 1
ATOM 2765 O O . VAL A 1 360 ? -2.926 -4.170 34.383 1.00 95.06 360 VAL A O 1
ATOM 2768 N N . LYS A 1 361 ? -1.596 -4.968 32.747 1.00 93.50 361 LYS A N 1
ATOM 2769 C CA . LYS A 1 361 ? -1.461 -6.332 33.288 1.00 93.50 361 LYS A CA 1
ATOM 2770 C C . LYS A 1 361 ? -0.981 -6.349 34.740 1.00 93.50 361 LYS A C 1
ATOM 2772 O O . LYS A 1 361 ? -1.560 -7.046 35.566 1.00 93.50 361 LYS A O 1
ATOM 2777 N N . SER A 1 362 ? 0.024 -5.542 35.085 1.00 94.19 362 SER A N 1
ATOM 2778 C CA . SER A 1 362 ? 0.558 -5.458 36.458 1.00 94.19 362 SER A CA 1
ATOM 2779 C C . SER A 1 362 ? -0.448 -4.912 37.479 1.00 94.19 362 SER A C 1
ATOM 2781 O O . SER A 1 362 ? -0.288 -5.121 38.676 1.00 94.19 362 SER A O 1
ATOM 2783 N N . ARG A 1 363 ? -1.513 -4.243 37.016 1.00 94.12 363 ARG A N 1
ATOM 2784 C CA . ARG A 1 363 ? -2.621 -3.736 37.843 1.00 94.12 363 ARG A CA 1
ATOM 2785 C C . ARG A 1 363 ? -3.782 -4.745 37.958 1.00 94.12 363 ARG A C 1
ATOM 2787 O O . ARG A 1 363 ? -4.833 -4.431 38.534 1.00 94.12 363 ARG A O 1
ATOM 2794 N N . GLY A 1 364 ? -3.607 -5.947 37.402 1.00 90.50 364 GLY A N 1
ATOM 2795 C CA . GLY A 1 364 ? -4.584 -7.034 37.414 1.00 90.50 364 GLY A CA 1
ATOM 2796 C C . GLY A 1 364 ? -5.787 -6.797 36.503 1.00 90.50 364 GLY A C 1
ATOM 2797 O O . GLY A 1 364 ? -6.866 -7.288 36.815 1.00 90.50 364 GLY A O 1
ATOM 2798 N N . TYR A 1 365 ? -5.641 -5.989 35.448 1.00 91.81 365 TYR A N 1
ATOM 2799 C CA . TYR A 1 365 ? -6.670 -5.849 34.414 1.00 91.81 365 TYR A CA 1
ATOM 2800 C C . TYR A 1 365 ? -6.416 -6.823 33.260 1.00 91.81 365 TYR A C 1
ATOM 2802 O O . TYR A 1 365 ? -5.265 -7.074 32.892 1.00 91.81 365 TYR A O 1
ATOM 2810 N N . ARG A 1 366 ? -7.501 -7.318 32.662 1.00 90.62 366 ARG A N 1
ATOM 2811 C CA . ARG A 1 366 ? -7.511 -8.156 31.458 1.00 90.62 366 ARG A CA 1
ATOM 2812 C C . ARG A 1 366 ? -8.037 -7.333 30.290 1.00 90.62 366 ARG A C 1
ATOM 2814 O O . ARG A 1 366 ? -8.982 -6.577 30.467 1.00 90.62 366 ARG A O 1
ATOM 2821 N N . VAL A 1 367 ? -7.418 -7.456 29.118 1.00 93.25 367 VAL A N 1
ATOM 2822 C CA . VAL A 1 367 ? -7.816 -6.703 27.917 1.00 93.25 367 VAL A CA 1
ATOM 2823 C C . VAL A 1 367 ? -8.322 -7.663 26.854 1.00 93.25 367 VAL A C 1
ATOM 2825 O O . VAL A 1 367 ? -7.549 -8.491 26.352 1.00 93.25 367 VAL A O 1
ATOM 2828 N N . HIS A 1 368 ? -9.587 -7.496 26.490 1.00 91.56 368 HIS A N 1
ATOM 2829 C CA . HIS A 1 368 ? -10.296 -8.272 25.482 1.00 91.56 368 HIS A CA 1
ATOM 2830 C C . HIS A 1 368 ? -10.557 -7.399 24.265 1.00 91.56 368 HIS A C 1
ATOM 2832 O O . HIS A 1 368 ? -11.094 -6.308 24.389 1.00 91.56 368 HIS A O 1
ATOM 2838 N N . GLU A 1 369 ? -10.135 -7.871 23.102 1.00 92.81 369 GLU A N 1
ATOM 2839 C CA . GLU A 1 369 ? -10.352 -7.190 21.826 1.00 92.81 369 GLU A CA 1
ATOM 2840 C C . GLU A 1 369 ? -11.701 -7.627 21.244 1.00 92.81 369 GLU A C 1
ATOM 2842 O O . GLU A 1 369 ? -11.999 -8.823 21.269 1.00 92.81 369 GLU A O 1
ATOM 2847 N N . VAL A 1 370 ? -12.483 -6.674 20.732 1.00 92.12 370 VAL A N 1
ATOM 2848 C CA . VAL A 1 370 ? -13.720 -6.921 19.975 1.00 92.12 370 VAL A CA 1
ATOM 2849 C C . VAL A 1 370 ? -13.690 -6.176 18.651 1.00 92.12 370 VAL A C 1
ATOM 2851 O O . VAL A 1 370 ? -13.136 -5.081 18.558 1.00 92.12 370 VAL A O 1
ATOM 2854 N N . HIS A 1 371 ? -14.312 -6.752 17.631 1.00 91.25 371 HIS A N 1
ATOM 2855 C CA . HIS A 1 371 ? -14.474 -6.121 16.331 1.00 91.25 371 HIS A CA 1
ATOM 2856 C C . HIS A 1 371 ? -15.933 -6.193 15.865 1.00 91.25 371 HIS A C 1
ATOM 2858 O O . HIS A 1 371 ? -16.603 -7.211 16.056 1.00 91.25 371 HIS A O 1
ATOM 2864 N N . PHE A 1 372 ? -16.401 -5.116 15.235 1.00 91.06 372 PHE A N 1
ATOM 2865 C CA . PHE A 1 372 ? -17.738 -4.974 14.657 1.00 91.06 372 PHE A CA 1
ATOM 2866 C C . PHE A 1 372 ? -17.579 -4.766 13.143 1.00 91.06 372 PHE A C 1
ATOM 2868 O O . PHE A 1 372 ? -17.380 -3.637 12.711 1.00 91.06 372 PHE A O 1
ATOM 2875 N N . PRO A 1 373 ? -17.583 -5.839 12.328 1.00 87.81 373 PRO A N 1
ATOM 2876 C CA . PRO A 1 373 ? -17.222 -5.749 10.907 1.00 87.81 373 PRO A CA 1
ATOM 2877 C C . PRO A 1 373 ? -18.173 -4.896 10.059 1.00 87.81 373 PRO A C 1
ATOM 2879 O O . PRO A 1 373 ? -17.779 -4.410 9.006 1.00 87.81 373 PRO A O 1
ATOM 2882 N N . GLU A 1 374 ? -19.421 -4.762 10.506 1.00 88.38 374 GLU A N 1
ATOM 2883 C CA . GLU A 1 374 ? -20.481 -3.995 9.837 1.00 88.38 374 GLU A CA 1
ATOM 2884 C C . GLU A 1 374 ? -20.586 -2.554 10.377 1.00 88.38 374 GLU A C 1
ATOM 2886 O O . GLU A 1 374 ? -21.352 -1.750 9.852 1.00 88.38 374 GLU A O 1
ATOM 2891 N N . ASP A 1 375 ? -19.794 -2.202 11.397 1.00 85.38 375 ASP A N 1
ATOM 2892 C CA . ASP A 1 375 ? -19.658 -0.825 11.871 1.00 85.38 375 ASP A CA 1
ATOM 2893 C C . ASP A 1 375 ? -18.598 -0.124 11.015 1.00 85.38 375 ASP A C 1
ATOM 2895 O O . ASP A 1 375 ? -17.400 -0.365 11.171 1.00 85.38 375 ASP A O 1
ATOM 2899 N N . MET A 1 376 ? -19.044 0.689 10.056 1.00 78.00 376 MET A N 1
ATOM 2900 C CA . MET A 1 376 ? -18.155 1.333 9.079 1.00 78.00 376 MET A CA 1
ATOM 2901 C C . MET A 1 376 ? -17.397 2.531 9.661 1.00 78.00 376 MET A C 1
ATOM 2903 O O . MET A 1 376 ? -16.294 2.821 9.202 1.00 78.00 376 MET A O 1
ATOM 2907 N N . ASP A 1 377 ? -17.943 3.155 10.711 1.00 76.88 377 ASP A N 1
ATOM 2908 C CA . ASP A 1 377 ? -17.359 4.310 11.401 1.00 76.88 377 ASP A CA 1
ATOM 2909 C C . ASP A 1 377 ? -17.267 4.065 12.923 1.00 76.88 377 ASP A C 1
ATOM 2911 O O . ASP A 1 377 ? -17.868 4.789 13.727 1.00 76.88 377 ASP A O 1
ATOM 2915 N N . PRO A 1 378 ? -16.532 3.023 13.360 1.00 75.69 378 PRO A N 1
ATOM 2916 C CA . PRO A 1 378 ? -16.401 2.707 14.769 1.00 75.69 378 PRO A CA 1
ATOM 2917 C C . PRO A 1 378 ? -15.522 3.777 15.421 1.00 75.69 378 PRO A C 1
ATOM 2919 O O . PRO A 1 378 ? -14.344 3.931 15.083 1.00 75.69 378 PRO A O 1
ATOM 2922 N N . VAL A 1 379 ? -16.120 4.536 16.334 1.00 74.38 379 VAL A N 1
ATOM 2923 C CA . VAL A 1 379 ? -15.434 5.599 17.090 1.00 74.38 379 VAL A CA 1
ATOM 2924 C C . VAL A 1 379 ? -15.715 5.552 18.593 1.00 74.38 379 VAL A C 1
ATOM 2926 O O . VAL A 1 379 ? -15.029 6.215 19.371 1.00 74.38 379 VAL A O 1
ATOM 2929 N N . HIS A 1 380 ? -16.756 4.821 19.013 1.00 86.81 380 HIS A N 1
ATOM 2930 C CA . HIS A 1 380 ? -17.216 4.827 20.397 1.00 86.81 380 HIS A CA 1
ATOM 2931 C C . HIS A 1 380 ? -17.847 3.489 20.793 1.00 86.81 380 HIS A C 1
ATOM 2933 O O . HIS A 1 380 ? -18.944 3.150 20.344 1.00 86.81 380 HIS A O 1
ATOM 2939 N N . ILE A 1 381 ? -17.201 2.752 21.700 1.00 91.06 381 ILE A N 1
ATOM 2940 C CA . ILE A 1 381 ? -17.653 1.403 22.083 1.00 91.06 381 ILE A CA 1
ATOM 2941 C C . ILE A 1 381 ? -19.036 1.404 22.743 1.00 91.06 381 ILE A C 1
ATOM 2943 O O . ILE A 1 381 ? -19.830 0.496 22.523 1.00 91.06 381 ILE A O 1
ATOM 2947 N N . ASP A 1 382 ? -19.362 2.451 23.502 1.00 90.50 382 ASP A N 1
ATOM 2948 C CA . ASP A 1 382 ? -20.657 2.613 24.174 1.00 90.50 382 ASP A CA 1
ATOM 2949 C C . ASP A 1 382 ? -21.832 2.868 23.210 1.00 90.50 382 ASP A C 1
ATOM 2951 O O . ASP A 1 382 ? -22.981 2.909 23.642 1.00 90.50 382 ASP A O 1
ATOM 2955 N N . ALA A 1 383 ? -21.572 3.061 21.913 1.00 91.56 383 ALA A N 1
ATOM 2956 C CA . ALA A 1 383 ? -22.612 3.027 20.887 1.00 91.56 383 ALA A CA 1
ATOM 2957 C C . ALA A 1 383 ? -22.794 1.608 20.311 1.00 91.56 383 ALA A C 1
ATOM 2959 O O . ALA A 1 383 ? -23.839 1.310 19.738 1.00 91.56 383 ALA A O 1
ATOM 2960 N N . SER A 1 384 ? -21.810 0.722 20.462 1.00 92.25 384 SER A N 1
ATOM 2961 C CA . SER A 1 384 ? -21.776 -0.612 19.839 1.00 92.25 384 SER A CA 1
ATOM 2962 C C . SER A 1 384 ? -22.059 -1.739 20.844 1.00 92.25 384 SER A C 1
ATOM 2964 O O . SER A 1 384 ? -22.567 -2.805 20.481 1.00 92.25 384 SER A O 1
ATOM 2966 N N . LEU A 1 385 ? -21.788 -1.505 22.130 1.00 91.62 385 LEU A N 1
ATOM 2967 C CA . LEU A 1 385 ? -21.960 -2.473 23.206 1.00 91.62 385 LEU A CA 1
ATOM 2968 C C . LEU A 1 385 ? -22.236 -1.778 24.541 1.00 91.62 385 LEU A C 1
ATOM 2970 O O . LEU A 1 385 ? -21.359 -1.109 25.083 1.00 91.62 385 LEU A O 1
ATOM 2974 N N . VAL A 1 386 ? -23.411 -2.022 25.131 1.00 93.06 386 VAL A N 1
ATOM 2975 C CA . VAL A 1 386 ? -23.767 -1.438 26.434 1.00 93.06 386 VAL A CA 1
ATOM 2976 C C . VAL A 1 386 ? -24.192 -2.521 27.430 1.00 93.06 386 VAL A C 1
ATOM 2978 O O . VAL A 1 386 ? -25.224 -3.172 27.249 1.00 93.06 386 VAL A O 1
ATOM 2981 N N . PRO A 1 387 ? -23.428 -2.733 28.516 1.00 91.44 387 PRO A N 1
ATOM 2982 C CA . PRO A 1 387 ? -23.799 -3.648 29.584 1.00 91.44 387 PRO A CA 1
ATOM 2983 C C . PRO A 1 387 ? -24.869 -2.986 30.455 1.00 91.44 387 PRO A C 1
ATOM 2985 O O . PRO A 1 387 ? -24.624 -1.978 31.118 1.00 91.44 387 PRO A O 1
ATOM 2988 N N . LEU A 1 388 ? -26.062 -3.569 30.493 1.00 92.69 388 LEU A N 1
ATOM 2989 C CA . LEU A 1 388 ? -27.142 -3.062 31.334 1.00 92.69 388 LEU A CA 1
ATOM 2990 C C . LEU A 1 388 ? -26.981 -3.580 32.754 1.00 92.69 388 LEU A C 1
ATOM 2992 O O . LEU A 1 388 ? -26.996 -2.838 33.737 1.00 92.69 388 LEU A O 1
ATOM 2996 N N . VAL A 1 389 ? -26.829 -4.896 32.859 1.00 90.62 389 VAL A N 1
ATOM 2997 C CA . VAL A 1 389 ? -27.025 -5.584 34.118 1.00 90.62 389 VAL A CA 1
ATOM 2998 C C . VAL A 1 389 ? -25.974 -6.678 34.303 1.00 90.62 389 VAL A C 1
ATOM 3000 O O . VAL A 1 389 ? -25.836 -7.524 33.425 1.00 90.62 389 VAL A O 1
ATOM 3003 N N . PRO A 1 390 ? -25.226 -6.708 35.423 1.00 88.62 390 PRO A N 1
ATOM 3004 C CA . PRO A 1 390 ? -24.209 -7.732 35.632 1.00 88.62 390 PRO A CA 1
ATOM 3005 C C . PRO A 1 390 ? -24.817 -9.117 35.907 1.00 88.62 390 PRO A C 1
ATOM 3007 O O . PRO A 1 390 ? -25.862 -9.199 36.567 1.00 88.62 390 PRO A O 1
ATOM 3010 N N . PRO A 1 391 ? -24.128 -10.200 35.502 1.00 87.50 391 PRO A N 1
ATOM 3011 C CA . PRO A 1 391 ? -24.506 -11.560 35.860 1.00 87.50 391 PRO A CA 1
ATOM 3012 C C . PRO A 1 391 ? -24.387 -11.820 37.364 1.00 87.50 391 PRO A C 1
ATOM 3014 O O . PRO A 1 391 ? -23.541 -11.252 38.061 1.00 87.50 391 PRO A O 1
ATOM 3017 N N . THR A 1 392 ? -25.230 -12.716 37.874 1.00 85.06 392 THR A N 1
ATOM 3018 C CA . THR A 1 392 ? -25.123 -13.280 39.227 1.00 85.06 392 THR A CA 1
ATOM 3019 C C . THR A 1 392 ? -25.340 -14.793 39.173 1.00 85.06 392 THR A C 1
ATOM 3021 O O . THR A 1 392 ? -25.713 -15.338 38.140 1.00 85.06 392 THR A O 1
ATOM 3024 N N . ASN A 1 393 ? -25.159 -15.489 40.298 1.00 80.81 393 ASN A N 1
ATOM 3025 C CA . ASN A 1 393 ? -25.461 -16.926 40.381 1.00 80.81 393 ASN A CA 1
ATOM 3026 C C . ASN A 1 393 ? -26.950 -17.246 40.144 1.00 80.81 393 ASN A C 1
ATOM 3028 O O . ASN A 1 393 ? -27.295 -18.390 39.879 1.00 80.81 393 ASN A O 1
ATOM 3032 N N . GLU A 1 394 ? -27.824 -16.246 40.263 1.00 84.44 394 GLU A N 1
ATOM 3033 C CA . GLU A 1 394 ? -29.280 -16.399 40.190 1.00 84.44 394 GLU A CA 1
ATOM 3034 C C . GLU A 1 394 ? -29.861 -15.888 38.866 1.00 84.44 394 GLU A C 1
ATOM 3036 O O . GLU A 1 394 ? -31.008 -16.191 38.548 1.00 84.44 394 GLU A O 1
ATOM 3041 N N . ARG A 1 395 ? -29.104 -15.099 38.089 1.00 86.38 395 ARG A N 1
ATOM 3042 C CA . ARG A 1 395 ? -29.600 -14.498 36.845 1.00 86.38 395 ARG A CA 1
ATOM 3043 C C . ARG A 1 395 ? -28.492 -14.225 35.837 1.00 86.38 395 ARG A C 1
ATOM 3045 O O . ARG A 1 395 ? -27.362 -13.888 36.200 1.00 86.38 395 ARG A O 1
ATOM 3052 N N . LYS A 1 396 ? -28.858 -14.279 34.559 1.00 89.31 396 LYS A N 1
ATOM 3053 C CA . LYS A 1 396 ? -27.984 -13.822 33.481 1.00 89.31 396 LYS A CA 1
ATOM 3054 C C . LYS A 1 396 ? -27.767 -12.313 33.579 1.00 89.31 396 LYS A C 1
ATOM 3056 O O . LYS A 1 396 ? -28.655 -11.570 33.998 1.00 89.31 396 LYS A O 1
ATOM 3061 N N . GLY A 1 397 ? -26.575 -11.873 33.204 1.00 89.81 397 GLY A N 1
ATOM 3062 C CA . GLY A 1 397 ? -26.317 -10.481 32.886 1.00 89.81 397 GLY A CA 1
ATOM 3063 C C . GLY A 1 397 ? -27.024 -10.114 31.591 1.00 89.81 397 GLY A C 1
ATOM 3064 O O . GLY A 1 397 ? -27.279 -10.982 30.762 1.00 89.81 397 GLY A O 1
ATOM 3065 N N . ILE A 1 398 ? -27.334 -8.837 31.421 1.00 92.75 398 ILE A N 1
ATOM 3066 C CA . ILE A 1 398 ? -28.005 -8.316 30.234 1.00 92.75 398 ILE A CA 1
ATOM 3067 C C . ILE A 1 398 ? -27.090 -7.281 29.605 1.00 92.75 398 ILE A C 1
ATOM 3069 O O . ILE A 1 398 ? -26.633 -6.356 30.284 1.00 92.75 398 ILE A O 1
ATOM 3073 N N . LEU A 1 399 ? -26.843 -7.426 28.312 1.00 91.88 399 LEU A N 1
ATOM 3074 C CA . LEU A 1 399 ? -26.178 -6.422 27.498 1.00 91.88 399 LEU A CA 1
ATOM 3075 C C . LEU A 1 399 ? -27.007 -6.162 26.245 1.00 91.88 399 LEU A C 1
ATOM 3077 O O . LEU A 1 399 ? -27.718 -7.055 25.780 1.00 91.88 399 LEU A O 1
ATOM 3081 N N . ILE A 1 400 ? -26.896 -4.953 25.705 1.00 94.19 400 ILE A N 1
ATOM 3082 C CA . ILE A 1 400 ? -27.516 -4.584 24.435 1.00 94.19 400 ILE A CA 1
ATOM 3083 C C . ILE A 1 400 ? -26.463 -4.257 23.384 1.00 94.19 400 ILE A C 1
ATOM 3085 O O . ILE A 1 400 ? -25.387 -3.741 23.702 1.00 94.19 400 ILE A O 1
ATOM 3089 N N . THR A 1 401 ? -26.782 -4.571 22.135 1.00 93.44 401 THR A N 1
ATOM 3090 C CA . THR A 1 401 ? -25.961 -4.251 20.965 1.00 93.44 401 THR A CA 1
ATOM 3091 C C . THR A 1 401 ? -26.870 -3.860 19.799 1.00 93.44 401 THR A C 1
ATOM 3093 O O . THR A 1 401 ? -27.990 -4.368 19.711 1.00 93.44 401 THR A O 1
ATOM 3096 N N . PRO A 1 402 ? -26.446 -2.941 18.926 1.00 94.12 402 PRO A N 1
ATOM 3097 C CA . PRO A 1 402 ? -27.170 -2.642 17.698 1.00 94.12 402 PRO A CA 1
ATOM 3098 C C . PRO A 1 402 ? -27.319 -3.879 16.787 1.00 94.12 402 PRO A C 1
ATOM 3100 O O . PRO A 1 402 ? -26.328 -4.569 16.533 1.00 94.12 402 PRO A O 1
ATOM 3103 N N . PRO A 1 403 ? -28.528 -4.175 16.277 1.00 93.50 403 PRO A N 1
ATOM 3104 C CA . PRO A 1 403 ? -28.787 -5.372 15.475 1.00 93.50 403 PRO A CA 1
ATOM 3105 C C . PRO A 1 403 ? -28.182 -5.321 14.064 1.00 93.50 403 PRO A C 1
ATOM 3107 O O . PRO A 1 403 ? -27.969 -6.363 13.452 1.00 93.50 403 PRO A O 1
ATOM 3110 N N . ASP A 1 404 ? -27.925 -4.124 13.540 1.00 91.81 404 ASP A N 1
ATOM 3111 C CA . ASP A 1 404 ? -27.395 -3.849 12.198 1.00 91.81 404 ASP A CA 1
ATOM 3112 C C . ASP A 1 404 ? -25.862 -3.779 12.144 1.00 91.81 404 ASP A C 1
ATOM 3114 O O . ASP A 1 404 ? -25.293 -3.540 11.083 1.00 91.81 404 ASP A O 1
ATOM 3118 N N . ARG A 1 405 ? -25.192 -3.968 13.285 1.00 90.12 405 ARG A N 1
ATOM 3119 C CA . ARG A 1 405 ? -23.729 -4.024 13.380 1.00 90.12 405 ARG A CA 1
ATOM 3120 C C . ARG A 1 405 ? -23.289 -4.990 14.481 1.00 90.12 405 ARG A C 1
ATOM 3122 O O . ARG A 1 405 ? -22.787 -4.581 15.530 1.00 90.12 405 ARG A O 1
ATOM 3129 N N . PRO A 1 406 ? -23.493 -6.300 14.279 1.00 89.56 406 PRO A N 1
ATOM 3130 C CA . PRO A 1 406 ? -23.206 -7.300 15.288 1.00 89.56 406 PRO A CA 1
ATOM 3131 C C . PRO A 1 406 ? -21.700 -7.435 15.547 1.00 89.56 406 PRO A C 1
ATOM 3133 O O . PRO A 1 406 ? -20.859 -7.372 14.647 1.00 89.56 406 PRO A O 1
ATOM 3136 N N . MET A 1 407 ? -21.358 -7.713 16.805 1.00 90.62 407 MET A N 1
ATOM 3137 C CA . MET A 1 407 ? -20.006 -8.126 17.183 1.00 90.62 407 MET A CA 1
ATOM 3138 C C . MET A 1 407 ? -19.608 -9.408 16.444 1.00 90.62 407 MET A C 1
ATOM 3140 O O . MET A 1 407 ? -20.398 -10.356 16.359 1.00 90.62 407 MET A O 1
ATOM 3144 N N . ARG A 1 408 ? -18.351 -9.485 15.988 1.00 91.00 408 ARG A N 1
ATOM 3145 C CA . ARG A 1 408 ? -17.788 -10.699 15.388 1.00 91.00 408 ARG A CA 1
ATOM 3146 C C . ARG A 1 408 ? -18.005 -11.894 16.318 1.00 91.00 408 ARG A C 1
ATOM 3148 O O . ARG A 1 408 ? -17.649 -11.860 17.497 1.00 91.00 408 ARG A O 1
ATOM 3155 N N . LYS A 1 409 ? -18.568 -12.972 15.764 1.00 88.69 409 LYS A N 1
ATOM 3156 C CA . LYS A 1 409 ? -19.004 -14.155 16.519 1.00 88.69 409 LYS A CA 1
ATOM 3157 C C . LYS A 1 409 ? -17.919 -14.719 17.439 1.00 88.69 409 LYS A C 1
ATOM 3159 O O . LYS A 1 409 ? -18.200 -14.974 18.603 1.00 88.69 409 LYS A O 1
ATOM 3164 N N . ASP A 1 410 ? -16.689 -14.846 16.949 1.00 87.56 410 ASP A N 1
ATOM 3165 C CA . ASP A 1 410 ? -15.577 -15.391 17.735 1.00 87.56 410 ASP A CA 1
ATOM 3166 C C . ASP A 1 410 ? -15.212 -14.509 18.939 1.00 87.56 410 ASP A C 1
ATOM 3168 O O . ASP A 1 410 ? -14.877 -15.026 20.004 1.00 87.56 410 ASP A O 1
ATOM 3172 N N . ASP A 1 411 ? -15.314 -13.182 18.804 1.00 88.31 411 ASP A N 1
ATOM 3173 C CA . ASP A 1 411 ? -15.039 -12.248 19.901 1.00 88.31 411 ASP A CA 1
ATOM 3174 C C . ASP A 1 411 ? -16.149 -12.330 20.956 1.00 88.31 411 ASP A C 1
ATOM 3176 O O . ASP A 1 411 ? -15.878 -12.440 22.157 1.00 88.31 411 ASP A O 1
ATOM 3180 N N . LYS A 1 412 ? -17.406 -12.377 20.494 1.00 85.81 412 LYS A N 1
ATOM 3181 C CA . LYS A 1 412 ? -18.587 -12.593 21.336 1.00 85.81 412 LYS A CA 1
ATOM 3182 C C . LYS A 1 412 ? -18.483 -13.906 22.111 1.00 85.81 412 LYS A C 1
ATOM 3184 O O . LYS A 1 412 ? -18.627 -13.907 23.333 1.00 85.81 412 LYS A O 1
ATOM 3189 N N . ASP A 1 413 ? -18.173 -15.001 21.425 1.00 83.19 413 ASP A N 1
ATOM 3190 C CA . ASP A 1 413 ? -18.037 -16.335 22.012 1.00 83.19 413 ASP A CA 1
ATOM 3191 C C . ASP A 1 413 ? -16.803 -16.459 22.908 1.00 83.19 413 ASP A C 1
ATOM 3193 O O . ASP A 1 413 ? -16.741 -17.367 23.727 1.00 83.19 413 ASP A O 1
ATOM 3197 N N . LYS A 1 414 ? -15.807 -15.581 22.784 1.00 81.56 414 LYS A N 1
ATOM 3198 C CA . LYS A 1 414 ? -14.628 -15.568 23.657 1.00 81.56 414 LYS A CA 1
ATOM 3199 C C . LYS A 1 414 ? -14.890 -14.842 24.974 1.00 81.56 414 LYS A C 1
ATOM 3201 O O . LYS A 1 414 ? -14.412 -15.289 26.014 1.00 81.56 414 LYS A O 1
ATOM 3206 N N . ILE A 1 415 ? -15.621 -13.731 24.929 1.00 77.94 415 ILE A N 1
ATOM 3207 C CA . ILE A 1 415 ? -15.815 -12.831 26.077 1.00 77.94 415 ILE A CA 1
ATOM 3208 C C . ILE A 1 415 ? -17.090 -13.180 26.839 1.00 77.94 415 ILE A C 1
ATOM 3210 O O . ILE A 1 415 ? -17.096 -13.238 28.067 1.00 77.94 415 ILE A O 1
ATOM 3214 N N . PHE A 1 416 ? -18.167 -13.453 26.108 1.00 79.62 416 PHE A N 1
ATOM 3215 C CA . PHE A 1 416 ? -19.498 -13.694 26.657 1.00 79.62 416 PHE A CA 1
ATOM 3216 C C . PHE A 1 416 ? -19.890 -15.175 26.582 1.00 79.62 416 PHE A C 1
ATOM 3218 O O . PHE A 1 416 ? -21.075 -15.505 26.610 1.00 79.62 416 PHE A O 1
ATOM 3225 N N . LYS A 1 417 ? -18.902 -16.083 26.500 1.00 67.88 417 LYS A N 1
ATOM 3226 C CA . LYS A 1 417 ? -19.149 -17.529 26.440 1.00 67.88 417 LYS A CA 1
ATOM 3227 C C . LYS A 1 417 ? -19.898 -18.032 27.669 1.00 67.88 417 LYS A C 1
ATOM 3229 O O . LYS A 1 417 ? -19.531 -17.750 28.813 1.00 67.88 417 LYS A O 1
ATOM 3234 N N . GLY A 1 418 ? -20.858 -18.913 27.411 1.00 59.97 418 GLY A N 1
ATOM 3235 C CA . GLY A 1 418 ? -21.654 -19.573 28.438 1.00 59.97 418 GLY A CA 1
ATOM 3236 C C . GLY A 1 418 ? -22.940 -18.816 28.750 1.00 59.97 418 GLY A C 1
ATOM 3237 O O . GLY A 1 418 ? -23.144 -17.674 28.355 1.00 59.97 418 GLY A O 1
ATOM 3238 N N . SER A 1 419 ? -23.845 -19.470 29.471 1.00 60.59 419 SER A N 1
ATOM 3239 C CA . SER A 1 419 ? -25.187 -18.960 29.758 1.00 60.59 419 SER A CA 1
ATOM 3240 C C . SER A 1 419 ? -25.222 -17.757 30.707 1.00 60.59 419 SER A C 1
ATOM 3242 O O . SER A 1 419 ? -26.298 -17.443 31.199 1.00 60.59 419 SER A O 1
ATOM 3244 N N . SER A 1 420 ? -24.095 -17.111 31.021 1.00 80.81 420 SER A N 1
ATOM 3245 C CA . SER A 1 420 ? -24.060 -16.022 32.000 1.00 80.81 420 SER A CA 1
ATOM 3246 C C . SER A 1 420 ? -24.546 -14.696 31.432 1.00 80.81 420 SER A C 1
ATOM 3248 O O . SER A 1 420 ? -24.921 -13.842 32.220 1.00 80.81 420 SER A O 1
ATOM 3250 N N . TRP A 1 421 ? -24.565 -14.512 30.111 1.00 87.94 421 TRP A N 1
ATOM 3251 C CA . TRP A 1 421 ? -25.038 -13.284 29.473 1.00 87.94 421 TRP A CA 1
ATOM 3252 C C . TRP A 1 421 ? -26.221 -13.549 28.540 1.00 87.94 421 TRP A C 1
ATOM 3254 O O . TRP A 1 421 ? -26.287 -14.566 27.849 1.00 87.94 421 TRP A O 1
ATOM 3264 N N . GLU A 1 422 ? -27.156 -12.611 28.537 1.00 91.00 422 GLU A N 1
ATOM 3265 C CA . GLU A 1 422 ? -28.216 -12.449 27.557 1.00 91.00 422 GLU A CA 1
ATOM 3266 C C . GLU A 1 422 ? -27.909 -11.191 26.742 1.00 91.00 422 GLU A C 1
ATOM 3268 O O . GLU A 1 422 ? -27.721 -10.106 27.296 1.00 91.00 422 GLU A O 1
ATOM 3273 N N . ILE A 1 423 ? -27.787 -11.373 25.428 1.00 90.31 423 ILE A N 1
ATOM 3274 C CA . ILE A 1 423 ? -27.518 -10.300 24.473 1.00 90.31 423 ILE A CA 1
ATOM 3275 C C . ILE A 1 423 ? -28.840 -9.968 23.805 1.00 90.31 423 ILE A C 1
ATOM 3277 O O . ILE A 1 423 ? -29.420 -10.837 23.156 1.00 90.31 423 ILE A O 1
ATOM 3281 N N . ILE A 1 424 ? -29.300 -8.739 23.998 1.00 93.81 424 ILE A N 1
ATOM 3282 C CA . ILE A 1 424 ? -30.566 -8.243 23.470 1.00 93.81 424 ILE A CA 1
ATOM 3283 C C . ILE A 1 424 ? -30.263 -7.225 22.374 1.00 93.81 424 ILE A C 1
ATOM 3285 O O . ILE A 1 424 ? -29.372 -6.388 22.521 1.00 93.81 424 ILE A O 1
ATOM 3289 N N . ASP A 1 425 ? -31.018 -7.278 21.285 1.00 95.94 425 ASP A N 1
ATOM 3290 C CA . ASP A 1 425 ? -30.918 -6.267 20.242 1.00 95.94 425 ASP A CA 1
ATOM 3291 C C . ASP A 1 425 ? -31.465 -4.936 20.761 1.00 95.94 425 ASP A C 1
ATOM 3293 O O . ASP A 1 425 ? -32.580 -4.850 21.288 1.00 95.94 425 ASP A O 1
ATOM 3297 N N . ALA A 1 426 ? -30.665 -3.883 20.629 1.00 96.25 426 ALA A N 1
ATOM 3298 C CA . ALA A 1 426 ? -31.123 -2.540 20.919 1.00 96.25 426 ALA A CA 1
ATOM 3299 C C . ALA A 1 426 ? -32.195 -2.116 19.900 1.00 96.25 426 ALA A C 1
ATOM 3301 O O . ALA A 1 426 ? -32.079 -2.424 18.711 1.00 96.25 426 ALA A O 1
ATOM 3302 N N . PRO A 1 427 ? -33.229 -1.372 20.324 1.00 96.69 427 PRO A N 1
ATOM 3303 C CA . PRO A 1 427 ? -34.164 -0.782 19.386 1.00 96.69 427 PRO A CA 1
ATOM 3304 C C . PRO A 1 427 ? -33.455 0.308 18.584 1.00 96.69 427 PRO A C 1
ATOM 3306 O O . PRO A 1 427 ? -32.564 0.986 19.099 1.00 96.69 427 PRO A O 1
ATOM 3309 N N . PHE A 1 428 ? -33.885 0.503 17.339 1.00 96.06 428 PHE A N 1
ATOM 3310 C CA . PHE A 1 428 ? -33.356 1.582 16.512 1.00 96.06 428 PHE A CA 1
ATOM 3311 C C . PHE A 1 428 ? -33.533 2.953 17.190 1.00 96.06 428 PHE A C 1
ATOM 3313 O O . PHE A 1 428 ? -34.541 3.163 17.879 1.00 96.06 428 PHE A O 1
ATOM 3320 N N . PRO A 1 429 ? -32.579 3.885 16.984 1.00 94.06 429 PRO A N 1
ATOM 3321 C CA . PRO A 1 429 ? -32.683 5.253 17.478 1.00 94.06 429 PRO A CA 1
ATOM 3322 C C . PRO A 1 429 ? -34.002 5.903 17.056 1.00 94.06 429 PRO A C 1
ATOM 3324 O O . PRO A 1 429 ? -34.487 5.677 15.945 1.00 94.06 429 PRO A O 1
ATOM 3327 N N . ASN A 1 430 ? -34.543 6.787 17.894 1.00 93.38 430 ASN A N 1
ATOM 3328 C CA . ASN A 1 430 ? -35.733 7.567 17.543 1.00 93.38 430 ASN A CA 1
ATOM 3329 C C . ASN A 1 430 ? -35.524 8.417 16.271 1.00 93.38 430 ASN A C 1
ATOM 3331 O O . ASN A 1 430 ? -36.469 8.714 15.543 1.00 93.38 430 ASN A O 1
ATOM 3335 N N . SER A 1 431 ? -34.273 8.790 15.981 1.00 90.19 431 SER A N 1
ATOM 3336 C CA . SER A 1 431 ? -33.877 9.422 14.726 1.00 90.19 431 SER A CA 1
ATOM 3337 C C . SER A 1 431 ? -32.508 8.925 14.273 1.00 90.19 431 SER A C 1
ATOM 3339 O O . SER A 1 431 ? -31.537 9.001 15.027 1.00 90.19 431 SER A O 1
ATOM 3341 N N . MET A 1 432 ? -32.435 8.494 13.011 1.00 89.38 432 MET A N 1
ATOM 3342 C CA . MET A 1 432 ? -31.187 8.144 12.320 1.00 89.38 432 MET A CA 1
ATOM 3343 C C . MET A 1 432 ? -30.399 9.375 11.849 1.00 89.38 432 MET A C 1
ATOM 3345 O O . MET A 1 432 ? -29.301 9.235 11.318 1.00 89.38 432 MET A O 1
ATOM 3349 N N . ILE A 1 433 ? -30.950 10.584 12.014 1.00 88.38 433 ILE A N 1
ATOM 3350 C CA . ILE A 1 433 ? -30.263 11.821 11.646 1.00 88.38 433 ILE A CA 1
ATOM 3351 C C . ILE A 1 433 ? -29.213 12.128 12.712 1.00 88.38 433 ILE A C 1
ATOM 3353 O O . ILE A 1 433 ? -29.535 12.390 13.877 1.00 88.38 433 ILE A O 1
ATOM 3357 N N . VAL A 1 434 ? -27.960 12.108 12.273 1.00 85.81 434 VAL A N 1
ATOM 3358 C CA . VAL A 1 434 ? -26.787 12.490 13.054 1.00 85.81 434 VAL A CA 1
ATOM 3359 C C . VAL A 1 434 ? -26.581 14.009 12.918 1.00 85.81 434 VAL A C 1
ATOM 3361 O O . VAL A 1 434 ? -26.695 14.521 11.801 1.00 85.81 434 VAL A O 1
ATOM 3364 N N . PRO A 1 435 ? -26.338 14.756 14.016 1.00 85.88 435 PRO A N 1
ATOM 3365 C CA . PRO A 1 435 ? -26.078 16.193 13.945 1.00 85.88 435 PRO A CA 1
ATOM 3366 C C . PRO A 1 435 ? -24.897 16.537 13.032 1.00 85.88 435 PRO A C 1
ATOM 3368 O O . PRO A 1 435 ? -23.922 15.791 12.956 1.00 85.88 435 PRO A O 1
ATOM 3371 N N . GLU A 1 436 ? -24.960 17.700 12.385 1.00 83.50 436 GLU A N 1
ATOM 3372 C CA . GLU A 1 436 ? -23.839 18.237 11.607 1.00 83.50 436 GLU A CA 1
ATOM 3373 C C . GLU A 1 436 ? -22.596 18.365 12.509 1.00 83.50 436 GLU A C 1
ATOM 3375 O O . GLU A 1 436 ? -22.707 18.855 13.631 1.00 83.50 436 GLU A O 1
ATOM 3380 N N . CYS A 1 437 ? -21.434 17.893 12.039 1.00 82.75 437 CYS A N 1
ATOM 3381 C CA . CYS A 1 437 ? -20.160 17.801 12.782 1.00 82.75 437 CYS A CA 1
ATOM 3382 C C . CYS A 1 437 ? -20.066 16.721 13.879 1.00 82.75 437 CYS A C 1
ATOM 3384 O O . CYS A 1 437 ? -19.049 16.656 14.569 1.00 82.75 437 CYS A O 1
ATOM 3386 N N . CYS A 1 438 ? -21.076 15.866 14.059 1.00 84.12 438 CYS A N 1
ATOM 3387 C CA . CYS A 1 438 ? -20.946 14.715 14.949 1.00 84.12 438 CYS A CA 1
ATOM 3388 C C . CYS A 1 438 ? -20.077 13.636 14.284 1.00 84.12 438 CYS A C 1
ATOM 3390 O O . CYS A 1 438 ? -20.512 12.953 13.361 1.00 84.12 438 CYS A O 1
ATOM 3392 N N . GLU A 1 439 ? -18.861 13.456 14.796 1.00 80.00 439 GLU A N 1
ATOM 3393 C CA . GLU A 1 439 ? -17.926 12.395 14.393 1.00 80.00 439 GLU A CA 1
ATOM 3394 C C . GLU A 1 439 ? -18.290 11.058 15.074 1.00 80.00 439 GLU A C 1
ATOM 3396 O O . GLU A 1 439 ? -17.465 10.460 15.757 1.00 80.00 439 GLU A O 1
ATOM 3401 N N . SER A 1 440 ? -19.562 10.641 15.004 1.00 85.50 440 SER A N 1
ATOM 3402 C CA . SER A 1 440 ? -20.080 9.399 15.602 1.00 85.50 440 SER A CA 1
ATOM 3403 C C . SER A 1 440 ? -21.337 8.902 14.874 1.00 85.50 440 SER A C 1
ATOM 3405 O O . SER A 1 440 ? -21.537 9.174 13.695 1.00 85.50 440 SER A O 1
ATOM 3407 N N . THR A 1 441 ? -22.188 8.129 15.553 1.00 88.62 441 THR A N 1
ATOM 3408 C CA . THR A 1 441 ? -23.310 7.399 14.943 1.00 88.62 441 THR A CA 1
ATOM 3409 C C . THR A 1 441 ? -24.646 7.732 15.607 1.00 88.62 441 THR A C 1
ATOM 3411 O O . THR A 1 441 ? -24.698 8.152 16.763 1.00 88.62 441 THR A O 1
ATOM 3414 N N . ALA A 1 442 ? -25.764 7.487 14.914 1.00 90.56 442 ALA A N 1
ATOM 3415 C CA . ALA A 1 442 ? -27.106 7.660 15.491 1.00 90.56 442 ALA A CA 1
ATOM 3416 C C . ALA A 1 442 ? -27.345 6.765 16.724 1.00 90.56 442 ALA A C 1
ATOM 3418 O O . ALA A 1 442 ? -28.150 7.083 17.598 1.00 90.56 442 ALA A O 1
ATOM 3419 N N . TRP A 1 443 ? -26.584 5.677 16.828 1.00 93.25 443 TRP A N 1
ATOM 3420 C CA . TRP A 1 443 ? -26.552 4.762 17.962 1.00 93.25 443 TRP A CA 1
ATOM 3421 C C . TRP A 1 443 ? -25.946 5.349 19.244 1.00 93.25 443 TRP A C 1
ATOM 3423 O O . TRP A 1 443 ? -25.949 4.684 20.279 1.00 93.25 443 TRP A O 1
ATOM 3433 N N . LEU A 1 444 ? -25.519 6.617 19.245 1.00 92.25 444 LEU A N 1
ATOM 3434 C CA . LEU A 1 444 ? -25.395 7.390 20.486 1.00 92.25 444 LEU A CA 1
ATOM 3435 C C . LEU A 1 444 ? -26.678 7.345 21.341 1.00 92.25 444 LEU A C 1
ATOM 3437 O O . LEU A 1 444 ? -26.594 7.540 22.553 1.00 92.25 444 LEU A O 1
ATOM 3441 N N . SER A 1 445 ? -27.826 7.005 20.741 1.00 93.19 445 SER A N 1
ATOM 3442 C CA . SER A 1 445 ? -29.079 6.695 21.435 1.00 93.19 445 SER A CA 1
ATOM 3443 C C . SER A 1 445 ? -28.919 5.712 22.597 1.00 93.19 445 SER A C 1
ATOM 3445 O O . SER A 1 445 ? -29.533 5.913 23.642 1.00 93.19 445 SER A O 1
ATOM 3447 N N . ILE A 1 446 ? -28.079 4.678 22.453 1.00 94.31 446 ILE A N 1
ATOM 3448 C CA . ILE A 1 446 ? -27.864 3.662 23.496 1.00 94.31 446 ILE A CA 1
ATOM 3449 C C . ILE A 1 446 ? -26.741 4.015 24.468 1.00 94.31 446 ILE A C 1
ATOM 3451 O O . ILE A 1 446 ? -26.616 3.380 25.516 1.00 94.31 446 ILE A O 1
ATOM 3455 N N . ASN A 1 447 ? -25.958 5.052 24.166 1.00 93.50 447 ASN A N 1
ATOM 3456 C CA . ASN A 1 447 ? -24.926 5.563 25.052 1.00 93.50 447 ASN A CA 1
ATOM 3457 C C . ASN A 1 447 ? -25.591 6.300 26.225 1.00 93.50 447 ASN A C 1
ATOM 3459 O O . ASN A 1 447 ? -25.973 7.471 26.160 1.00 93.50 447 ASN A O 1
ATOM 3463 N N . MET A 1 448 ? -25.760 5.556 27.312 1.00 93.56 448 MET A N 1
ATOM 3464 C CA . MET A 1 448 ? -26.484 5.965 28.507 1.00 93.56 448 MET A CA 1
ATOM 3465 C C . MET A 1 448 ? -25.691 5.632 29.769 1.00 93.56 448 MET A C 1
ATOM 3467 O O . MET A 1 448 ? -24.783 4.796 29.774 1.00 93.56 448 MET A O 1
ATOM 3471 N N . LEU A 1 449 ? -26.070 6.243 30.890 1.00 92.38 449 LEU A N 1
ATOM 3472 C CA . LEU A 1 449 ? -25.422 5.965 32.166 1.00 92.38 449 LEU A CA 1
ATOM 3473 C C . LEU A 1 449 ? -26.261 5.010 33.012 1.00 92.38 449 LEU A C 1
ATOM 3475 O O . LEU A 1 449 ? -27.197 5.420 33.699 1.00 92.38 449 LEU A O 1
ATOM 3479 N N . MET A 1 450 ? -25.855 3.742 33.062 1.00 91.38 450 MET A N 1
ATOM 3480 C CA . MET A 1 450 ? -26.346 2.814 34.083 1.00 91.38 450 MET A CA 1
ATOM 3481 C C . MET A 1 450 ? -25.861 3.277 35.456 1.00 91.38 450 MET A C 1
ATOM 3483 O O . MET A 1 450 ? -24.661 3.234 35.725 1.00 91.38 450 MET A O 1
ATOM 3487 N N . VAL A 1 451 ? -26.761 3.702 36.346 1.00 88.81 451 VAL A N 1
ATOM 3488 C CA . VAL A 1 451 ? -26.443 4.106 37.733 1.00 88.81 451 VAL A CA 1
ATOM 3489 C C . VAL A 1 451 ? -26.363 2.874 38.636 1.00 88.81 451 VAL A C 1
ATOM 3491 O O . VAL A 1 451 ? -25.477 2.771 39.489 1.00 88.81 451 VAL A O 1
ATOM 3494 N N . GLY A 1 452 ? -27.243 1.906 38.389 1.00 87.38 452 GLY A N 1
ATOM 3495 C CA . GLY A 1 452 ? -27.289 0.604 39.044 1.00 87.38 452 GLY A CA 1
ATOM 3496 C C . GLY A 1 452 ? -28.055 -0.418 38.195 1.00 87.38 452 GLY A C 1
ATOM 3497 O O . GLY A 1 452 ? -28.538 -0.064 37.123 1.00 87.38 452 GLY A O 1
ATOM 3498 N N . PRO A 1 453 ? -28.183 -1.674 38.662 1.00 88.44 453 PRO A N 1
ATOM 3499 C CA . PRO A 1 453 ? -28.850 -2.750 37.917 1.00 88.44 453 PRO A CA 1
ATOM 3500 C C . PRO A 1 453 ? -30.321 -2.493 37.558 1.00 88.44 453 PRO A C 1
ATOM 3502 O O . PRO A 1 453 ? -30.854 -3.178 36.697 1.00 88.44 453 PRO A O 1
ATOM 3505 N N . ASP A 1 454 ? -30.969 -1.554 38.243 1.00 92.56 454 ASP A N 1
ATOM 3506 C CA . ASP A 1 454 ? -32.393 -1.222 38.157 1.00 92.56 454 ASP A CA 1
ATOM 3507 C C . ASP A 1 454 ? -32.629 0.247 37.766 1.00 92.56 454 ASP A C 1
ATOM 3509 O O . ASP A 1 454 ? -33.748 0.750 37.879 1.00 92.56 454 ASP A O 1
ATOM 3513 N N . LYS A 1 455 ? -31.579 0.983 37.369 1.00 94.75 455 LYS A N 1
ATOM 3514 C CA . LYS A 1 455 ? -31.675 2.429 37.137 1.00 94.75 455 LYS A CA 1
ATOM 3515 C C . LYS A 1 455 ? -30.670 2.941 36.110 1.00 94.75 455 LYS A C 1
ATOM 3517 O O . LYS A 1 455 ? -29.461 2.775 36.291 1.00 94.75 455 LYS A O 1
ATOM 3522 N N . ALA A 1 456 ? -31.171 3.666 35.115 1.00 95.69 456 ALA A N 1
ATOM 3523 C CA . ALA A 1 456 ? -30.389 4.298 34.054 1.00 95.69 456 ALA A CA 1
ATOM 3524 C C . ALA A 1 456 ? -30.730 5.788 33.921 1.00 95.69 456 ALA A C 1
ATOM 3526 O O . ALA A 1 456 ? -31.860 6.190 34.194 1.00 95.69 456 ALA A O 1
ATOM 3527 N N . ILE A 1 457 ? -29.762 6.601 33.499 1.00 95.56 457 ILE A N 1
ATOM 3528 C CA . ILE A 1 457 ? -29.988 7.964 33.008 1.00 95.56 457 ILE A CA 1
ATOM 3529 C C . ILE A 1 457 ? -29.879 7.919 31.486 1.00 95.56 457 ILE A C 1
ATOM 3531 O O . ILE A 1 457 ? -28.856 7.474 30.965 1.00 95.56 457 ILE A O 1
ATOM 3535 N N . VAL A 1 458 ? -30.934 8.360 30.807 1.00 96.44 458 VAL A N 1
ATOM 3536 C CA . VAL A 1 458 ? -31.142 8.214 29.361 1.00 96.44 458 VAL A CA 1
ATOM 3537 C C . VAL A 1 458 ? -31.581 9.536 28.743 1.00 96.44 458 VAL A C 1
ATOM 3539 O O . VAL A 1 458 ? -32.147 10.394 29.426 1.00 96.44 458 VAL A O 1
ATOM 3542 N N . GLU A 1 459 ? -31.324 9.688 27.450 1.00 95.69 459 GLU A N 1
ATOM 3543 C CA . GLU A 1 459 ? -31.822 10.817 26.669 1.00 95.69 459 GLU A CA 1
ATOM 3544 C C . GLU A 1 459 ? -33.362 10.722 26.580 1.00 95.69 459 GLU A C 1
ATOM 3546 O O . GLU A 1 459 ? -33.914 9.638 26.390 1.00 95.69 459 GLU A O 1
ATOM 3551 N N . GLU A 1 460 ? -34.075 11.827 26.813 1.00 97.00 460 GLU A N 1
ATOM 3552 C CA . GLU A 1 460 ? -35.531 11.814 27.014 1.00 97.00 460 GLU A CA 1
ATOM 3553 C C . GLU A 1 460 ? -36.376 11.495 25.770 1.00 97.00 460 GLU A C 1
ATOM 3555 O O . GLU A 1 460 ? -37.505 11.014 25.908 1.00 97.00 460 GLU A O 1
ATOM 3560 N N . THR A 1 461 ? -35.844 11.757 24.579 1.00 95.44 461 THR A N 1
ATOM 3561 C CA . THR A 1 461 ? -36.471 11.517 23.274 1.00 95.44 461 THR A CA 1
ATOM 3562 C C . THR A 1 461 ? -36.241 10.101 22.746 1.00 95.44 461 THR A C 1
ATOM 3564 O O . THR A 1 461 ? -36.963 9.672 21.845 1.00 95.44 461 THR A O 1
ATOM 3567 N N . GLU A 1 462 ? -35.311 9.334 23.322 1.00 96.56 462 GLU A N 1
ATOM 3568 C CA . GLU A 1 462 ? -35.042 7.936 22.951 1.00 96.56 462 GLU A CA 1
ATOM 3569 C C . GLU A 1 462 ? -36.091 6.963 23.524 1.00 96.56 462 GLU A C 1
ATOM 3571 O O . GLU A 1 462 ? -35.800 6.016 24.260 1.00 96.56 462 GLU A O 1
ATOM 3576 N N . LEU A 1 463 ? -37.359 7.195 23.164 1.00 97.38 463 LEU A N 1
ATOM 3577 C CA . LEU A 1 463 ? -38.520 6.425 23.617 1.00 97.38 463 LEU A CA 1
ATOM 3578 C C . LEU A 1 463 ? -38.413 4.915 23.341 1.00 97.38 463 LEU A C 1
ATOM 3580 O O . LEU A 1 463 ? -38.783 4.145 24.230 1.00 97.38 463 LEU A O 1
ATOM 3584 N N . PRO A 1 464 ? -37.910 4.447 22.177 1.00 97.62 464 PRO A N 1
ATOM 3585 C CA . PRO A 1 464 ? -37.747 3.015 21.939 1.00 97.62 464 PRO A CA 1
ATOM 3586 C C . PRO A 1 464 ? -36.814 2.356 22.963 1.00 97.62 464 PRO A C 1
ATOM 3588 O O . PRO A 1 464 ? -37.162 1.314 23.524 1.00 97.62 464 PRO A O 1
ATOM 3591 N N . LEU A 1 465 ? -35.672 2.986 23.265 1.00 97.62 465 LEU A N 1
ATOM 3592 C CA . LEU A 1 465 ? -34.732 2.500 24.276 1.00 97.62 465 LEU A CA 1
ATOM 3593 C C . LEU A 1 465 ? -35.357 2.533 25.670 1.00 97.62 465 LEU A C 1
ATOM 3595 O O . LEU A 1 465 ? -35.259 1.552 26.404 1.00 97.62 465 LEU A O 1
ATOM 3599 N N . ILE A 1 466 ? -36.030 3.629 26.027 1.00 98.25 466 ILE A N 1
ATOM 3600 C CA . ILE A 1 466 ? -36.718 3.760 27.317 1.00 98.25 466 ILE A CA 1
ATOM 3601 C C . ILE A 1 466 ? -37.718 2.616 27.519 1.00 98.25 466 ILE A C 1
ATOM 3603 O O . ILE A 1 466 ? -37.712 1.984 28.574 1.00 98.25 466 ILE A O 1
ATOM 3607 N N . ASN A 1 467 ? -38.528 2.306 26.504 1.00 98.19 467 ASN A N 1
ATOM 3608 C CA . ASN A 1 467 ? -39.504 1.220 26.570 1.00 98.19 467 ASN A CA 1
ATOM 3609 C C . ASN A 1 467 ? -38.830 -0.144 26.776 1.00 98.19 467 ASN A C 1
ATOM 3611 O O . ASN A 1 467 ? -39.299 -0.938 27.594 1.00 98.19 467 ASN A O 1
ATOM 3615 N N . LEU A 1 468 ? -37.715 -0.410 26.079 1.00 97.88 468 LEU A N 1
ATOM 3616 C CA . LEU A 1 468 ? -36.932 -1.629 26.299 1.00 97.88 468 LEU A CA 1
ATOM 3617 C C . LEU A 1 468 ? -36.441 -1.702 27.752 1.00 97.88 468 LEU A C 1
ATOM 3619 O O . LEU A 1 468 ? -36.652 -2.710 28.422 1.00 97.88 468 LEU A O 1
ATOM 3623 N N . LEU A 1 469 ? -35.830 -0.637 28.267 1.00 97.94 469 LEU A N 1
ATOM 3624 C CA . LEU A 1 469 ? -35.280 -0.614 29.623 1.00 97.94 469 LEU A CA 1
ATOM 3625 C C . LEU A 1 469 ? -36.359 -0.784 30.693 1.00 97.94 469 LEU A C 1
ATOM 3627 O O . LEU A 1 469 ? -36.192 -1.590 31.609 1.00 97.94 469 LEU A O 1
ATOM 3631 N N . GLU A 1 470 ? -37.484 -0.085 30.556 1.00 97.75 470 GLU A N 1
ATOM 3632 C CA . GLU A 1 470 ? -38.615 -0.207 31.477 1.00 97.75 470 GLU A CA 1
ATOM 3633 C C . GLU A 1 470 ? -39.204 -1.631 31.448 1.00 97.75 470 GLU A C 1
ATOM 3635 O O . GLU A 1 470 ? -39.525 -2.175 32.508 1.00 97.75 470 GLU A O 1
ATOM 3640 N N . SER A 1 471 ? -39.245 -2.290 30.279 1.00 97.44 471 SER A N 1
ATOM 3641 C CA . SER A 1 471 ? -39.669 -3.698 30.157 1.00 97.44 471 SER A CA 1
ATOM 3642 C C . SER A 1 471 ? -38.724 -4.684 30.859 1.00 97.44 471 SER A C 1
ATOM 3644 O O . SER A 1 471 ? -39.163 -5.723 31.349 1.00 97.44 471 SER A O 1
ATOM 3646 N N . LEU A 1 472 ? -37.441 -4.327 30.978 1.00 96.31 472 LEU A N 1
ATOM 3647 C CA . LEU A 1 472 ? -36.424 -5.075 31.722 1.00 96.31 472 LEU A CA 1
ATOM 3648 C C . LEU A 1 472 ? -36.399 -4.720 33.221 1.00 96.31 472 LEU A C 1
ATOM 3650 O O . LEU A 1 472 ? -35.542 -5.210 33.958 1.00 96.31 472 LEU A O 1
ATOM 3654 N N . GLY A 1 473 ? -37.316 -3.866 33.692 1.00 96.19 473 GLY A N 1
ATOM 3655 C CA . GLY A 1 473 ? -37.381 -3.422 35.085 1.00 96.19 473 GLY A CA 1
ATOM 3656 C C . GLY A 1 473 ? -36.355 -2.344 35.456 1.00 96.19 473 GLY A C 1
ATOM 3657 O O . GLY A 1 473 ? -36.114 -2.114 36.641 1.00 96.19 473 GLY A O 1
ATOM 3658 N N . ILE A 1 474 ? -35.745 -1.678 34.472 1.00 97.75 474 ILE A N 1
ATOM 3659 C CA . ILE A 1 474 ? -34.775 -0.598 34.677 1.00 97.75 474 ILE A CA 1
ATOM 3660 C C . ILE A 1 474 ? -35.513 0.743 34.673 1.00 97.75 474 ILE A C 1
ATOM 3662 O O . ILE A 1 474 ? -36.067 1.177 33.663 1.00 97.75 474 ILE A O 1
ATOM 3666 N N . LYS A 1 475 ? -35.490 1.448 35.806 1.00 98.06 475 LYS A N 1
ATOM 3667 C CA . LYS A 1 475 ? -36.075 2.784 35.926 1.00 98.06 475 LYS A CA 1
ATOM 3668 C C . LYS A 1 475 ? -35.242 3.809 35.155 1.00 98.06 475 LYS A C 1
ATOM 3670 O O . LYS A 1 475 ? -34.085 4.057 35.501 1.00 98.06 475 LYS A O 1
ATOM 3675 N N . CYS A 1 476 ? -35.866 4.475 34.189 1.00 98.06 476 CYS A N 1
ATOM 3676 C CA . CYS A 1 476 ? -35.235 5.518 33.388 1.00 98.06 476 CYS A CA 1
ATOM 3677 C C . CYS A 1 476 ? -35.389 6.908 34.026 1.00 98.06 476 CYS A C 1
ATOM 3679 O O . CYS A 1 476 ? -36.498 7.370 34.297 1.00 98.06 476 CYS A O 1
ATOM 3681 N N . ILE A 1 477 ? -34.269 7.593 34.252 1.00 97.38 477 ILE A N 1
ATOM 3682 C CA . ILE A 1 477 ? -34.209 9.030 34.531 1.00 97.38 477 ILE A CA 1
ATOM 3683 C C . ILE A 1 477 ? -33.953 9.720 33.195 1.00 97.38 477 ILE A C 1
ATOM 3685 O O . ILE A 1 477 ? -32.876 9.578 32.621 1.00 97.38 477 ILE A O 1
ATOM 3689 N N . ARG A 1 478 ? -34.959 10.433 32.699 1.00 97.56 478 ARG A N 1
ATOM 3690 C CA . ARG A 1 478 ? -34.935 11.082 31.387 1.00 97.56 478 ARG A CA 1
ATOM 3691 C C . ARG A 1 478 ? -34.292 12.463 31.500 1.00 97.56 478 ARG A C 1
ATOM 3693 O O . ARG A 1 478 ? -34.591 13.188 32.450 1.00 97.56 478 ARG A O 1
ATOM 3700 N N . VAL A 1 479 ? -33.402 12.796 30.569 1.00 95.56 479 VAL A N 1
ATOM 3701 C CA . VAL A 1 479 ? -32.687 14.079 30.523 1.00 95.56 479 VAL A CA 1
ATOM 3702 C C . VAL A 1 479 ? -32.714 14.629 29.090 1.00 95.56 479 VAL A C 1
ATOM 3704 O O . VAL A 1 479 ? -32.385 13.870 28.176 1.00 95.56 479 VAL A O 1
ATOM 3707 N N . PRO A 1 480 ? -33.044 15.919 28.875 1.00 95.56 480 PRO A N 1
ATOM 3708 C CA . PRO A 1 480 ? -32.912 16.571 27.570 1.00 95.56 480 PRO A CA 1
ATOM 3709 C C . PRO A 1 480 ? -31.431 16.679 27.197 1.00 95.56 480 PRO A C 1
ATOM 3711 O O . PRO A 1 480 ? -30.739 17.587 27.657 1.00 95.56 480 PRO A O 1
ATOM 3714 N N . TYR A 1 481 ? -30.918 15.719 26.421 1.00 91.81 481 TYR A N 1
ATOM 3715 C CA . TYR A 1 481 ? -29.476 15.607 26.142 1.00 91.81 481 TYR A CA 1
ATOM 3716 C C . TYR A 1 481 ? -29.116 15.553 24.660 1.00 91.81 481 TYR A C 1
ATOM 3718 O O . TYR A 1 481 ? -27.935 15.473 24.319 1.00 91.81 481 TYR A O 1
ATOM 3726 N N . ARG A 1 482 ? -30.112 15.601 23.770 1.00 90.44 482 ARG A N 1
ATOM 3727 C CA . ARG A 1 482 ? -29.909 15.433 22.327 1.00 90.44 482 ARG A CA 1
ATOM 3728 C C . ARG A 1 482 ? -28.904 16.421 21.733 1.00 90.44 482 ARG A C 1
ATOM 3730 O O . ARG A 1 482 ? -28.084 16.021 20.913 1.00 90.44 482 ARG A O 1
ATOM 3737 N N . ASP A 1 483 ? -28.918 17.674 22.181 1.00 90.19 483 ASP A N 1
ATOM 3738 C CA . ASP A 1 483 ? -28.035 18.725 21.654 1.00 90.19 483 ASP A CA 1
ATOM 3739 C C . ASP A 1 483 ? -26.544 18.423 21.885 1.00 90.19 483 ASP A C 1
ATOM 3741 O O . ASP A 1 483 ? -25.691 18.863 21.118 1.00 90.19 483 ASP A O 1
ATOM 3745 N N . SER A 1 484 ? -26.214 17.613 22.895 1.00 88.81 484 SER A N 1
ATOM 3746 C CA . SER A 1 484 ? -24.836 17.207 23.188 1.00 88.81 484 SER A CA 1
ATOM 3747 C C . SER A 1 484 ? -24.266 16.214 22.170 1.00 88.81 484 SER A C 1
ATOM 3749 O O . SER A 1 484 ? -23.049 16.032 22.129 1.00 88.81 484 SER A O 1
ATOM 3751 N N . TYR A 1 485 ? -25.107 15.583 21.341 1.00 89.56 485 TYR A N 1
ATOM 3752 C CA . TYR A 1 485 ? -24.660 14.575 20.370 1.00 89.56 485 TYR A CA 1
ATOM 3753 C C . TYR A 1 485 ? -23.721 15.175 19.323 1.00 89.56 485 TYR A C 1
ATOM 3755 O O . TYR A 1 485 ? -22.886 14.456 18.782 1.00 89.56 485 TYR A O 1
ATOM 3763 N N . ILE A 1 486 ? -23.789 16.491 19.087 1.00 90.19 486 ILE A N 1
ATOM 3764 C CA . ILE A 1 486 ? -22.860 17.209 18.203 1.00 90.19 486 ILE A CA 1
ATOM 3765 C C . ILE A 1 486 ? -21.386 16.998 18.586 1.00 90.19 486 ILE A C 1
ATOM 3767 O O . ILE A 1 486 ? -20.515 17.064 17.729 1.00 90.19 486 ILE A O 1
ATOM 3771 N N . PHE A 1 487 ? -21.099 16.686 19.854 1.00 87.12 487 PHE A N 1
ATOM 3772 C CA . PHE A 1 487 ? -19.744 16.432 20.346 1.00 87.12 487 PHE A CA 1
ATOM 3773 C C . PHE A 1 487 ? -19.291 14.966 20.207 1.00 87.12 487 PHE A C 1
ATOM 3775 O O . PHE A 1 487 ? -18.250 14.606 20.748 1.00 87.12 487 PHE A O 1
ATOM 3782 N N . GLY A 1 488 ? -20.062 14.109 19.526 1.00 84.44 488 GLY A N 1
ATOM 3783 C CA . GLY A 1 488 ? -19.676 12.717 19.249 1.00 84.44 488 GLY A CA 1
ATOM 3784 C C . GLY A 1 488 ? -19.819 11.753 20.435 1.00 84.44 488 GLY A C 1
ATOM 3785 O O . GLY A 1 488 ? -19.298 10.641 20.395 1.00 84.44 488 GLY A O 1
ATOM 3786 N N . GLY A 1 489 ? -20.534 12.155 21.489 1.00 86.12 489 GLY A N 1
ATOM 3787 C CA . GLY A 1 489 ? -20.786 11.344 22.679 1.00 86.12 489 GLY A CA 1
ATOM 3788 C C . GLY A 1 489 ? -22.152 11.636 23.299 1.00 86.12 489 GLY A C 1
ATOM 3789 O O . GLY A 1 489 ? -22.817 12.608 22.946 1.00 86.12 489 GLY A O 1
ATOM 3790 N N . SER A 1 490 ? -22.567 10.803 24.251 1.00 89.94 490 SER A N 1
ATOM 3791 C CA . SER A 1 490 ? -23.820 10.970 24.999 1.00 89.94 490 SER A CA 1
ATOM 3792 C C . SER A 1 490 ? -23.543 10.863 26.506 1.00 89.94 490 SER A C 1
ATOM 3794 O O . SER A 1 490 ? -22.423 11.095 26.970 1.00 89.94 490 SER A O 1
ATOM 3796 N N . ILE A 1 491 ? -24.577 10.594 27.296 1.00 91.06 491 ILE A N 1
ATOM 3797 C CA . ILE A 1 491 ? -24.602 10.710 28.754 1.00 91.06 491 ILE A CA 1
ATOM 3798 C C . ILE A 1 491 ? -23.470 9.911 29.414 1.00 91.06 491 ILE A C 1
ATOM 3800 O O . ILE A 1 491 ? -22.922 10.377 30.410 1.00 91.06 491 ILE A O 1
ATOM 3804 N N . HIS A 1 492 ? -23.077 8.746 28.883 1.00 88.25 492 HIS A N 1
ATOM 3805 C CA . HIS A 1 492 ? -21.971 7.968 29.453 1.00 88.25 492 HIS A CA 1
ATOM 3806 C C . HIS A 1 492 ? -20.637 8.727 29.377 1.00 88.25 492 HIS A C 1
ATOM 3808 O O . HIS A 1 492 ? -19.903 8.809 30.365 1.00 88.25 492 HIS A O 1
ATOM 3814 N N . CYS A 1 493 ? -20.366 9.339 28.222 1.00 84.19 493 CYS A N 1
ATOM 3815 C CA . CYS A 1 493 ? -19.095 9.983 27.878 1.00 84.19 493 CYS A CA 1
ATOM 3816 C C . CYS A 1 493 ? -18.821 11.246 28.693 1.00 84.19 493 CYS A C 1
ATOM 3818 O O . CYS A 1 493 ? -17.678 11.670 28.828 1.00 84.19 493 CYS A O 1
ATOM 3820 N N . GLN A 1 494 ? -19.877 11.877 29.201 1.00 81.25 494 GLN A N 1
ATOM 3821 C CA . GLN A 1 494 ? -19.801 13.183 29.858 1.00 81.25 494 GLN A CA 1
ATOM 3822 C C . GLN A 1 494 ? -19.869 13.067 31.385 1.00 81.25 494 GLN A C 1
ATOM 3824 O O . GLN A 1 494 ? -20.083 14.049 32.098 1.00 81.25 494 GLN A O 1
ATOM 3829 N N . THR A 1 495 ? -19.662 11.856 31.908 1.00 73.38 495 THR A N 1
ATOM 3830 C CA . THR A 1 495 ? -19.597 11.619 33.347 1.00 73.38 495 THR A CA 1
ATOM 3831 C C . THR A 1 495 ? -18.167 11.769 33.854 1.00 73.38 495 THR A C 1
ATOM 3833 O O . THR A 1 495 ? -17.232 11.152 33.353 1.00 73.38 495 THR A O 1
ATOM 3836 N N . LEU A 1 496 ? -17.983 12.610 34.873 1.00 63.88 496 LEU A N 1
ATOM 3837 C CA . LEU A 1 496 ? -16.743 12.656 35.652 1.00 63.88 496 LEU A CA 1
ATOM 3838 C C . LEU A 1 496 ? -16.667 11.441 36.582 1.00 63.88 496 LEU A C 1
ATOM 3840 O O . LEU A 1 496 ? -17.688 10.823 36.862 1.00 63.88 496 LEU A O 1
ATOM 3844 N N . ASP A 1 497 ? -15.470 11.142 37.092 1.00 58.84 497 ASP A N 1
ATOM 3845 C CA . ASP A 1 497 ? -15.140 10.003 37.962 1.00 58.84 497 ASP A CA 1
ATOM 3846 C C . ASP A 1 497 ? -16.229 9.724 39.030 1.00 58.84 497 ASP A C 1
ATOM 3848 O O . ASP A 1 497 ? -16.281 10.330 40.107 1.00 58.84 497 ASP A O 1
ATOM 3852 N N . VAL A 1 498 ? -17.168 8.823 38.710 1.00 68.81 498 VAL A N 1
ATOM 3853 C CA . VAL A 1 498 ? -18.362 8.610 39.537 1.00 68.81 498 VAL A CA 1
ATOM 3854 C C . VAL A 1 498 ? -18.000 7.669 40.681 1.00 68.81 498 VAL A C 1
ATOM 3856 O O . VAL A 1 498 ? -17.897 6.450 40.508 1.00 68.81 498 VAL A O 1
ATOM 3859 N N . ARG A 1 499 ? -17.851 8.201 41.898 1.00 72.25 499 ARG A N 1
ATOM 3860 C CA . ARG A 1 499 ? -17.715 7.360 43.094 1.00 72.25 499 ARG A CA 1
ATOM 3861 C C . ARG A 1 499 ? -19.064 6.731 43.442 1.00 72.25 499 ARG A C 1
ATOM 3863 O O . ARG A 1 499 ? -19.936 7.377 44.014 1.00 72.25 499 ARG A O 1
ATOM 3870 N N . ARG A 1 500 ? -19.228 5.446 43.127 1.00 75.69 500 ARG A N 1
ATOM 3871 C CA . ARG A 1 500 ? -20.443 4.684 43.451 1.00 75.69 500 ARG A CA 1
ATOM 3872 C C . ARG A 1 500 ? -20.340 4.025 44.826 1.00 75.69 500 ARG A C 1
ATOM 3874 O O . ARG A 1 500 ? -19.359 3.342 45.120 1.00 75.69 500 ARG A O 1
ATOM 3881 N N . ASN A 1 501 ? -21.387 4.175 45.634 1.00 76.06 501 ASN A N 1
ATOM 3882 C CA . ASN A 1 501 ? -21.595 3.393 46.852 1.00 76.06 501 ASN A CA 1
ATOM 3883 C C . ASN A 1 501 ? -22.484 2.190 46.499 1.00 76.06 501 ASN A C 1
ATOM 3885 O O . ASN A 1 501 ? -23.567 2.378 45.953 1.00 76.06 501 ASN A O 1
ATOM 3889 N N . GLY A 1 502 ? -22.038 0.958 46.764 1.00 76.44 502 GLY A N 1
ATOM 3890 C CA . GLY A 1 502 ? -22.820 -0.242 46.449 1.00 76.44 502 GLY A CA 1
ATOM 3891 C C . GLY A 1 502 ? -22.006 -1.536 46.407 1.00 76.44 502 GLY A C 1
ATOM 3892 O O . GLY A 1 502 ? -20.795 -1.543 46.643 1.00 76.44 502 GLY A O 1
ATOM 3893 N N . LYS A 1 503 ? -22.686 -2.647 46.098 1.00 77.56 503 LYS A N 1
ATOM 3894 C CA . LYS A 1 503 ? -22.063 -3.964 45.913 1.00 77.56 503 LYS A CA 1
ATOM 3895 C C . LYS A 1 503 ? -21.210 -3.966 44.640 1.00 77.56 503 LYS A C 1
ATOM 3897 O O . LYS A 1 503 ? -21.655 -3.512 43.589 1.00 77.56 503 LYS A O 1
ATOM 3902 N N . ARG A 1 504 ? -19.991 -4.504 44.727 1.00 78.25 504 ARG A N 1
ATOM 3903 C CA . ARG A 1 504 ? -19.159 -4.782 43.547 1.00 78.25 504 ARG A CA 1
ATOM 3904 C C . ARG A 1 504 ? -19.651 -6.071 42.895 1.00 78.25 504 ARG A C 1
ATOM 3906 O O . ARG A 1 504 ? -19.752 -7.091 43.573 1.00 78.25 504 ARG A O 1
ATOM 3913 N N . TYR A 1 505 ? -19.950 -6.010 41.604 1.00 77.62 505 TYR A N 1
ATOM 3914 C CA . TYR A 1 505 ? -20.365 -7.168 40.815 1.00 77.62 505 TYR A CA 1
ATOM 3915 C C . TYR A 1 505 ? -19.196 -7.694 39.984 1.00 77.62 505 TYR A C 1
ATOM 3917 O O . TYR A 1 505 ? -18.362 -6.912 39.521 1.00 77.62 505 TYR A O 1
ATOM 3925 N N . ASN A 1 506 ? -19.152 -9.013 39.808 1.00 77.88 506 ASN A N 1
ATOM 3926 C CA . ASN A 1 506 ? -18.255 -9.657 38.861 1.00 77.88 506 ASN A CA 1
ATOM 3927 C C . ASN A 1 506 ? -18.973 -9.780 37.514 1.00 77.88 506 ASN A C 1
ATOM 3929 O O . ASN A 1 506 ? -20.033 -10.394 37.441 1.00 77.88 506 ASN A O 1
ATOM 3933 N N . TYR A 1 507 ? -18.406 -9.182 36.473 1.00 78.50 507 TYR A N 1
ATOM 3934 C CA . TYR A 1 507 ? -18.977 -9.186 35.127 1.00 78.50 507 TYR A CA 1
ATOM 3935 C C . TYR A 1 507 ? -18.523 -10.395 34.291 1.00 78.50 507 TYR A C 1
ATOM 3937 O O . TYR A 1 507 ? -19.129 -10.685 33.261 1.00 78.50 507 TYR A O 1
ATOM 3945 N N . SER A 1 508 ? -17.520 -11.138 34.766 1.00 71.38 508 SER A N 1
ATOM 3946 C CA . SER A 1 508 ? -16.887 -12.242 34.038 1.00 71.38 508 SER A CA 1
ATOM 3947 C C . SER A 1 508 ? -16.701 -13.487 34.921 1.00 71.38 508 SER A C 1
ATOM 3949 O O . SER A 1 508 ? -15.587 -14.010 35.019 1.00 71.38 508 SER A O 1
ATOM 3951 N N . PRO A 1 509 ? -17.763 -14.003 35.573 1.00 64.75 509 PRO A N 1
ATOM 3952 C CA . PRO A 1 509 ? -17.641 -15.098 36.539 1.00 64.75 509 PRO A CA 1
ATOM 3953 C C . PRO A 1 509 ? -17.037 -16.379 35.938 1.00 64.75 509 PRO A C 1
ATOM 3955 O O . PRO A 1 509 ? -16.311 -17.087 36.628 1.00 64.75 509 PRO A O 1
ATOM 3958 N N . ASN A 1 510 ? -17.272 -16.638 34.647 1.00 61.94 510 ASN A N 1
ATOM 3959 C CA . ASN A 1 510 ? -16.760 -17.823 33.948 1.00 61.94 510 ASN A CA 1
ATOM 3960 C C . ASN A 1 510 ? -15.262 -17.734 33.610 1.00 61.94 510 ASN A C 1
ATOM 3962 O O . ASN A 1 510 ? -14.612 -18.761 33.445 1.00 61.94 510 ASN A O 1
ATOM 3966 N N . ILE A 1 511 ? -14.710 -16.521 33.478 1.00 61.03 511 ILE A N 1
ATOM 3967 C CA . ILE A 1 511 ? -13.283 -16.326 33.177 1.00 61.03 511 ILE A CA 1
ATOM 3968 C C . ILE A 1 511 ? -12.462 -16.550 34.454 1.00 61.03 511 ILE A C 1
ATOM 3970 O O . ILE A 1 511 ? -11.409 -17.178 34.413 1.00 61.03 511 ILE A O 1
ATOM 3974 N N . ASP A 1 512 ? -12.986 -16.123 35.606 1.00 57.78 512 ASP A N 1
ATOM 3975 C CA . ASP A 1 512 ? -12.330 -16.293 36.909 1.00 57.78 512 ASP A CA 1
ATOM 3976 C C . ASP A 1 512 ? -12.325 -17.754 37.406 1.00 57.78 512 ASP A C 1
ATOM 3978 O O . ASP A 1 512 ? -11.472 -18.125 38.212 1.00 57.78 512 ASP A O 1
ATOM 3982 N N . SER A 1 513 ? -13.254 -18.598 36.936 1.00 48.50 513 SER A N 1
ATOM 3983 C CA . SER A 1 513 ? -13.326 -20.027 37.291 1.00 48.50 513 SER A CA 1
ATOM 3984 C C . SER A 1 513 ? -12.375 -20.931 36.498 1.00 48.50 513 SER A C 1
ATOM 3986 O O . SER A 1 513 ? -12.282 -22.111 36.807 1.00 48.50 513 SER A O 1
ATOM 3988 N N . ILE A 1 514 ? -11.721 -20.412 35.454 1.00 44.69 514 ILE A N 1
ATOM 3989 C CA . ILE A 1 514 ? -10.768 -21.165 34.615 1.00 44.69 514 ILE A CA 1
ATOM 3990 C C . ILE A 1 514 ? -9.315 -20.949 35.092 1.00 44.69 514 ILE A C 1
ATOM 3992 O O . ILE A 1 514 ? -8.432 -21.731 34.751 1.00 44.69 514 ILE A O 1
ATOM 3996 N N . GLU A 1 515 ? -9.063 -19.907 35.892 1.00 40.59 515 GLU A N 1
ATOM 3997 C CA . GLU A 1 515 ? -7.729 -19.537 36.399 1.00 40.59 515 GLU A CA 1
ATOM 3998 C C . GLU A 1 515 ? -7.505 -19.856 37.895 1.00 40.59 515 GLU A C 1
ATOM 4000 O O . GLU A 1 515 ? -6.421 -19.581 38.411 1.00 40.59 515 GLU A O 1
ATOM 4005 N N . ASN A 1 516 ? -8.489 -20.452 38.582 1.00 30.41 516 ASN A N 1
ATOM 4006 C CA . ASN A 1 516 ? -8.330 -21.076 39.908 1.00 30.41 516 ASN A CA 1
ATOM 4007 C C . ASN A 1 516 ? -8.444 -22.594 39.782 1.00 30.41 516 ASN A C 1
ATOM 4009 O O . ASN A 1 516 ? -7.813 -23.288 40.611 1.00 30.41 516 ASN A O 1
#

InterPro domains:
  IPR002346 Molybdopterin dehydrogenase, FAD-binding [PF00941] (142-323)
  IPR002888 [2Fe-2S]-binding [PF01799] (5-79)
  IPR016166 FAD-binding domain, PCMH-type [PS51387] (137-326)
  IPR016167 FAD-binding, type PCMH, subdomain 1 [G3DSA:3.30.43.10] (130-194)
  IPR016208 Aldehyde oxidase/xanthine dehydrogenase-like [PTHR45444] (1-326)
  IPR036318 FAD-binding, type PCMH-like superfamily [SSF56176] (111-324)
  IPR036884 [2Fe-2S]-binding domain superfamily [SSF47741] (17-110)

Radius of gyration: 31.88 Å; chains: 1; bounding box: 74×67×86 Å

Secondary structure (DSSP, 8-state):
-----HHHH-BTTTB--HHHHHHHHTT--SS-TTHHHHHHHHHHHHHH-SS--HHHHHHHGGG---SSS-SHHHHHHHHHHTT--TTSSSGGGS-------S-----------GGGSPPPPGGGS--HHHHH--EEEEETTEEEEE-SSHHHHHHHHHH-TTPEEESS-TTHHHHHHTT--S-SEEEE-TT-GGGS-EEE-SSEEEEETT-BHHHHHHHHHHHHTTS-GGG-HHHHHHHHHHHTSS-HHHHTT-BHHHHHHT--TT-HHHHHHHHTT-EEEEEEE-TTS-EEEEEEE-SHHHHHHTTSS--SS-EEEEEEEEPPPP---GGGEEEETTEEEEE-SSS--HHHHHHHHHHHHTTT-EEEEE--TT-SS---HHHH-EEEE--BTTB-EEEEE-TTSPPPHHHHHHHS-STTEEEEEPPPPS--PPPTT--S-GGGGG--EEEETTEEEEETT-HHHHHHHHHTTPEEEEE--GGGGGGT--TTTT-------SPPPPS-HHHHTT--

Organism: Mytilus galloprovincialis (NCBI:txid29158)

Sequence (516 aa):
MAVTTVEGVGGTEKGLHPVQRSLVDSHGLQCGFCTPGMVMTMYTLFHNVPQPTADQMERALEGNLCRCTGYRPIIDAFKQASKACPCGLGLCQQSDSTDSSIETRTVTEQNRDPSQSFIFPPELQVKEEYRKSSVVFTKGDYSWYRPGSLSDLLQIKQQHPDACLLMGCTSVGFLLRTGQMKSKTIICGSNVPDLCTVEMTDTEFIIGSAVTMRSLEQALTDKAKGVNENQLRTFDALQDGLRWIGADQIRNMATIGGHIMSQAPNHDLQTLLMAMGAQLNFLYLDKNNTQKSMSCKLDDTFLQNGPGRFGSAEIMTSISIPLTSKCFDAAEVLRLGKDLIVQQSMTANRKGIDWLRRHVKSRGYRVHEVHFPEDMDPVHIDASLVPLVPPTNERKGILITPPDRPMRKDDKDKIFKGSSWEIIDAPFPNSMIVPECCESTAWLSINMLMVGPDKAIVEETELPLINLLESLGIKCIRVPYRDSYIFGGSIHCQTLDVRRNGKRYNYSPNIDSIEN